Protein AF-A0AAR5QG10-F1 (afdb_monomer_lite)

Foldseek 3Di:
DDDDDDDDDDDDDDPPPPPPVVPPPVCPDDPVNVVVVVVVVVLVVCLVCLLVVLLVLLCVVCLLQFAPLSLVSLVVSLVLLLDLCSLVSSLVCLVVVLVSLVVLLVLLVVLQDPDDCVVPPCDDPNDGVSRNRSDRDPPCSVVVSVVSVVSSVSSVSSPVSSVVVVVVVVVVVVVVVVCVVVVVPDPDPPPDDDDDDDPPVVPVVVVVVVVVLVVCLQCLVVVLLVLLLCQLPDDDAQALLSLVSLVLSLCQVLLVLVDVVSNLVCVLVSLVVLSVSLSVVLSQLSVLQGPCVLVVCCPPVVQHSLNCVRNVRDHDDSVVSSVVNVSSVVSSVSSSCCNNRNSVVNSCVPDPVNVVVVVVVVVVPPPDDDDDDDDDDDDDDDDDDDDDDDDDDDDDPDPVVVVVVVVVVVVVVVVVVVVVVVVVCVVCVLVVLLVVLVVCCVVDPDPLCVVLVVLSVVDVVVDDVSSSVSSSVSSVSVSVVVSVVSVCSRVVPDCVVVDDDDDDPPPPPPPD

Organism: Dendroctonus ponderosae (NCBI:txid77166)

Sequence (512 aa):
MQDSTGSVTVDGEHPEEIPMDQMEQEYQPTLIENLVYFLENLLQIIIRVSYLGTNIIMMAWSITFISWLTFVLLIWANIIWLVPNQRKSMLRSSPFLVFYAWFLLISAYVYSMDLTESELPSVIRGINLAQIGFVKVTTLPCNLLLAKCLYTCMFWVTLRQYMQEKLLDRQSSALADMVAPLQLTVGAATTGTTAEPQKKETKVMEVVGNYLKRFLTKFWIWVVAITLFAVAITGQRMTGFRIVYMALFLIFILSFQLSFTIWRKMMFGFWLVIIIFSMLVLILTYTYQFDNFPDYWTDYLHVAKEQQLDIGLEQFETKQLFVRMVTPTFFVIITVVQLHYFHNDFMVLSDPKNTSIINEDEEDDEDLNESSMQGGAAVERSEKDPSSSGYRFEMSEFDNLTFKAVLEKWVTRLHRFLNLLYLFLEIHMARVVLFFAMLLCIYDKCAMYFILILLIPASFTLGRPMQIFTVYSSSILVSLFLLARMLYQIKYINPDVLNVNCTTVSSVRNFK

Radius of gyration: 36.96 Å; chains: 1; bounding box: 119×140×90 Å

Secondary structure (DSSP, 8-state):
-------------------GGGS-------HHHHHHHHHHHHHHHHHHHHHHHHHHHHHHHHHHS-SHHHHHHHHHHHHHHHSTTHHHHHHHHHHHHHHHHHHHHHHHHHHTS---TTTS-SEETTEEHHHHT-----S-HHHHHHHHHHHHHHHHHHHHHHHHHHHHHHHHHHHHHHHTTTTTT--SS--S-------TTHHHHHHHHHHHHHHHHHHHHHHHHHHHHHHHH-SSS--HHHHHHHHHHHHHHHHHHH-HHHHHHHHHHHHHHHHHHHHHHHHHHHHTTSTTHHHHHHHTT---HHHHHHHT-----HHHHHHHHHHHHHHHHHHHHIIIIIHHHHHHHT-HHHHHHHHHHHHTTT------------------------------TTTHHHHHHHHHHHHHHHHHHHHHHHHHHHHHHHHHHHHHHHHHHHHS--GGGHHHHHHHHHHHHS-HHHHHHHHHHHHHHHHHHHHHHHHHTSTTS-GGGS--------------

pLDDT: mean 75.84, std 20.05, range [24.61, 95.12]

InterPro domains:
  IPR027272 Piezo family [PTHR47049] (36-505)
  IPR056769 Piezo, TM1-24 [PF24871] (31-347)

Structure (mmCIF, N/CA/C/O backbone):
data_AF-A0AAR5QG10-F1
#
_entry.id   AF-A0AAR5QG10-F1
#
loop_
_atom_site.group_PDB
_atom_site.id
_atom_site.type_symbol
_atom_site.label_atom_id
_atom_site.label_alt_id
_atom_site.label_comp_id
_atom_site.label_asym_id
_atom_site.label_entity_id
_atom_site.label_seq_id
_atom_site.pdbx_PDB_ins_code
_atom_site.Cartn_x
_atom_site.Cartn_y
_atom_site.Cartn_z
_atom_site.occupancy
_atom_site.B_iso_or_equiv
_atom_site.auth_seq_id
_atom_site.auth_comp_id
_atom_site.auth_asym_id
_atom_site.auth_atom_id
_atom_site.pdbx_PDB_model_num
ATOM 1 N N . MET A 1 1 ? -66.221 83.539 8.222 1.00 36.03 1 MET A N 1
ATOM 2 C CA . MET A 1 1 ? -65.810 83.719 9.629 1.00 36.03 1 MET A CA 1
ATOM 3 C C . MET A 1 1 ? -64.449 83.032 9.754 1.00 36.03 1 MET A C 1
ATOM 5 O O . MET A 1 1 ? -64.434 81.835 9.981 1.00 36.03 1 MET A O 1
ATOM 9 N N . GLN A 1 2 ? -63.357 83.604 9.221 1.00 38.22 2 GLN A N 1
ATOM 10 C CA . GLN A 1 2 ? -62.659 84.845 9.636 1.00 38.22 2 GLN A CA 1
ATOM 11 C C . GLN A 1 2 ? -61.925 84.558 10.961 1.00 38.22 2 GLN A C 1
ATOM 13 O O . GLN A 1 2 ? -62.589 84.149 11.902 1.00 38.22 2 GLN A O 1
ATOM 18 N N . ASP A 1 3 ? -60.613 84.682 11.151 1.00 37.62 3 ASP A N 1
ATOM 19 C CA . ASP A 1 3 ? -59.469 85.237 10.407 1.00 37.62 3 ASP A CA 1
ATOM 20 C C . ASP A 1 3 ? -58.213 84.801 11.227 1.00 37.62 3 ASP A C 1
ATOM 22 O O . ASP A 1 3 ? -58.332 84.547 12.421 1.00 37.62 3 ASP A O 1
ATOM 26 N N . SER A 1 4 ? -57.044 84.517 10.644 1.00 44.75 4 SER A N 1
ATOM 27 C CA . SER A 1 4 ? -55.925 85.464 10.458 1.00 44.75 4 SER A CA 1
ATOM 28 C C . SER A 1 4 ? -54.709 85.207 11.373 1.00 44.75 4 SER A C 1
ATOM 30 O O . SER A 1 4 ? -54.780 85.267 12.595 1.00 44.75 4 SER A O 1
ATOM 32 N N . THR A 1 5 ? -53.575 85.034 10.683 1.00 40.06 5 THR A N 1
ATOM 33 C CA . THR A 1 5 ? -52.210 85.539 10.952 1.00 40.06 5 THR A CA 1
ATOM 34 C C . THR A 1 5 ? -51.384 85.060 12.146 1.00 40.06 5 THR A C 1
ATOM 36 O O . THR A 1 5 ? -51.597 85.453 13.287 1.00 40.06 5 THR A O 1
ATOM 39 N N . GLY A 1 6 ? -50.278 84.401 11.790 1.00 35.94 6 GLY A N 1
ATOM 40 C CA . GLY A 1 6 ? -49.043 84.298 12.565 1.00 35.94 6 GLY A CA 1
ATOM 41 C C . GLY A 1 6 ? -47.902 83.799 11.675 1.00 35.94 6 GLY A C 1
ATOM 42 O O . GLY A 1 6 ? -47.545 82.631 11.722 1.00 35.94 6 GLY A O 1
ATOM 43 N N . SER A 1 7 ? -47.395 84.674 10.806 1.00 33.41 7 SER A N 1
ATOM 44 C CA . SER A 1 7 ? -46.195 84.473 9.984 1.00 33.41 7 SER A CA 1
ATOM 45 C C . SER A 1 7 ? -44.942 84.594 10.851 1.00 33.41 7 SER A C 1
ATOM 47 O O . SER A 1 7 ? -44.763 85.645 11.461 1.00 33.41 7 SER A O 1
ATOM 49 N N . VAL A 1 8 ? -44.041 83.609 10.817 1.00 38.69 8 VAL A N 1
ATOM 50 C CA . VAL A 1 8 ? -42.600 83.840 11.019 1.00 38.69 8 VAL A CA 1
ATOM 51 C C . VAL A 1 8 ? -41.838 83.003 9.994 1.00 38.69 8 VAL A C 1
ATOM 53 O O . VAL A 1 8 ? -42.071 81.807 9.838 1.00 38.69 8 VAL A O 1
ATOM 56 N N . THR A 1 9 ? -41.010 83.709 9.239 1.00 34.09 9 THR A N 1
ATOM 57 C CA . THR A 1 9 ? -40.260 83.298 8.058 1.00 34.09 9 THR A CA 1
ATOM 58 C C . THR A 1 9 ? -39.080 82.387 8.373 1.00 34.09 9 THR A C 1
ATOM 60 O O . THR A 1 9 ? -38.471 82.464 9.436 1.00 34.09 9 THR A O 1
ATOM 63 N N . VAL A 1 10 ? -38.782 81.551 7.382 1.00 35.53 10 VAL A N 1
ATOM 64 C CA . VAL A 1 10 ? -37.609 80.691 7.239 1.00 35.53 10 VAL A CA 1
ATOM 65 C C . VAL A 1 10 ? -36.385 81.539 6.896 1.00 35.53 10 VAL A C 1
ATOM 67 O O . VAL A 1 10 ? -36.387 82.182 5.854 1.00 35.53 10 VAL A O 1
ATOM 70 N N . ASP A 1 11 ? -35.349 81.448 7.722 1.00 34.22 11 ASP A N 1
ATOM 71 C CA . ASP A 1 11 ? -33.932 81.545 7.351 1.00 34.22 11 ASP A CA 1
ATOM 72 C C . ASP A 1 11 ? -33.314 80.299 8.024 1.00 34.22 11 ASP A C 1
ATOM 74 O O . ASP A 1 11 ? -33.482 80.106 9.222 1.00 34.22 11 ASP A O 1
ATOM 78 N N . GLY A 1 12 ? -32.807 79.274 7.342 1.00 36.41 12 GLY A N 1
ATOM 79 C CA . GLY A 1 12 ? -31.766 79.334 6.333 1.00 36.41 12 GLY A CA 1
ATOM 80 C C . GLY A 1 12 ? -30.452 78.878 6.973 1.00 36.41 12 GLY A C 1
ATOM 81 O O . GLY A 1 12 ? -29.557 79.694 7.114 1.00 36.41 12 GLY A O 1
ATOM 82 N N . GLU A 1 13 ? -30.333 77.606 7.378 1.00 34.03 13 GLU A N 1
ATOM 83 C CA . GLU A 1 13 ? -29.034 77.024 7.742 1.00 34.03 13 GLU A CA 1
ATOM 84 C C . GLU A 1 13 ? -28.985 75.514 7.451 1.00 34.03 13 GLU A C 1
ATOM 86 O O . GLU A 1 13 ? -29.982 74.798 7.535 1.00 34.03 13 GLU A O 1
ATOM 91 N N . HIS A 1 14 ? -27.817 75.099 6.972 1.00 35.09 14 HIS A N 1
ATOM 92 C CA . HIS A 1 14 ? -27.496 73.873 6.250 1.00 35.09 14 HIS A CA 1
ATOM 93 C C . HIS A 1 14 ? -27.822 72.557 6.983 1.00 35.09 14 HIS A C 1
ATOM 95 O O . HIS A 1 14 ? -27.766 72.504 8.210 1.00 35.09 14 HIS A O 1
ATOM 101 N N . PRO A 1 15 ? -28.067 71.453 6.244 1.00 38.28 15 PRO A N 1
ATOM 102 C CA . PRO A 1 15 ? -28.030 70.121 6.829 1.00 38.28 15 PRO A CA 1
ATOM 103 C C . PRO A 1 15 ? -26.589 69.824 7.256 1.00 38.28 15 PRO A C 1
ATOM 105 O O . PRO A 1 15 ? -25.712 69.663 6.409 1.00 38.28 15 PRO A O 1
ATOM 108 N N . GLU A 1 16 ? -26.335 69.769 8.562 1.00 37.59 16 GLU A N 1
ATOM 109 C CA . GLU A 1 16 ? -25.131 69.122 9.073 1.00 37.59 16 GLU A CA 1
ATOM 110 C C . GLU A 1 16 ? -25.211 67.640 8.694 1.00 37.59 16 GLU A C 1
ATOM 112 O O . GLU A 1 16 ? -25.950 66.845 9.280 1.00 37.59 16 GLU A O 1
ATOM 117 N N . GLU A 1 17 ? -24.475 67.294 7.641 1.00 39.66 17 GLU A N 1
ATOM 118 C CA . GLU A 1 17 ? -24.015 65.945 7.363 1.00 39.66 17 GLU A CA 1
ATOM 119 C C . GLU A 1 17 ? -23.352 65.420 8.638 1.00 39.66 17 GLU A C 1
ATOM 121 O O . GLU A 1 17 ? -22.227 65.786 8.971 1.00 39.66 17 GLU A O 1
ATOM 126 N N . ILE A 1 18 ? -24.072 64.584 9.386 1.00 44.47 18 ILE A N 1
ATOM 127 C CA . ILE A 1 18 ? -23.475 63.772 10.442 1.00 44.47 18 ILE A CA 1
ATOM 128 C C . ILE A 1 18 ? -22.397 62.936 9.743 1.00 44.47 18 ILE A C 1
ATOM 130 O O . ILE A 1 18 ? -22.753 62.124 8.881 1.00 44.47 18 ILE A O 1
ATOM 134 N N . PRO A 1 19 ? -21.100 63.113 10.059 1.00 39.47 19 PRO A N 1
ATOM 135 C CA . PRO A 1 19 ? -20.056 62.356 9.400 1.00 39.47 19 PRO A CA 1
ATOM 136 C C . PRO A 1 19 ? -20.268 60.884 9.737 1.00 39.47 19 PRO A C 1
ATOM 138 O O . PRO A 1 19 ? -20.183 60.474 10.897 1.00 39.47 19 PRO A O 1
ATOM 141 N N . MET A 1 20 ? -20.521 60.078 8.710 1.00 38.59 20 MET A N 1
ATOM 142 C CA . MET A 1 20 ? -20.558 58.617 8.801 1.00 38.59 20 MET A CA 1
ATOM 143 C C . MET A 1 20 ? -19.159 58.021 9.075 1.00 38.59 20 MET A C 1
ATOM 145 O O . MET A 1 20 ? -19.000 56.810 9.052 1.00 38.59 20 MET A O 1
ATOM 149 N N . ASP A 1 21 ? -18.165 58.860 9.383 1.00 37.91 21 ASP A N 1
ATOM 150 C CA . ASP A 1 21 ? -16.767 58.503 9.647 1.00 37.91 21 ASP A CA 1
ATOM 151 C C . ASP A 1 21 ? -16.468 58.210 11.132 1.00 37.91 21 ASP A C 1
ATOM 153 O O . ASP A 1 21 ? -15.321 57.969 11.499 1.00 37.91 21 ASP A O 1
ATOM 157 N N . GLN A 1 22 ? -17.471 58.205 12.021 1.00 37.41 22 GLN A N 1
ATOM 158 C CA . GLN A 1 22 ? -17.288 57.813 13.434 1.00 37.41 22 GLN A CA 1
ATOM 159 C C . GLN A 1 22 ? -17.858 56.427 13.790 1.00 37.41 22 GLN A C 1
ATOM 161 O O . GLN A 1 22 ? -17.864 56.050 14.961 1.00 37.41 22 GLN A O 1
ATOM 166 N N . MET A 1 23 ? -18.288 55.637 12.798 1.00 37.88 23 MET A N 1
ATOM 167 C CA . MET A 1 23 ? -18.708 54.235 12.983 1.00 37.88 23 MET A CA 1
ATOM 168 C C . MET A 1 23 ? -17.863 53.212 12.209 1.00 37.88 23 MET A C 1
ATOM 170 O O . MET A 1 23 ? -18.237 52.047 12.137 1.00 37.88 23 MET A O 1
ATOM 174 N N . GLU A 1 24 ? -16.684 53.590 11.720 1.00 39.72 24 GLU A N 1
ATOM 175 C CA . GLU A 1 24 ? -15.627 52.629 11.386 1.00 39.72 24 GLU A CA 1
ATOM 176 C C . GLU A 1 24 ? -14.604 52.607 12.526 1.00 39.72 24 GLU A C 1
ATOM 178 O O . GLU A 1 24 ? -13.452 53.015 12.391 1.00 39.72 24 GLU A O 1
ATOM 183 N N . GLN A 1 25 ? -15.028 52.131 13.704 1.00 37.06 25 GLN A N 1
ATOM 184 C CA . GLN A 1 25 ? -14.048 51.547 14.613 1.00 37.06 25 GLN A CA 1
ATOM 185 C C . GLN A 1 25 ? -13.469 50.337 13.889 1.00 37.06 25 GLN A C 1
ATOM 187 O O . GLN A 1 25 ? -14.141 49.318 13.734 1.00 37.06 25 GLN A O 1
ATOM 192 N N . GLU A 1 26 ? -12.234 50.484 13.416 1.00 43.78 26 GLU A N 1
ATOM 193 C CA . GLU A 1 26 ? -11.389 49.400 12.941 1.00 43.78 26 GLU A CA 1
ATOM 194 C C . GLU A 1 26 ? -11.340 48.340 14.051 1.00 43.78 26 GLU A C 1
ATOM 196 O O . GLU A 1 26 ? -10.629 48.470 15.049 1.00 43.78 26 GLU A O 1
ATOM 201 N N . TYR A 1 27 ? -12.211 47.338 13.937 1.00 52.84 27 TYR A N 1
ATOM 202 C CA . TYR A 1 27 ? -12.321 46.242 14.882 1.00 52.84 27 TYR A CA 1
ATOM 203 C C . TYR A 1 27 ? -11.032 45.429 14.777 1.00 52.84 27 TYR A C 1
ATOM 205 O O . TYR A 1 27 ? -10.898 44.568 13.911 1.00 52.84 27 TYR A O 1
ATOM 213 N N . GLN A 1 28 ? -10.047 45.757 15.611 1.00 50.44 28 GLN A N 1
ATOM 214 C CA . GLN A 1 28 ? -8.818 44.988 15.746 1.00 50.44 28 GLN A CA 1
ATOM 215 C C . GLN A 1 28 ? -9.186 43.680 16.458 1.00 50.44 28 GLN A C 1
ATOM 217 O O . GLN A 1 28 ? -9.490 43.719 17.655 1.00 50.44 28 GLN A O 1
ATOM 222 N N . PRO A 1 29 ? -9.218 42.530 15.755 1.00 60.06 29 PRO A N 1
ATOM 223 C CA . PRO A 1 29 ? -9.661 41.284 16.357 1.00 60.06 29 PRO A CA 1
ATOM 224 C C . PRO A 1 29 ? -8.740 40.938 17.523 1.00 60.06 29 PRO A C 1
ATOM 226 O O . PRO A 1 29 ? -7.508 40.966 17.410 1.00 60.06 29 PRO A O 1
ATOM 229 N N . THR A 1 30 ? -9.334 40.612 18.668 1.00 77.88 30 THR A N 1
ATOM 230 C CA . THR A 1 30 ? -8.552 40.196 19.831 1.00 77.88 30 THR A CA 1
ATOM 231 C C . THR A 1 30 ? -7.781 38.913 19.492 1.00 77.88 30 THR A C 1
ATOM 233 O O . THR A 1 30 ? -8.229 38.093 18.690 1.00 77.88 30 THR A O 1
ATOM 236 N N . LEU A 1 31 ? -6.609 38.686 20.102 1.00 76.25 31 LEU A N 1
ATOM 237 C CA . LEU A 1 31 ? -5.839 37.444 19.892 1.00 76.25 31 LEU A CA 1
ATOM 238 C C . LEU A 1 31 ? -6.692 36.179 20.115 1.00 76.25 31 LEU A C 1
ATOM 240 O O . LEU A 1 31 ? -6.441 35.149 19.495 1.00 76.25 31 LEU A O 1
ATOM 244 N N . ILE A 1 32 ? -7.711 36.275 20.974 1.00 80.62 32 ILE A N 1
ATOM 245 C CA . ILE A 1 32 ? -8.676 35.211 21.251 1.00 80.62 32 ILE A CA 1
ATOM 246 C C . ILE A 1 32 ? -9.619 35.002 20.064 1.00 80.62 32 ILE A C 1
ATOM 248 O O . ILE A 1 32 ? -9.836 33.860 19.685 1.00 80.62 32 ILE A O 1
ATOM 252 N N . GLU A 1 33 ? -10.141 36.053 19.438 1.00 83.44 33 GLU A N 1
ATOM 253 C CA . GLU A 1 33 ? -10.999 35.930 18.250 1.00 83.44 33 GLU A CA 1
ATOM 254 C C . GLU A 1 33 ? -10.241 35.423 17.030 1.00 83.44 33 GLU A C 1
ATOM 256 O O . GLU A 1 33 ? -10.750 34.561 16.319 1.00 83.44 33 GLU A O 1
ATOM 261 N N . ASN A 1 34 ? -8.994 35.861 16.836 1.00 82.44 34 ASN A N 1
ATOM 262 C CA . ASN A 1 34 ? -8.120 35.286 15.813 1.00 82.44 34 ASN A CA 1
ATOM 263 C C . ASN A 1 34 ? -7.854 33.797 16.078 1.00 82.44 34 ASN A C 1
ATOM 265 O O . ASN A 1 34 ? -7.852 32.990 15.147 1.00 82.44 34 ASN A O 1
ATOM 269 N N . LEU A 1 35 ? -7.673 33.411 17.346 1.00 81.19 35 LEU A N 1
ATOM 270 C CA . LEU A 1 35 ? -7.512 32.012 17.734 1.00 81.19 35 LEU A CA 1
ATOM 271 C C . LEU A 1 35 ? -8.808 31.221 17.532 1.00 81.19 35 LEU A C 1
ATOM 273 O O . LEU A 1 35 ? -8.738 30.105 17.031 1.00 81.19 35 LEU A O 1
ATOM 277 N N . VAL A 1 36 ? -9.973 31.784 17.856 1.00 85.44 36 VAL A N 1
ATOM 278 C CA . VAL A 1 36 ? -11.289 31.162 17.637 1.00 85.44 36 VAL A CA 1
ATOM 279 C C . VAL A 1 36 ? -11.557 30.984 16.146 1.00 85.44 36 VAL A C 1
ATOM 281 O O . VAL A 1 36 ? -11.886 29.876 15.738 1.00 85.44 36 VAL A O 1
ATOM 284 N N . TYR A 1 37 ? -11.324 32.005 15.321 1.00 81.81 37 TYR A N 1
ATOM 285 C CA . TYR A 1 37 ? -11.459 31.922 13.865 1.00 81.81 37 TYR A CA 1
ATOM 286 C C . TYR A 1 37 ? -10.512 30.873 13.263 1.00 81.81 37 TYR A C 1
ATOM 288 O O . TYR A 1 37 ? -10.909 30.049 12.436 1.00 81.81 37 TYR A O 1
ATOM 296 N N . PHE A 1 38 ? -9.261 30.831 13.730 1.00 81.94 38 PHE A N 1
ATOM 297 C CA . PHE A 1 38 ? -8.316 29.785 13.350 1.00 81.94 38 PHE A CA 1
ATOM 298 C C . PHE A 1 38 ? -8.798 28.388 13.775 1.00 81.94 38 PHE A C 1
ATOM 300 O O . PHE A 1 38 ? -8.703 27.437 12.995 1.00 81.94 38 PHE A O 1
ATOM 307 N N . LEU A 1 39 ? -9.358 28.253 14.980 1.00 82.38 39 LEU A N 1
ATOM 308 C CA . LEU A 1 39 ? -9.878 26.991 15.506 1.00 82.38 39 LEU A CA 1
ATOM 309 C C . LEU A 1 39 ? -11.136 26.535 14.757 1.00 82.38 39 LEU A C 1
ATOM 311 O O . LEU A 1 39 ? -11.286 25.344 14.500 1.00 82.38 39 LEU A O 1
ATOM 315 N N . GLU A 1 40 ? -12.004 27.461 14.353 1.00 81.44 40 GLU A N 1
ATOM 316 C CA . GLU A 1 40 ? -13.165 27.195 13.502 1.00 81.44 40 GLU A CA 1
ATOM 317 C C . GLU A 1 40 ? -12.742 26.731 12.108 1.00 81.44 40 GLU A C 1
ATOM 319 O O . GLU A 1 40 ? -13.263 25.727 11.619 1.00 81.44 40 GLU A O 1
ATOM 324 N N . ASN A 1 41 ? -11.745 27.379 11.500 1.00 80.94 41 ASN A N 1
ATOM 325 C CA . ASN A 1 41 ? -11.185 26.954 10.217 1.00 80.94 41 ASN A CA 1
ATOM 326 C C . ASN A 1 41 ? -10.534 25.569 10.309 1.00 80.94 41 ASN A C 1
ATOM 328 O O . ASN A 1 41 ? -10.786 24.704 9.465 1.00 80.94 41 ASN A O 1
ATOM 332 N N . LEU A 1 42 ? -9.752 25.310 11.361 1.00 78.88 42 LEU A N 1
ATOM 333 C CA . LEU A 1 42 ? -9.205 23.981 11.628 1.00 78.88 42 LEU A CA 1
ATOM 334 C C . LEU A 1 42 ? -10.311 22.949 11.838 1.00 78.88 42 LEU A C 1
ATOM 336 O O . LEU A 1 42 ? -10.235 21.855 11.282 1.00 78.88 42 LEU A O 1
ATOM 340 N N . LEU A 1 43 ? -11.356 23.285 12.592 1.00 78.38 43 LEU A N 1
ATOM 341 C CA . LEU A 1 43 ? -12.478 22.389 12.834 1.00 78.38 43 LEU A CA 1
ATOM 342 C C . LEU A 1 43 ? -13.238 22.097 11.536 1.00 78.38 43 LEU A C 1
ATOM 344 O O . LEU A 1 43 ? -13.591 20.946 11.297 1.00 78.38 43 LEU A O 1
ATOM 348 N N . GLN A 1 44 ? -13.436 23.084 10.659 1.00 79.81 44 GLN A N 1
ATOM 349 C CA . GLN A 1 44 ? -14.028 22.873 9.336 1.00 79.81 44 GLN A CA 1
ATOM 350 C C . GLN A 1 44 ? -13.165 21.960 8.457 1.00 79.81 44 GLN A C 1
ATOM 352 O O . GLN A 1 44 ? -13.704 21.093 7.761 1.00 79.81 44 GLN A O 1
ATOM 357 N N . ILE A 1 45 ? -11.837 22.099 8.503 1.00 80.06 45 ILE A N 1
ATOM 358 C CA . ILE A 1 45 ? -10.913 21.197 7.800 1.00 80.06 45 ILE A CA 1
ATOM 359 C C . ILE A 1 45 ? -10.998 19.782 8.387 1.00 80.06 45 ILE A C 1
ATOM 361 O O . ILE A 1 45 ? -11.129 18.817 7.631 1.00 80.06 45 ILE A O 1
ATOM 365 N N . ILE A 1 46 ? -10.993 19.646 9.716 1.00 78.00 46 ILE A N 1
ATOM 366 C CA . ILE A 1 46 ? -11.139 18.360 10.414 1.00 78.00 46 ILE A CA 1
ATOM 367 C C . ILE A 1 46 ? -12.468 17.705 10.042 1.00 78.00 46 ILE A C 1
ATOM 369 O O . ILE A 1 46 ? -12.488 16.523 9.711 1.00 78.00 46 ILE A O 1
ATOM 373 N N . ILE A 1 47 ? -13.564 18.466 10.021 1.00 78.44 47 ILE A N 1
ATOM 374 C CA . ILE A 1 47 ? -14.876 17.993 9.576 1.00 78.44 47 ILE A CA 1
ATOM 375 C C . ILE A 1 47 ? -14.789 17.536 8.116 1.00 78.44 47 ILE A C 1
ATOM 377 O O . ILE A 1 47 ? -15.224 16.436 7.797 1.00 78.44 47 ILE A O 1
ATOM 381 N N . ARG A 1 48 ? -14.150 18.299 7.221 1.00 77.12 48 ARG A N 1
ATOM 382 C CA . ARG A 1 48 ? -14.013 17.929 5.800 1.00 77.12 48 ARG A CA 1
ATOM 383 C C . ARG A 1 48 ? -13.224 16.629 5.592 1.00 77.12 48 ARG A C 1
ATOM 385 O O . ARG A 1 48 ? -13.582 15.842 4.714 1.00 77.12 48 ARG A O 1
ATOM 392 N N . VAL A 1 49 ? -12.187 16.393 6.395 1.00 83.25 49 VAL A N 1
ATOM 393 C CA . VAL A 1 49 ? -11.323 15.196 6.343 1.00 83.25 49 VAL A CA 1
ATOM 394 C C . VAL A 1 49 ? -11.826 14.079 7.274 1.00 83.25 49 VAL A C 1
ATOM 396 O O . VAL A 1 49 ? -11.266 12.982 7.296 1.00 83.25 49 VAL A O 1
ATOM 399 N N . SER A 1 50 ? -12.927 14.292 8.003 1.00 87.19 50 SER A N 1
ATOM 400 C CA . SER A 1 50 ? -13.345 13.389 9.083 1.00 87.19 50 SER A CA 1
ATOM 401 C C . SER A 1 50 ? -13.625 11.965 8.606 1.00 87.19 50 SER A C 1
ATOM 403 O O . SER A 1 50 ? -13.317 11.016 9.319 1.00 87.19 50 SER A O 1
ATOM 405 N N . TYR A 1 51 ? -14.123 11.788 7.376 1.00 86.88 51 TYR A N 1
ATOM 406 C CA . TYR A 1 51 ? -14.388 10.462 6.811 1.00 86.88 51 TYR A CA 1
ATOM 407 C C . TYR A 1 51 ? -13.114 9.606 6.702 1.00 86.88 51 TYR A C 1
ATOM 409 O O . TYR A 1 51 ? -13.165 8.400 6.939 1.00 86.88 51 TYR A O 1
ATOM 417 N N . LEU A 1 52 ? -11.970 10.227 6.386 1.00 85.06 52 LEU A N 1
ATOM 418 C CA . LEU A 1 52 ? -10.671 9.560 6.331 1.00 85.06 52 LEU A CA 1
ATOM 419 C C . LEU A 1 52 ? -10.178 9.238 7.746 1.00 85.06 52 LEU A C 1
ATOM 421 O O . LEU A 1 52 ? -9.758 8.113 8.012 1.00 85.06 52 LEU A O 1
ATOM 425 N N . GLY A 1 53 ? -10.291 10.203 8.665 1.00 87.25 53 GLY A N 1
ATOM 426 C CA . GLY A 1 53 ? -9.924 10.027 10.072 1.00 87.25 53 GLY A CA 1
ATOM 427 C C . GLY A 1 53 ? -10.716 8.908 10.754 1.00 87.25 53 GLY A C 1
ATOM 428 O O . GLY A 1 53 ? -10.131 8.048 11.406 1.00 87.25 53 GLY A O 1
ATOM 429 N N . THR A 1 54 ? -12.028 8.853 10.530 1.00 90.44 54 THR A N 1
ATOM 430 C CA . THR A 1 54 ? -12.909 7.786 11.022 1.00 90.44 54 THR A CA 1
ATOM 431 C C . THR A 1 54 ? -12.532 6.430 10.441 1.00 90.44 54 THR A C 1
ATOM 433 O O . THR A 1 54 ? -12.521 5.448 11.179 1.00 90.44 54 THR A O 1
ATOM 436 N N . ASN A 1 55 ? -12.136 6.357 9.165 1.00 89.06 55 ASN A N 1
ATOM 437 C CA . ASN A 1 55 ? -11.673 5.098 8.576 1.00 89.06 55 ASN A CA 1
ATOM 438 C C . ASN A 1 55 ? -10.383 4.594 9.241 1.00 89.06 55 ASN A C 1
ATOM 440 O O . ASN A 1 55 ? -10.277 3.430 9.622 1.00 89.06 55 ASN A O 1
ATOM 444 N N . ILE A 1 56 ? -9.419 5.495 9.447 1.00 87.56 56 ILE A N 1
ATOM 445 C CA . ILE A 1 56 ? -8.155 5.188 10.132 1.00 87.56 56 ILE A CA 1
ATOM 446 C C . ILE A 1 56 ? -8.411 4.754 11.577 1.00 87.56 56 ILE A C 1
ATOM 448 O O . ILE A 1 56 ? -7.809 3.790 12.041 1.00 87.56 56 ILE A O 1
ATOM 452 N N . ILE A 1 57 ? -9.329 5.420 12.277 1.00 89.31 57 ILE A N 1
ATOM 453 C CA . ILE A 1 57 ? -9.670 5.097 13.665 1.00 89.31 57 ILE A CA 1
ATOM 454 C C . ILE A 1 57 ? -10.403 3.765 13.783 1.00 89.31 57 ILE A C 1
ATOM 456 O O . ILE A 1 57 ? -10.108 3.017 14.710 1.00 89.31 57 ILE A O 1
ATOM 460 N N . MET A 1 58 ? -11.289 3.418 12.844 1.00 89.62 58 MET A N 1
ATOM 461 C CA . MET A 1 58 ? -11.888 2.079 12.802 1.00 89.62 58 MET A CA 1
ATOM 462 C C . MET A 1 58 ? -10.812 0.993 12.693 1.00 89.62 58 MET A C 1
ATOM 464 O O . MET A 1 58 ? -10.825 0.037 13.472 1.00 89.62 58 MET A O 1
ATOM 468 N N . MET A 1 59 ? -9.842 1.170 11.788 1.00 87.38 59 MET A N 1
ATOM 469 C CA . MET A 1 59 ? -8.713 0.244 11.659 1.00 87.38 59 MET A CA 1
ATOM 470 C C . MET A 1 59 ? -7.861 0.222 12.938 1.00 87.38 59 MET A C 1
ATOM 472 O O . MET A 1 59 ? -7.597 -0.849 13.481 1.00 87.38 59 MET A O 1
ATOM 476 N N . ALA A 1 60 ? -7.493 1.384 13.484 1.00 86.50 60 ALA A N 1
ATOM 477 C CA . ALA A 1 60 ? -6.667 1.486 14.687 1.00 86.50 60 ALA A CA 1
ATOM 478 C C . ALA A 1 60 ? -7.334 0.864 15.924 1.00 86.50 60 ALA A C 1
ATOM 480 O O . ALA A 1 60 ? -6.674 0.143 16.672 1.00 86.50 60 ALA A O 1
ATOM 481 N N . TRP A 1 61 ? -8.640 1.072 16.121 1.00 89.31 61 TRP A N 1
ATOM 482 C CA . TRP A 1 61 ? -9.403 0.412 17.183 1.00 89.31 61 TRP A CA 1
ATOM 483 C C . TRP A 1 61 ? -9.306 -1.105 17.016 1.00 89.31 61 TRP A C 1
ATOM 485 O O . TRP A 1 61 ? -8.944 -1.811 17.956 1.00 89.31 61 TRP A O 1
ATOM 495 N N . SER A 1 62 ? -9.549 -1.619 15.810 1.00 87.94 62 SER A N 1
ATOM 496 C CA . SER A 1 62 ? -9.533 -3.065 15.592 1.00 87.94 62 SER A CA 1
ATOM 497 C C . SER A 1 62 ? -8.180 -3.736 15.817 1.00 87.94 62 SER A C 1
ATOM 499 O O . SER A 1 62 ? -8.153 -4.870 16.290 1.00 87.94 62 SER A O 1
ATOM 501 N N . ILE A 1 63 ? -7.079 -3.028 15.549 1.00 83.75 63 ILE A N 1
ATOM 502 C CA . ILE A 1 63 ? -5.712 -3.528 15.747 1.00 83.75 63 ILE A CA 1
ATOM 503 C C . ILE A 1 63 ? -5.280 -3.402 17.217 1.00 83.75 63 ILE A C 1
ATOM 505 O O . ILE A 1 63 ? -4.598 -4.282 17.733 1.00 83.75 63 ILE A O 1
ATOM 509 N N . THR A 1 64 ? -5.663 -2.324 17.908 1.00 83.69 64 THR A N 1
ATOM 510 C CA . THR A 1 64 ? -5.301 -2.114 19.326 1.00 83.69 64 THR A CA 1
ATOM 511 C C . THR A 1 64 ? -6.056 -3.045 20.267 1.00 83.69 64 THR A C 1
ATOM 513 O O . THR A 1 64 ? -5.489 -3.525 21.247 1.00 83.69 64 THR A O 1
ATOM 516 N N . PHE A 1 65 ? -7.319 -3.331 19.954 1.00 84.38 65 PHE A N 1
ATOM 517 C CA . PHE A 1 65 ? -8.178 -4.224 20.721 1.00 84.38 65 PHE A CA 1
ATOM 518 C C . PHE A 1 65 ? -8.618 -5.391 19.844 1.00 84.38 65 PHE A C 1
ATOM 520 O O . PHE A 1 65 ? -9.698 -5.350 19.256 1.00 84.38 65 PHE A O 1
ATOM 527 N N . ILE A 1 66 ? -7.780 -6.421 19.748 1.00 82.94 66 ILE A N 1
ATOM 528 C CA . ILE A 1 66 ? -8.058 -7.617 18.942 1.00 82.94 66 ILE A CA 1
ATOM 529 C C . ILE A 1 66 ? -9.270 -8.338 19.526 1.00 82.94 66 ILE A C 1
ATOM 531 O O . ILE A 1 66 ? -9.274 -8.713 20.698 1.00 82.94 66 ILE A O 1
ATOM 535 N N . SER A 1 67 ? -10.308 -8.517 18.716 1.00 88.06 67 SER A N 1
ATOM 536 C CA . SER A 1 67 ? -11.494 -9.275 19.090 1.00 88.06 67 SER A CA 1
ATOM 537 C C . SER A 1 67 ? -12.354 -9.579 17.872 1.00 88.06 67 SER A C 1
ATOM 539 O O . SER A 1 67 ? -12.298 -8.875 16.866 1.00 88.06 67 SER A O 1
ATOM 541 N N . TRP A 1 68 ? -13.225 -10.576 17.968 1.00 88.31 68 TRP A N 1
ATOM 542 C CA . TRP A 1 68 ? -14.192 -10.846 16.901 1.00 88.31 68 TRP A CA 1
ATOM 543 C C . TRP A 1 68 ? -15.145 -9.679 16.635 1.00 88.31 68 TRP A C 1
ATOM 545 O O . TRP A 1 68 ? -15.518 -9.428 15.491 1.00 88.31 68 TRP A O 1
ATOM 555 N N . LEU A 1 69 ? -15.515 -8.923 17.668 1.00 89.88 69 LEU A N 1
ATOM 556 C CA . LEU A 1 69 ? -16.366 -7.750 17.498 1.00 89.88 69 LEU A CA 1
ATOM 557 C C . LEU A 1 69 ? -15.637 -6.610 16.774 1.00 89.88 69 LEU A C 1
ATOM 559 O O . LEU A 1 69 ? -16.204 -5.941 15.908 1.00 89.88 69 LEU A O 1
ATOM 563 N N . THR A 1 70 ? -14.366 -6.381 17.078 1.00 90.25 70 THR A N 1
ATOM 564 C CA . THR A 1 70 ? -13.591 -5.346 16.390 1.00 90.25 70 THR A CA 1
ATOM 565 C C . THR A 1 70 ? -13.116 -5.787 15.002 1.00 90.25 70 THR A C 1
ATOM 567 O O . THR A 1 70 ? -12.915 -4.936 14.139 1.00 90.25 70 THR A O 1
ATOM 570 N N . PHE A 1 71 ? -13.056 -7.092 14.721 1.00 90.69 71 PHE A N 1
ATOM 571 C CA . PHE A 1 71 ? -12.850 -7.630 13.372 1.00 90.69 71 PHE A CA 1
ATOM 572 C C . PHE A 1 71 ? -13.913 -7.149 12.375 1.00 90.69 71 PHE A C 1
ATOM 574 O O . PHE A 1 71 ? -13.598 -6.836 11.227 1.00 90.69 71 PHE A O 1
ATOM 581 N N . VAL A 1 72 ? -15.169 -7.017 12.819 1.00 93.12 72 VAL A N 1
ATOM 582 C CA . VAL A 1 72 ? -16.253 -6.470 11.987 1.00 93.12 72 VAL A CA 1
ATOM 583 C C . VAL A 1 72 ? -15.945 -5.030 11.563 1.00 93.12 72 VAL A C 1
ATOM 585 O O . VAL A 1 72 ? -16.149 -4.688 10.399 1.00 93.12 72 VAL A O 1
ATOM 588 N N . LEU A 1 73 ? -15.387 -4.201 12.459 1.00 91.62 73 LEU A N 1
ATOM 589 C CA . LEU A 1 73 ? -14.954 -2.834 12.124 1.00 91.62 73 LEU A CA 1
ATOM 590 C C . LEU A 1 73 ? -13.820 -2.830 11.100 1.00 91.62 73 LEU A C 1
ATOM 592 O O . LEU A 1 73 ? -13.806 -1.978 10.216 1.00 91.62 73 LEU A O 1
ATOM 596 N N . LEU A 1 74 ? -12.896 -3.786 11.197 1.00 89.44 74 LEU A N 1
ATOM 597 C CA . LEU A 1 74 ? -11.779 -3.914 10.266 1.00 89.44 74 LEU A CA 1
ATOM 598 C C . LEU A 1 74 ? -12.252 -4.286 8.858 1.00 89.44 74 LEU A C 1
ATOM 600 O O . LEU A 1 74 ? -11.858 -3.644 7.885 1.00 89.44 74 LEU A O 1
ATOM 604 N N . ILE A 1 75 ? -13.137 -5.282 8.741 1.00 91.31 75 ILE A N 1
ATOM 605 C CA . ILE A 1 75 ? -13.760 -5.641 7.458 1.00 91.31 75 ILE A CA 1
ATOM 606 C C . ILE A 1 75 ? -14.535 -4.446 6.901 1.00 91.31 75 ILE A C 1
ATOM 608 O O . ILE A 1 75 ? -14.395 -4.125 5.722 1.00 91.31 75 ILE A O 1
ATOM 612 N N . TRP A 1 76 ? -15.317 -3.760 7.736 1.00 92.50 76 TRP A N 1
ATOM 613 C CA . TRP A 1 76 ? -16.099 -2.605 7.302 1.00 92.50 76 TRP A CA 1
ATOM 614 C C . TRP A 1 76 ? -15.212 -1.461 6.792 1.00 92.50 76 TRP A C 1
ATOM 616 O O . TRP A 1 76 ? -15.471 -0.908 5.723 1.00 92.50 76 TRP A O 1
ATOM 626 N N . ALA A 1 77 ? -14.126 -1.153 7.505 1.00 90.06 77 ALA A N 1
ATOM 627 C CA . ALA A 1 77 ? -13.130 -0.167 7.094 1.00 90.06 77 ALA A CA 1
ATOM 628 C C . ALA A 1 77 ? -12.472 -0.535 5.752 1.00 90.06 77 ALA A C 1
ATOM 630 O O . ALA A 1 77 ? -12.375 0.301 4.849 1.00 90.06 77 ALA A O 1
ATOM 631 N N . ASN A 1 78 ? -12.095 -1.806 5.579 1.00 87.50 78 ASN A N 1
ATOM 632 C CA . ASN A 1 78 ? -11.538 -2.316 4.325 1.00 87.50 78 ASN A CA 1
ATOM 633 C C . ASN A 1 78 ? -12.539 -2.204 3.161 1.00 87.50 78 ASN A C 1
ATOM 635 O O . ASN A 1 78 ? -12.174 -1.755 2.077 1.00 87.50 78 ASN A O 1
ATOM 639 N N . ILE A 1 79 ? -13.817 -2.530 3.380 1.00 89.06 79 ILE A N 1
ATOM 640 C CA . ILE A 1 79 ? -14.862 -2.378 2.355 1.00 89.06 79 ILE A CA 1
ATOM 641 C C . ILE A 1 79 ? -15.019 -0.908 1.953 1.00 89.06 79 ILE A C 1
ATOM 643 O O . ILE A 1 79 ? -15.132 -0.611 0.765 1.00 89.06 79 ILE A O 1
ATOM 647 N N . ILE A 1 80 ? -14.995 0.025 2.910 1.00 88.94 80 ILE A N 1
ATOM 648 C CA . ILE A 1 80 ? -15.111 1.458 2.604 1.00 88.94 80 ILE A CA 1
ATOM 649 C C . ILE A 1 80 ? -13.959 1.928 1.716 1.00 88.94 80 ILE A C 1
ATOM 651 O O . ILE A 1 80 ? -14.204 2.703 0.794 1.00 88.94 80 ILE A O 1
ATOM 655 N N . TRP A 1 81 ? -12.738 1.436 1.944 1.00 84.62 81 TRP A N 1
ATOM 656 C CA . TRP A 1 81 ? -11.586 1.761 1.102 1.00 84.62 81 TRP A CA 1
ATOM 657 C C . TRP A 1 81 ? -11.729 1.285 -0.349 1.00 84.62 81 TRP A C 1
ATOM 659 O O . TRP A 1 81 ? -11.209 1.940 -1.247 1.00 84.62 81 TRP A O 1
ATOM 669 N N . LEU A 1 82 ? -12.458 0.194 -0.598 1.00 84.19 82 LEU A N 1
ATOM 670 C CA . LEU A 1 82 ? -12.666 -0.344 -1.947 1.00 84.19 82 LEU A CA 1
ATOM 671 C C . LEU A 1 82 ? -13.701 0.453 -2.765 1.00 84.19 82 LEU A C 1
ATOM 673 O O . LEU A 1 82 ? -13.726 0.385 -3.994 1.00 84.19 82 LEU A O 1
ATOM 677 N N . VAL A 1 83 ? -14.587 1.199 -2.104 1.00 85.94 83 VAL A N 1
ATOM 678 C CA . VAL A 1 83 ? -15.710 1.872 -2.769 1.00 85.94 83 VAL A CA 1
ATOM 679 C C . VAL A 1 83 ? -15.250 3.176 -3.451 1.00 85.94 83 VAL A C 1
ATOM 681 O O . VAL A 1 83 ? -14.629 4.012 -2.800 1.00 85.94 83 VAL A O 1
ATOM 684 N N . PRO A 1 84 ? -15.625 3.445 -4.722 1.00 79.44 84 PRO A N 1
ATOM 685 C CA . PRO A 1 84 ? -15.243 4.660 -5.465 1.00 79.44 84 PRO A CA 1
ATOM 686 C C . PRO A 1 84 ? -15.639 5.981 -4.795 1.00 79.44 84 PRO A C 1
ATOM 688 O O . PRO A 1 84 ? -14.910 6.961 -4.897 1.00 79.44 84 PRO A O 1
ATOM 691 N N . ASN A 1 85 ? -16.751 6.003 -4.057 1.00 83.06 85 ASN A N 1
ATOM 692 C CA . ASN A 1 85 ? -17.253 7.181 -3.344 1.00 83.06 85 ASN A CA 1
ATOM 693 C C . ASN A 1 85 ? -17.115 7.027 -1.822 1.00 83.06 85 ASN A C 1
ATOM 695 O O . ASN A 1 85 ? -18.116 7.008 -1.096 1.00 83.06 85 ASN A O 1
ATOM 699 N N . GLN A 1 86 ? -15.872 6.930 -1.343 1.00 83.31 86 GLN A N 1
ATOM 700 C CA . GLN A 1 86 ? -15.540 6.657 0.063 1.00 83.31 86 GLN A CA 1
ATOM 701 C C . GLN A 1 86 ? -16.231 7.624 1.033 1.00 83.31 86 GLN A C 1
ATOM 703 O O . GLN A 1 86 ? -16.858 7.186 1.993 1.00 83.31 86 GLN A O 1
ATOM 708 N N . ARG A 1 87 ? -16.215 8.933 0.741 1.00 86.94 87 ARG A N 1
ATOM 709 C CA . ARG A 1 87 ? -16.865 9.969 1.565 1.00 86.94 87 ARG A CA 1
ATOM 710 C C . ARG A 1 87 ? -18.366 9.723 1.724 1.00 86.94 87 ARG A C 1
ATOM 712 O O . ARG A 1 87 ? -18.870 9.675 2.841 1.00 86.94 87 ARG A O 1
ATOM 719 N N . LYS A 1 88 ? -19.086 9.537 0.613 1.00 87.44 88 LYS A N 1
ATOM 720 C CA . LYS A 1 88 ? -20.543 9.316 0.633 1.00 87.44 88 LYS A CA 1
ATOM 721 C C . LYS A 1 88 ? -20.899 8.003 1.333 1.00 87.44 88 LYS A C 1
ATOM 723 O O . LYS A 1 88 ? -21.857 7.966 2.102 1.00 87.44 88 LYS A O 1
ATOM 728 N N . SER A 1 89 ? -20.127 6.944 1.081 1.00 88.88 89 SER A N 1
ATOM 729 C CA . SER A 1 89 ? -20.315 5.639 1.723 1.00 88.88 89 SER A CA 1
ATOM 730 C C . SER A 1 89 ? -20.086 5.718 3.235 1.00 88.88 89 SER A C 1
ATOM 732 O O . SER A 1 89 ? -20.951 5.316 4.013 1.00 88.88 89 SER A O 1
ATOM 734 N N . MET A 1 90 ? -18.980 6.344 3.653 1.00 90.00 90 MET A N 1
ATOM 735 C CA . MET A 1 90 ? -18.636 6.546 5.059 1.00 90.00 90 MET A CA 1
ATOM 736 C C . MET A 1 90 ? -19.724 7.332 5.792 1.00 90.00 90 MET A C 1
ATOM 738 O O . MET A 1 90 ? -20.238 6.868 6.810 1.00 90.00 90 MET A O 1
ATOM 742 N N . LEU A 1 91 ? -20.139 8.478 5.242 1.00 89.62 91 LEU A N 1
ATOM 743 C CA . LEU A 1 91 ? -21.182 9.312 5.840 1.00 89.62 91 LEU A CA 1
ATOM 744 C C . LEU A 1 91 ? -22.516 8.561 5.951 1.00 89.62 91 LEU A C 1
ATOM 746 O O . LEU A 1 91 ? -23.170 8.636 6.989 1.00 89.62 91 LEU A O 1
ATOM 750 N N . ARG A 1 92 ? -22.883 7.752 4.948 1.00 90.44 92 ARG A N 1
ATOM 751 C CA . ARG A 1 92 ? -24.082 6.899 5.008 1.00 90.44 92 ARG A CA 1
ATOM 752 C C . ARG A 1 92 ? -23.980 5.804 6.077 1.00 90.44 92 ARG A C 1
ATOM 754 O O . ARG A 1 92 ? -24.994 5.474 6.686 1.00 90.44 92 ARG A O 1
ATOM 761 N N . SER A 1 93 ? -22.790 5.245 6.302 1.00 91.00 93 SER A N 1
ATOM 762 C CA . SER A 1 93 ? -22.558 4.231 7.341 1.00 91.00 93 SER A CA 1
ATOM 763 C C . SER A 1 93 ? -22.412 4.803 8.756 1.00 91.00 93 SER A C 1
ATOM 765 O O . SER A 1 93 ? -22.582 4.064 9.723 1.00 91.00 93 SER A O 1
ATOM 767 N N . SER A 1 94 ? -22.159 6.111 8.892 1.00 92.06 94 SER A N 1
ATOM 768 C CA . SER A 1 94 ? -21.900 6.774 10.177 1.00 92.06 94 SER A CA 1
ATOM 769 C C . SER A 1 94 ? -22.921 6.494 11.296 1.00 92.06 94 SER A C 1
ATOM 771 O O . SER A 1 94 ? -22.466 6.185 12.398 1.00 92.06 94 SER A O 1
ATOM 773 N N . PRO A 1 95 ? -24.260 6.500 11.088 1.00 92.06 95 PRO A N 1
ATOM 774 C CA . PRO A 1 95 ? -25.189 6.182 12.173 1.00 92.06 95 PRO A CA 1
ATOM 775 C C . PRO A 1 95 ? -25.021 4.743 12.674 1.00 92.06 95 PRO A C 1
ATOM 777 O O . PRO A 1 95 ? -24.999 4.515 13.879 1.00 92.06 95 PRO A O 1
ATOM 780 N N . PHE A 1 96 ? -24.839 3.776 11.769 1.00 93.44 96 PHE A N 1
ATOM 781 C CA . PHE A 1 96 ? -24.635 2.373 12.137 1.00 93.44 96 PHE A CA 1
ATOM 782 C C . PHE A 1 96 ? -23.330 2.175 12.910 1.00 93.44 96 PHE A C 1
ATOM 784 O O . PHE A 1 96 ? -23.310 1.442 13.896 1.00 93.44 96 PHE A O 1
ATOM 791 N N . LEU A 1 97 ? -22.264 2.871 12.504 1.00 92.06 97 LEU A N 1
ATOM 792 C CA . LEU A 1 97 ? -20.976 2.836 13.194 1.00 92.06 97 LEU A CA 1
ATOM 793 C C . LEU A 1 97 ? -21.068 3.391 14.617 1.00 92.06 97 LEU A C 1
ATOM 795 O O . LEU A 1 97 ? -20.514 2.788 15.532 1.00 92.06 97 LEU A O 1
ATOM 799 N N . VAL A 1 98 ? -21.796 4.493 14.828 1.00 93.56 98 VAL A N 1
ATOM 800 C CA . VAL A 1 98 ? -21.997 5.061 16.172 1.00 93.56 98 VAL A CA 1
ATOM 801 C C . VAL A 1 98 ? -22.818 4.118 17.053 1.00 93.56 98 VAL A C 1
ATOM 803 O O . VAL A 1 98 ? -22.426 3.874 18.193 1.00 93.56 98 VAL A O 1
ATOM 806 N N . PHE A 1 99 ? -23.899 3.525 16.533 1.00 94.00 99 PHE A N 1
ATOM 807 C CA . PHE A 1 99 ? -24.669 2.521 17.280 1.00 94.00 99 PHE A CA 1
ATOM 808 C C . PHE A 1 99 ? -23.819 1.303 17.653 1.00 94.00 99 PHE A C 1
ATOM 810 O O . PHE A 1 99 ? -23.866 0.841 18.793 1.00 94.00 99 PHE A O 1
ATOM 817 N N . TYR A 1 100 ? -23.003 0.813 16.718 1.00 94.00 100 TYR A N 1
ATOM 818 C CA . TYR A 1 100 ? -22.103 -0.305 16.974 1.00 94.00 100 TYR A CA 1
ATOM 819 C C . TYR A 1 100 ? -21.033 0.049 18.013 1.00 94.00 100 TYR A C 1
ATOM 821 O O . TYR A 1 100 ? -20.806 -0.705 18.954 1.00 94.00 100 TYR A O 1
ATOM 829 N N . ALA A 1 101 ? -20.418 1.228 17.906 1.00 92.12 101 ALA A N 1
ATOM 830 C CA . ALA A 1 101 ? -19.437 1.702 18.875 1.00 92.12 101 ALA A CA 1
ATOM 831 C C . ALA A 1 101 ? -20.037 1.869 20.276 1.00 92.12 101 ALA A C 1
ATOM 833 O O . ALA A 1 101 ? -19.381 1.537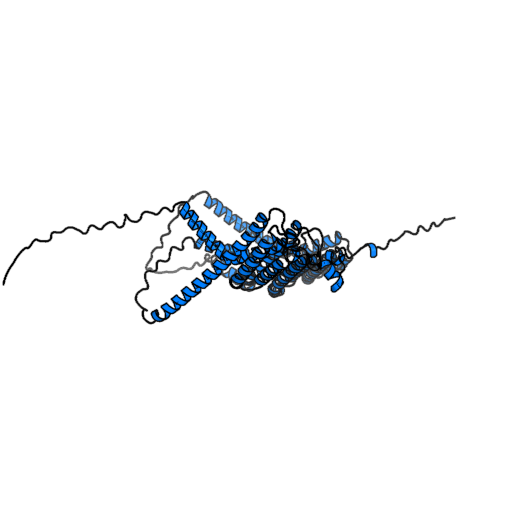 21.260 1.00 92.12 101 ALA A O 1
ATOM 834 N N . TRP A 1 102 ? -21.287 2.326 20.374 1.00 92.38 102 TRP A N 1
ATOM 835 C CA . TRP A 1 102 ? -21.999 2.410 21.647 1.00 92.38 102 TRP A CA 1
ATOM 836 C C . TRP A 1 102 ? -22.216 1.026 22.263 1.00 92.38 102 TRP A C 1
ATOM 838 O O . TRP A 1 102 ? -21.923 0.831 23.441 1.00 92.38 102 TRP A O 1
ATOM 848 N N . PHE A 1 103 ? -22.617 0.040 21.455 1.00 92.06 103 PHE A N 1
ATOM 849 C CA . PHE A 1 103 ? -22.704 -1.356 21.886 1.00 92.06 103 PHE A CA 1
ATOM 850 C C . PHE A 1 103 ? -21.354 -1.896 22.392 1.00 92.06 103 PHE A C 1
ATOM 852 O O . PHE A 1 103 ? -21.302 -2.516 23.457 1.00 92.06 103 PHE A O 1
ATOM 859 N N . LEU A 1 104 ? -20.250 -1.618 21.686 1.00 90.06 104 LEU A N 1
ATOM 860 C CA . LEU A 1 104 ? -18.905 -2.013 22.123 1.00 90.06 104 LEU A CA 1
ATOM 861 C C . LEU A 1 104 ? -18.478 -1.319 23.421 1.00 90.06 104 LEU A C 1
ATOM 863 O O . LEU A 1 104 ? -17.799 -1.931 24.244 1.00 90.06 104 LEU A O 1
ATOM 867 N N . LEU A 1 105 ? -18.852 -0.053 23.608 1.00 89.50 105 LEU A N 1
ATOM 868 C CA . LEU A 1 105 ? -18.505 0.730 24.792 1.00 89.50 105 LEU A CA 1
ATOM 869 C C . LEU A 1 105 ? -19.292 0.250 26.014 1.00 89.50 105 LEU A C 1
ATOM 871 O O . LEU A 1 105 ? -18.685 0.016 27.052 1.00 89.50 105 LEU A O 1
ATOM 875 N N . ILE A 1 106 ? -20.601 0.010 25.878 1.00 89.56 106 ILE A N 1
ATOM 876 C CA . ILE A 1 106 ? -21.425 -0.593 26.940 1.00 89.56 106 ILE A CA 1
ATOM 877 C C . ILE A 1 106 ? -20.870 -1.964 27.315 1.00 89.56 106 ILE A C 1
ATOM 879 O O . ILE A 1 106 ? -20.651 -2.242 28.490 1.00 89.56 106 ILE A O 1
ATOM 883 N N . SER A 1 107 ? -20.584 -2.796 26.313 1.00 85.19 107 SER A N 1
ATOM 884 C CA . SER A 1 107 ? -19.967 -4.106 26.511 1.00 85.19 107 SER A CA 1
ATOM 885 C C . SER A 1 107 ? -18.644 -3.995 27.270 1.00 85.19 107 SER A C 1
ATOM 887 O O . SER A 1 107 ? -18.434 -4.683 28.264 1.00 85.19 107 SER A O 1
ATOM 889 N N . ALA A 1 108 ? -17.762 -3.081 26.858 1.00 83.94 108 ALA A N 1
ATOM 890 C CA . ALA A 1 108 ? -16.501 -2.838 27.549 1.00 83.94 108 ALA A CA 1
ATOM 891 C C . ALA A 1 108 ? -16.703 -2.316 28.979 1.00 83.94 108 ALA A C 1
ATOM 893 O O . ALA A 1 108 ? -15.942 -2.695 29.863 1.00 83.94 108 ALA A O 1
ATOM 894 N N . TYR A 1 109 ? -17.707 -1.471 29.211 1.00 85.94 109 TYR A N 1
ATOM 895 C CA . TYR A 1 109 ? -18.028 -0.922 30.525 1.00 85.94 109 TYR A CA 1
ATOM 896 C C . TYR A 1 109 ? -18.498 -2.010 31.494 1.00 85.94 109 TYR A C 1
ATOM 898 O O . TYR A 1 109 ? -17.953 -2.114 32.589 1.00 85.94 109 TYR A O 1
ATOM 906 N N . VAL A 1 110 ? -19.425 -2.873 31.064 1.00 84.44 110 VAL A N 1
ATOM 907 C CA . VAL A 1 110 ? -19.926 -3.998 31.872 1.00 84.44 110 VAL A CA 1
ATOM 908 C C . VAL A 1 110 ? -18.792 -4.954 32.247 1.00 84.44 110 VAL A C 1
ATOM 910 O O . VAL A 1 110 ? -18.647 -5.302 33.413 1.00 84.44 110 VAL A O 1
ATOM 913 N N . TYR A 1 111 ? -17.925 -5.315 31.295 1.00 78.38 111 TYR A N 1
ATOM 914 C CA . TYR A 1 111 ? -16.776 -6.197 31.556 1.00 78.38 111 TYR A CA 1
ATOM 915 C C . TYR A 1 111 ? -15.614 -5.524 32.309 1.00 78.38 111 TYR A C 1
ATOM 917 O O . TYR A 1 111 ? -14.678 -6.208 32.723 1.00 78.38 111 TYR A O 1
ATOM 925 N N . SER A 1 112 ? -15.667 -4.202 32.501 1.00 77.56 112 SER A N 1
ATOM 926 C CA . SER A 1 112 ? -14.719 -3.463 33.346 1.00 77.56 112 SER A CA 1
ATOM 927 C C . SER A 1 112 ? -15.198 -3.319 34.794 1.00 77.56 112 SER A C 1
ATOM 929 O O . SER A 1 112 ? -14.452 -2.795 35.618 1.00 77.56 112 SER A O 1
ATOM 931 N N . MET A 1 113 ? -16.428 -3.740 35.114 1.00 77.44 113 MET A N 1
ATOM 932 C CA . MET A 1 113 ? -16.907 -3.783 36.495 1.00 77.44 113 MET A CA 1
ATOM 933 C C . MET A 1 113 ? -16.236 -4.923 37.264 1.00 77.44 113 MET A C 1
ATOM 935 O O . MET A 1 113 ? -15.946 -5.984 36.706 1.00 77.44 113 MET A O 1
ATOM 939 N N . ASP A 1 114 ? -16.024 -4.714 38.563 1.00 71.25 114 ASP A N 1
ATOM 940 C CA . ASP A 1 114 ? -15.425 -5.702 39.465 1.00 71.25 114 ASP A CA 1
ATOM 941 C C . ASP A 1 114 ? -16.449 -6.777 39.879 1.00 71.25 114 ASP A C 1
ATOM 943 O O . ASP A 1 114 ? -16.861 -6.883 41.031 1.00 71.25 114 ASP A O 1
ATOM 947 N N . LEU A 1 115 ? -16.939 -7.529 38.892 1.00 71.75 115 LEU A N 1
ATOM 948 C CA . LEU A 1 115 ? -17.875 -8.640 39.074 1.00 71.75 115 LEU A CA 1
ATOM 949 C C . LEU A 1 115 ? -17.100 -9.944 39.298 1.00 71.75 115 LEU A C 1
ATOM 951 O O . LEU A 1 115 ? -16.024 -10.155 38.731 1.00 71.75 115 LEU A O 1
ATOM 955 N N . THR A 1 116 ? -17.635 -10.851 40.111 1.00 68.25 116 THR A N 1
ATOM 956 C CA . THR A 1 116 ? -17.000 -12.150 40.401 1.00 68.25 116 THR A CA 1
ATOM 957 C C . THR A 1 116 ? -17.138 -13.130 39.225 1.00 68.25 116 THR A C 1
ATOM 959 O O . THR A 1 116 ? -18.026 -12.992 38.384 1.00 68.25 116 THR A O 1
ATOM 962 N N . GLU A 1 117 ? -16.259 -14.139 39.127 1.00 65.06 117 GLU A N 1
ATOM 963 C CA . GLU A 1 117 ? -16.295 -15.125 38.021 1.00 65.06 117 GLU A CA 1
ATOM 964 C C . GLU A 1 117 ? -17.587 -15.963 37.975 1.00 65.06 117 GLU A C 1
ATOM 966 O O . GLU A 1 117 ? -17.917 -16.525 36.933 1.00 65.06 117 GLU A O 1
ATOM 971 N N . SER A 1 118 ? -18.341 -16.013 39.077 1.00 61.59 118 SER A N 1
ATOM 972 C CA . SER A 1 118 ? -19.656 -16.658 39.161 1.00 61.59 118 SER A CA 1
ATOM 973 C C . SER A 1 118 ? -20.779 -15.873 38.481 1.00 61.59 118 SER A C 1
ATOM 975 O O . SER A 1 118 ? -21.762 -16.474 38.059 1.00 61.59 118 SER A O 1
ATOM 977 N N . GLU A 1 119 ? -20.654 -14.549 38.374 1.00 66.56 119 GLU A N 1
ATOM 978 C CA . GLU A 1 119 ? -21.665 -13.681 37.752 1.00 66.56 119 GLU A CA 1
ATOM 979 C C . GLU A 1 119 ? -21.343 -13.400 36.280 1.00 66.56 119 GLU A C 1
ATOM 981 O O . GLU A 1 119 ? -22.252 -13.247 35.463 1.00 66.56 119 GLU A O 1
ATOM 986 N N . LEU A 1 120 ? -20.050 -13.379 35.926 1.00 69.12 120 LEU A N 1
ATOM 987 C CA . LEU A 1 120 ? -19.579 -13.146 34.563 1.00 69.12 120 LEU A CA 1
ATOM 988 C C . LEU A 1 120 ? -18.419 -14.102 34.214 1.00 69.12 120 LEU A C 1
ATOM 990 O O . LEU A 1 120 ? -17.248 -13.745 34.381 1.00 69.12 120 LEU A O 1
ATOM 994 N N . PRO A 1 121 ? -18.719 -15.327 33.745 1.00 70.00 121 PRO A N 1
ATOM 995 C CA . PRO A 1 121 ? -17.695 -16.319 33.444 1.00 70.00 121 PRO A CA 1
ATOM 996 C C . PRO A 1 121 ? -16.808 -15.875 32.274 1.00 70.00 121 PRO A C 1
ATOM 998 O O . PRO A 1 121 ? -17.287 -15.441 31.226 1.00 70.00 121 PRO A O 1
ATOM 1001 N N . SER A 1 122 ? -15.495 -16.021 32.448 1.00 65.94 122 SER A N 1
ATOM 1002 C CA . SER A 1 122 ? -14.465 -15.724 31.441 1.00 65.94 122 SER A CA 1
ATOM 1003 C C . SER A 1 122 ? -14.381 -16.786 30.334 1.00 65.94 122 SER A C 1
ATOM 1005 O O . SER A 1 122 ? -13.905 -16.504 29.231 1.00 65.94 122 SER A O 1
ATOM 1007 N N . VAL A 1 123 ? -14.904 -17.986 30.604 1.00 65.88 123 VAL A N 1
ATOM 1008 C CA . VAL A 1 123 ? -14.947 -19.124 29.682 1.00 65.88 123 VAL A CA 1
ATOM 1009 C C . VAL A 1 123 ? -16.359 -19.705 29.678 1.00 65.88 123 VAL A C 1
ATOM 1011 O O . VAL A 1 123 ? -16.843 -20.191 30.697 1.00 65.88 123 VAL A O 1
ATOM 1014 N N . ILE A 1 124 ? -17.024 -19.694 28.522 1.00 66.50 124 ILE A N 1
ATOM 1015 C CA . ILE A 1 124 ? -18.314 -20.371 28.330 1.00 66.50 124 ILE A CA 1
ATOM 1016 C C . ILE A 1 124 ? -18.106 -21.444 27.262 1.00 66.50 124 ILE A C 1
ATOM 1018 O O . ILE A 1 124 ? -17.720 -21.139 26.137 1.00 66.50 124 ILE A O 1
ATOM 1022 N N . ARG A 1 125 ? -18.361 -22.713 27.613 1.00 58.50 125 ARG A N 1
ATOM 1023 C CA . ARG A 1 125 ? -18.283 -23.871 26.694 1.00 58.50 125 ARG A CA 1
ATOM 1024 C C . ARG A 1 125 ? -16.946 -23.989 25.930 1.00 58.50 125 ARG A C 1
ATOM 1026 O O . ARG A 1 125 ? -16.943 -24.308 24.747 1.00 58.50 125 ARG A O 1
ATOM 1033 N N . GLY A 1 126 ? -15.820 -23.724 26.597 1.00 63.16 126 GLY A N 1
ATOM 1034 C CA . GLY A 1 126 ? -14.477 -23.849 26.007 1.00 63.16 126 GLY A CA 1
ATOM 1035 C C . GLY A 1 126 ? -14.056 -22.700 25.081 1.00 63.16 126 GLY A C 1
ATOM 1036 O O . GLY A 1 126 ? -12.973 -22.759 24.511 1.00 63.16 126 GLY A O 1
ATOM 1037 N N . ILE A 1 127 ? -14.873 -21.648 24.941 1.00 65.44 127 ILE A N 1
ATOM 1038 C CA . ILE A 1 127 ? -14.526 -20.436 24.190 1.00 65.44 127 ILE A CA 1
ATOM 1039 C C . ILE A 1 127 ? -14.166 -19.332 25.187 1.00 65.44 127 ILE A C 1
ATOM 1041 O O . ILE A 1 127 ? -14.965 -18.984 26.060 1.00 65.44 127 ILE A O 1
ATOM 1045 N N . ASN A 1 128 ? -12.965 -18.771 25.042 1.00 70.56 128 ASN A N 1
ATOM 1046 C CA . ASN A 1 128 ? -12.502 -17.632 25.830 1.00 70.56 128 ASN A CA 1
ATOM 1047 C C . ASN A 1 128 ? -13.293 -16.374 25.433 1.00 70.56 128 ASN A C 1
ATOM 1049 O O . ASN A 1 128 ? -13.151 -15.875 24.315 1.00 70.56 128 ASN A O 1
ATOM 1053 N N . LEU A 1 129 ? -14.093 -15.811 26.347 1.00 71.62 129 LEU A N 1
ATOM 1054 C CA . LEU A 1 129 ? -14.885 -14.597 26.077 1.00 71.62 129 LEU A CA 1
ATOM 1055 C C . LEU A 1 129 ? -14.000 -13.378 25.783 1.00 71.62 129 LEU A C 1
ATOM 1057 O O . LEU A 1 129 ? -14.401 -12.478 25.039 1.00 71.62 129 LEU A O 1
ATOM 1061 N N . ALA A 1 130 ? -12.762 -13.408 26.275 1.00 67.00 130 ALA A N 1
ATOM 1062 C CA . ALA A 1 130 ? -11.720 -12.453 25.933 1.00 67.00 130 ALA A CA 1
ATOM 1063 C C . ALA A 1 130 ? -11.531 -12.308 24.409 1.00 67.00 130 ALA A C 1
ATOM 1065 O O . ALA A 1 130 ? -11.400 -11.189 23.920 1.00 67.00 130 ALA A O 1
ATOM 1066 N N . GLN A 1 131 ? -11.610 -13.405 23.644 1.00 69.88 131 GLN A N 1
ATOM 1067 C CA . GLN A 1 131 ? -11.452 -13.391 22.182 1.00 69.88 131 GLN A CA 1
ATOM 1068 C C . GLN A 1 131 ? -12.652 -12.781 21.453 1.00 69.88 131 GLN A C 1
ATOM 1070 O O . GLN A 1 131 ? -12.509 -12.175 20.391 1.00 69.88 131 GLN A O 1
ATOM 1075 N N . ILE A 1 132 ? -13.853 -12.925 22.014 1.00 74.25 132 ILE A N 1
ATOM 1076 C CA . ILE A 1 132 ? -15.062 -12.317 21.446 1.00 74.25 132 ILE A CA 1
ATOM 1077 C C . ILE A 1 132 ? -14.983 -10.785 21.577 1.00 74.25 132 ILE A C 1
ATOM 1079 O O . ILE A 1 132 ? -15.500 -10.066 20.725 1.00 74.25 132 ILE A O 1
ATOM 1083 N N . GLY A 1 133 ? -14.240 -10.285 22.571 1.00 67.06 133 GLY A N 1
ATOM 1084 C CA . GLY A 1 133 ? -14.036 -8.857 22.854 1.00 67.06 133 GLY A CA 1
ATOM 1085 C C . GLY A 1 133 ? -14.394 -8.462 24.281 1.00 67.06 133 GLY A C 1
ATOM 1086 O O . GLY A 1 133 ? -14.332 -7.285 24.643 1.00 67.06 133 GLY A O 1
ATOM 1087 N N . PHE A 1 134 ? -14.740 -9.451 25.099 1.00 70.12 134 PHE A N 1
ATOM 1088 C CA . PHE A 1 134 ? -15.159 -9.296 26.476 1.00 70.12 134 PHE A CA 1
ATOM 1089 C C . PHE A 1 134 ? -14.005 -9.644 27.420 1.00 70.12 134 PHE A C 1
ATOM 1091 O O . PHE A 1 134 ? -13.975 -10.689 28.068 1.00 70.12 134 PHE A O 1
ATOM 1098 N N . VAL A 1 135 ? -12.994 -8.775 27.436 1.00 66.56 135 VAL A N 1
ATOM 1099 C CA . VAL A 1 135 ? -11.813 -8.929 28.292 1.00 66.56 135 VAL A CA 1
ATOM 1100 C C . VAL A 1 135 ? -12.102 -8.316 29.657 1.00 66.56 135 VAL A C 1
ATOM 1102 O O . VAL A 1 135 ? -12.403 -7.126 29.744 1.00 66.56 135 VAL A O 1
ATOM 1105 N N . LYS A 1 136 ? -11.965 -9.114 30.719 1.00 63.53 136 LYS A N 1
ATOM 1106 C CA . LYS A 1 136 ? -12.005 -8.624 32.099 1.00 63.53 136 LYS A CA 1
ATOM 1107 C C . LYS A 1 136 ? -10.676 -7.945 32.422 1.00 63.53 136 LYS A C 1
ATOM 1109 O O . LYS A 1 136 ? -9.629 -8.589 32.398 1.00 63.53 136 LYS A O 1
ATOM 1114 N N . VAL A 1 137 ? -10.706 -6.644 32.692 1.00 63.84 137 VAL A N 1
ATOM 1115 C CA . VAL A 1 137 ? -9.498 -5.844 32.941 1.00 63.84 137 VAL A CA 1
ATOM 1116 C C . VAL A 1 137 ? -9.427 -5.514 34.423 1.00 63.84 137 VAL A C 1
ATOM 1118 O O . VAL A 1 137 ? -10.174 -4.677 34.915 1.00 63.84 137 VAL A O 1
ATOM 1121 N N . THR A 1 138 ? -8.524 -6.184 35.134 1.00 59.22 138 THR A N 1
ATOM 1122 C CA . THR A 1 138 ? -8.369 -6.056 36.592 1.00 59.22 138 THR A CA 1
ATOM 1123 C C . THR A 1 138 ? -7.422 -4.929 37.008 1.00 59.22 138 THR A C 1
ATOM 1125 O O . THR A 1 138 ? -7.446 -4.504 38.159 1.00 59.22 138 THR A O 1
ATOM 1128 N N . THR A 1 139 ? -6.608 -4.394 36.091 1.00 53.97 139 THR A N 1
ATOM 1129 C CA . THR A 1 139 ? -5.656 -3.310 36.371 1.00 53.97 139 THR A CA 1
ATOM 1130 C C . THR A 1 139 ? -5.950 -2.080 35.504 1.00 53.97 139 THR A C 1
ATOM 1132 O O . THR A 1 139 ? -5.958 -2.146 34.279 1.00 53.97 139 THR A O 1
ATOM 1135 N N . LEU A 1 140 ? -6.204 -0.932 36.149 1.00 68.06 140 LEU A N 1
ATOM 1136 C CA . LEU A 1 140 ? -6.451 0.379 35.512 1.00 68.06 140 LEU A CA 1
ATOM 1137 C C . LEU A 1 140 ? -7.559 0.385 34.423 1.00 68.06 140 LEU A C 1
ATOM 1139 O O . LEU A 1 140 ? -7.324 0.873 33.311 1.00 68.06 140 LEU A O 1
ATOM 1143 N N . PRO A 1 141 ? -8.795 -0.067 34.727 1.00 74.12 141 PRO A N 1
ATOM 1144 C CA . PRO A 1 141 ? -9.890 -0.137 33.748 1.00 74.12 141 PRO A CA 1
ATOM 1145 C C . PRO A 1 141 ? -10.246 1.230 33.137 1.00 74.12 141 PRO A C 1
ATOM 1147 O O . PRO A 1 141 ? -10.620 1.317 31.967 1.00 74.12 141 PRO A O 1
ATOM 1150 N N . CYS A 1 142 ? -10.058 2.316 33.895 1.00 77.88 142 CYS A N 1
ATOM 1151 C CA . CYS A 1 142 ? -10.349 3.679 33.447 1.00 77.88 142 CYS A CA 1
ATOM 1152 C C . CYS A 1 142 ? -9.499 4.102 32.235 1.00 77.88 142 CYS A C 1
ATOM 1154 O O . CYS A 1 142 ? -10.030 4.683 31.293 1.00 77.88 142 CYS A O 1
ATOM 1156 N N . ASN A 1 143 ? -8.207 3.750 32.199 1.00 81.81 143 ASN A N 1
ATOM 1157 C CA . ASN A 1 143 ? -7.315 4.144 31.100 1.00 81.81 143 ASN A CA 1
ATOM 1158 C C . ASN A 1 143 ? -7.721 3.479 29.778 1.00 81.81 143 ASN A C 1
ATOM 1160 O O . ASN A 1 143 ? -7.708 4.113 28.722 1.00 81.81 143 ASN A O 1
ATOM 1164 N N . LEU A 1 144 ? -8.121 2.206 29.838 1.00 79.56 144 LEU A N 1
ATOM 1165 C CA . LEU A 1 144 ? -8.565 1.458 28.666 1.00 79.56 144 LEU A CA 1
ATOM 1166 C C . LEU A 1 144 ? -9.908 1.970 28.140 1.00 79.56 144 LEU A C 1
ATOM 1168 O O . LEU A 1 144 ? -10.110 2.086 26.930 1.00 79.56 144 LEU A O 1
ATOM 1172 N N . LEU A 1 145 ? -10.825 2.282 29.057 1.00 83.62 145 LEU A N 1
ATOM 1173 C CA . LEU A 1 145 ? -12.146 2.790 28.718 1.00 83.62 145 LEU A CA 1
ATOM 1174 C C . LEU A 1 145 ? -12.061 4.215 28.159 1.00 83.62 145 LEU A C 1
ATOM 1176 O O . LEU A 1 145 ? -12.701 4.506 27.153 1.00 83.62 145 LEU A O 1
ATOM 1180 N N . LEU A 1 146 ? -11.187 5.057 28.722 1.00 87.56 146 LEU A N 1
ATOM 1181 C CA . LEU A 1 146 ? -10.867 6.379 28.185 1.00 87.56 146 LEU A CA 1
ATOM 1182 C C . LEU A 1 146 ? -10.333 6.281 26.751 1.00 87.56 146 LEU A C 1
ATOM 1184 O O . LEU A 1 146 ? -10.803 7.010 25.880 1.00 87.56 146 LEU A O 1
ATOM 1188 N N . ALA A 1 147 ? -9.412 5.351 26.476 1.00 86.81 147 ALA A N 1
ATOM 1189 C CA . ALA A 1 147 ? -8.902 5.129 25.123 1.00 86.81 147 ALA A CA 1
ATOM 1190 C C . ALA A 1 147 ? -10.019 4.730 24.137 1.00 86.81 147 ALA A C 1
ATOM 1192 O O . ALA A 1 147 ? -10.095 5.278 23.036 1.00 86.81 147 ALA A O 1
ATOM 1193 N N . LYS A 1 148 ? -10.939 3.840 24.540 1.00 88.50 148 LYS A N 1
ATOM 1194 C CA . LYS A 1 148 ? -12.114 3.474 23.725 1.00 88.50 148 LYS A CA 1
ATOM 1195 C C . LYS A 1 148 ? -13.051 4.668 23.500 1.00 88.50 148 LYS A C 1
ATOM 1197 O O . LYS A 1 148 ? -13.485 4.889 22.372 1.00 88.50 148 LYS A O 1
ATOM 1202 N N . CYS A 1 149 ? -13.307 5.481 24.527 1.00 90.19 149 CYS A N 1
ATOM 1203 C CA . CYS A 1 149 ? -14.087 6.716 24.403 1.00 90.19 149 CYS A CA 1
ATOM 1204 C C . CYS A 1 149 ? -13.446 7.700 23.410 1.00 90.19 149 CYS A C 1
ATOM 1206 O O . CYS A 1 149 ? -14.149 8.251 22.562 1.00 90.19 149 CYS A O 1
ATOM 1208 N N . LEU A 1 150 ? -12.120 7.875 23.451 1.00 90.50 150 LEU A N 1
ATOM 1209 C CA . LEU A 1 150 ? -11.398 8.738 22.511 1.00 90.50 150 LEU A CA 1
ATOM 1210 C C . LEU A 1 150 ? -11.578 8.282 21.056 1.00 90.50 150 LEU A C 1
ATOM 1212 O O . LEU A 1 150 ? -11.820 9.124 20.191 1.00 90.50 150 LEU A O 1
ATOM 1216 N N . TYR A 1 151 ? -11.557 6.973 20.779 1.00 90.00 151 TYR A N 1
ATOM 1217 C CA . TYR A 1 151 ? -11.857 6.464 19.435 1.00 90.00 151 TYR A CA 1
ATOM 1218 C C . TYR A 1 151 ? -13.289 6.785 18.985 1.00 90.00 151 TYR A C 1
ATOM 1220 O O . TYR A 1 151 ? -13.497 7.156 17.829 1.00 90.00 151 TYR A O 1
ATOM 1228 N N . THR A 1 152 ? -14.277 6.730 19.887 1.00 90.69 152 THR A N 1
ATOM 1229 C CA . THR A 1 152 ? -15.667 7.076 19.532 1.00 90.69 152 THR A CA 1
ATOM 1230 C C . THR A 1 152 ? -15.867 8.550 19.177 1.00 90.69 152 THR A C 1
ATOM 1232 O O . THR A 1 152 ? -16.776 8.860 18.409 1.00 90.69 152 THR A O 1
ATOM 1235 N N . CYS A 1 153 ? -15.019 9.459 19.675 1.00 90.06 153 CYS A N 1
ATOM 1236 C CA . CYS A 1 153 ? -15.135 10.898 19.414 1.00 90.06 153 CYS A CA 1
ATOM 1237 C C . CYS A 1 153 ? -15.179 11.203 17.908 1.00 90.06 153 CYS A C 1
ATOM 1239 O O . CYS A 1 153 ? -16.021 11.968 17.442 1.00 90.06 153 CYS A O 1
ATOM 1241 N N . MET A 1 154 ? -14.348 10.528 17.113 1.00 89.81 154 MET A N 1
ATOM 1242 C CA . MET A 1 154 ? -14.311 10.757 15.666 1.00 89.81 154 MET A CA 1
ATOM 1243 C C . MET A 1 154 ? -15.536 10.195 14.943 1.00 89.81 154 MET A C 1
ATOM 1245 O O . MET A 1 154 ? -16.015 10.813 13.994 1.00 89.81 154 MET A O 1
ATOM 1249 N N . PHE A 1 155 ? -16.139 9.116 15.449 1.00 91.81 155 PHE A N 1
ATOM 1250 C CA . PHE A 1 155 ? -17.422 8.636 14.926 1.00 91.81 155 PHE A CA 1
ATOM 1251 C C . PHE A 1 155 ? -18.537 9.658 15.161 1.00 91.81 155 PHE A C 1
ATOM 1253 O O . PHE A 1 155 ? -19.353 9.889 14.268 1.00 91.81 155 PHE A O 1
ATOM 1260 N N . TRP A 1 156 ? -18.531 10.331 16.316 1.00 90.94 156 TRP A N 1
ATOM 1261 C CA . TRP A 1 156 ? -19.448 11.436 16.597 1.00 90.94 156 TRP A CA 1
ATOM 1262 C C . TRP A 1 156 ? -19.211 12.642 15.689 1.00 90.94 156 TRP A C 1
ATOM 1264 O O . TRP A 1 156 ? -20.176 13.209 15.176 1.00 90.94 156 TRP A O 1
ATOM 1274 N N . VAL A 1 157 ? -17.952 13.010 15.431 1.00 90.06 157 VAL A N 1
ATOM 1275 C CA . VAL A 1 157 ? -17.613 14.087 14.483 1.00 90.06 157 VAL A CA 1
ATOM 1276 C C . VAL A 1 157 ? -18.134 13.760 13.082 1.00 90.06 157 VAL A C 1
ATOM 1278 O O . VAL A 1 157 ? -18.790 14.597 12.462 1.00 90.06 157 VAL A O 1
ATOM 1281 N N . THR A 1 158 ? -17.923 12.535 12.595 1.00 90.25 158 THR A N 1
ATOM 1282 C CA . THR A 1 158 ? -18.413 12.114 11.273 1.00 90.25 158 THR A CA 1
ATOM 1283 C C . THR A 1 158 ? -19.939 12.014 11.217 1.00 90.25 158 THR A C 1
ATOM 1285 O O . THR A 1 158 ? -20.534 12.378 10.203 1.00 90.25 158 THR A O 1
ATOM 1288 N N . LEU A 1 159 ? -20.603 11.593 12.298 1.00 90.44 159 LEU A N 1
ATOM 1289 C CA . LEU A 1 159 ? -22.066 11.614 12.372 1.00 90.44 159 LEU A CA 1
ATOM 1290 C C . LEU A 1 159 ? -22.606 13.049 12.343 1.00 90.44 159 LEU A C 1
ATOM 1292 O O . LEU A 1 159 ? -23.556 13.331 11.612 1.00 90.44 159 LEU A O 1
ATOM 1296 N N . ARG A 1 160 ? -21.981 13.971 13.087 1.00 88.94 160 ARG A N 1
ATOM 1297 C CA . ARG A 1 160 ? -22.333 15.397 13.054 1.00 88.94 160 ARG A CA 1
ATOM 1298 C C . ARG A 1 160 ? -22.164 15.961 11.647 1.00 88.94 160 ARG A C 1
ATOM 1300 O O . ARG A 1 160 ? -23.068 16.643 11.174 1.00 88.94 160 ARG A O 1
ATOM 1307 N N . GLN A 1 161 ? -21.068 15.625 10.963 1.00 89.12 161 GLN A N 1
ATOM 1308 C CA . GLN A 1 161 ? -20.860 16.001 9.565 1.00 89.12 161 GLN A CA 1
ATOM 1309 C C . GLN A 1 161 ? -21.996 15.484 8.672 1.00 89.12 161 GLN A C 1
ATOM 1311 O O . GLN A 1 161 ? -22.566 16.250 7.898 1.00 89.12 161 GLN A O 1
ATOM 1316 N N . TYR A 1 162 ? -22.363 14.207 8.797 1.00 89.00 162 TYR A N 1
ATOM 1317 C CA . TYR A 1 162 ? -23.455 13.621 8.018 1.00 89.00 162 TYR A CA 1
ATOM 1318 C C . TYR A 1 162 ? -24.798 14.318 8.281 1.00 89.00 162 TYR A C 1
ATOM 1320 O O . TYR A 1 162 ? -25.538 14.612 7.342 1.00 89.00 162 TYR A O 1
ATOM 1328 N N . MET A 1 163 ? -25.112 14.617 9.545 1.00 88.38 163 MET A N 1
ATOM 1329 C CA . MET A 1 163 ? -26.330 15.346 9.906 1.00 88.38 163 MET A CA 1
ATOM 1330 C C . MET A 1 163 ? -26.332 16.775 9.359 1.00 88.38 163 MET A C 1
ATOM 1332 O O . MET A 1 163 ? -27.363 17.222 8.862 1.00 88.38 163 MET A O 1
ATOM 1336 N N . GLN A 1 164 ? -25.194 17.469 9.424 1.00 86.12 164 GLN A N 1
ATOM 1337 C CA . GLN A 1 164 ? -25.044 18.829 8.913 1.00 86.12 164 GLN A CA 1
ATOM 1338 C C . GLN A 1 164 ? -25.214 18.877 7.391 1.00 86.12 164 GLN A C 1
ATOM 1340 O O . GLN A 1 164 ? -25.981 19.699 6.901 1.00 86.12 164 GLN A O 1
ATOM 1345 N N . GLU A 1 165 ? -24.587 17.963 6.646 1.00 85.81 165 GLU A N 1
ATOM 1346 C CA . GLU A 1 165 ? -24.756 17.873 5.188 1.00 85.81 165 GLU A CA 1
ATOM 1347 C C . GLU A 1 165 ? -26.205 17.568 4.807 1.00 85.81 165 GLU A C 1
ATOM 1349 O O . GLU A 1 165 ? -26.786 18.254 3.974 1.00 85.81 165 GLU A O 1
ATOM 1354 N N . LYS A 1 166 ? -26.843 16.621 5.499 1.00 86.94 166 LYS A N 1
ATOM 1355 C CA . LYS A 1 166 ? -28.251 16.288 5.256 1.00 86.94 166 LYS A CA 1
ATOM 1356 C C . LYS A 1 166 ? -29.201 17.448 5.567 1.00 86.94 166 LYS A C 1
ATOM 1358 O O . LYS A 1 166 ? -30.262 17.554 4.952 1.00 86.94 166 LYS A O 1
ATOM 1363 N N . LEU A 1 167 ? -28.868 18.277 6.554 1.00 86.69 167 LEU A N 1
ATOM 1364 C CA . LEU A 1 167 ? -29.648 19.462 6.899 1.00 86.69 167 LEU A CA 1
ATOM 1365 C C . LEU A 1 167 ? -29.466 20.566 5.853 1.00 86.69 167 LEU A C 1
ATOM 1367 O O . LEU A 1 167 ? -30.464 21.130 5.412 1.00 86.69 167 LEU A O 1
ATOM 1371 N N . LEU A 1 168 ? -28.230 20.809 5.408 1.00 85.44 168 LEU A N 1
ATOM 1372 C CA . LEU A 1 168 ? -27.929 21.755 4.332 1.00 85.44 168 LEU A CA 1
ATOM 1373 C C . LEU A 1 168 ? -28.609 21.352 3.017 1.00 85.44 168 LEU A C 1
ATOM 1375 O O . LEU A 1 168 ? -29.224 22.201 2.379 1.00 85.44 168 LEU A O 1
ATOM 1379 N N . ASP A 1 169 ? -28.599 20.064 2.663 1.00 84.44 169 ASP A N 1
ATOM 1380 C CA . ASP A 1 169 ? -29.289 19.540 1.474 1.00 84.44 169 ASP A CA 1
ATOM 1381 C C . ASP A 1 169 ? -30.811 19.756 1.540 1.00 84.44 169 ASP A C 1
ATOM 1383 O O . ASP A 1 169 ? -31.465 20.034 0.534 1.00 84.44 169 ASP A O 1
ATOM 1387 N N . ARG A 1 170 ? -31.405 19.642 2.736 1.00 85.81 170 ARG A N 1
ATOM 1388 C CA . ARG A 1 170 ? -32.836 19.916 2.946 1.00 85.81 170 ARG A CA 1
ATOM 1389 C C . ARG A 1 170 ? -33.151 21.403 2.840 1.00 85.81 170 ARG A C 1
ATOM 1391 O O . ARG A 1 170 ? -34.167 21.752 2.250 1.00 85.81 170 ARG A O 1
ATOM 1398 N N . GLN A 1 171 ? -32.300 22.260 3.401 1.00 86.12 171 GLN A N 1
ATOM 1399 C CA . GLN A 1 171 ? -32.465 23.712 3.331 1.00 86.12 171 GLN A CA 1
ATOM 1400 C C . GLN A 1 171 ? -32.294 24.234 1.903 1.00 86.12 171 GLN A C 1
ATOM 1402 O O . GLN A 1 171 ? -33.099 25.049 1.467 1.00 86.12 171 GLN A O 1
ATOM 1407 N N . SER A 1 172 ? -31.306 23.738 1.156 1.00 82.12 172 SER A N 1
ATOM 1408 C CA . SER A 1 172 ? -31.094 24.120 -0.243 1.00 82.12 172 SER A CA 1
ATOM 1409 C C . SER A 1 172 ? -32.226 23.637 -1.147 1.00 82.12 172 SER A C 1
ATOM 1411 O O . SER A 1 172 ? -32.672 24.395 -2.002 1.00 82.12 172 SER A O 1
ATOM 1413 N N . SER A 1 173 ? -32.750 22.427 -0.920 1.00 82.25 173 SER A N 1
ATOM 1414 C CA . SER A 1 173 ? -33.918 21.916 -1.650 1.00 82.25 173 SER A CA 1
ATOM 1415 C C . SER A 1 173 ? -35.183 22.719 -1.334 1.00 82.25 173 SER A C 1
ATOM 1417 O O . SER A 1 173 ? -35.926 23.059 -2.246 1.00 82.25 173 SER A O 1
ATOM 1419 N N . ALA A 1 174 ? -35.405 23.076 -0.064 1.00 82.25 174 ALA A N 1
ATOM 1420 C CA . ALA A 1 174 ? -36.520 23.938 0.333 1.00 82.25 174 ALA A CA 1
ATOM 1421 C C . ALA A 1 174 ? -36.389 25.353 -0.255 1.00 82.25 174 ALA A C 1
ATOM 1423 O O . ALA A 1 174 ? -37.374 25.918 -0.718 1.00 82.25 174 ALA A O 1
ATOM 1424 N N . LEU A 1 175 ? -35.176 25.912 -0.293 1.00 79.44 175 LEU A N 1
ATOM 1425 C CA . LEU A 1 175 ? -34.913 27.208 -0.917 1.00 79.44 175 LEU A CA 1
ATOM 1426 C C . LEU A 1 175 ? -35.105 27.150 -2.440 1.00 79.44 175 LEU A C 1
ATOM 1428 O O . LEU A 1 175 ? -35.698 28.059 -3.008 1.00 79.44 175 LEU A O 1
ATOM 1432 N N . ALA A 1 176 ? -34.668 26.076 -3.102 1.00 74.12 176 ALA A N 1
ATOM 1433 C CA . ALA A 1 176 ? -34.908 25.868 -4.529 1.00 74.12 176 ALA A CA 1
ATOM 1434 C C . ALA A 1 176 ? -36.412 25.777 -4.850 1.00 74.12 176 ALA A C 1
ATOM 1436 O O . ALA A 1 176 ? -36.858 26.359 -5.836 1.00 74.12 176 ALA A O 1
ATOM 1437 N N . ASP A 1 177 ? -37.197 25.125 -3.990 1.00 74.44 177 ASP A N 1
ATOM 1438 C CA . ASP A 1 177 ? -38.656 25.015 -4.125 1.00 74.44 177 ASP A CA 1
ATOM 1439 C C . ASP A 1 177 ? -39.373 26.354 -3.841 1.00 74.44 177 ASP A C 1
ATOM 1441 O O . ASP A 1 177 ? -40.332 26.711 -4.521 1.00 74.44 177 ASP A O 1
ATOM 1445 N N . MET A 1 178 ? -38.855 27.171 -2.912 1.00 68.81 178 MET A N 1
ATOM 1446 C CA . MET A 1 178 ? -39.340 28.542 -2.676 1.00 68.81 178 MET A CA 1
ATOM 1447 C C . MET A 1 178 ? -38.971 29.523 -3.802 1.00 68.81 178 MET A C 1
ATOM 1449 O O . MET A 1 178 ? -39.696 30.492 -4.028 1.00 68.81 178 MET A O 1
ATOM 1453 N N . VAL A 1 179 ? -37.864 29.296 -4.518 1.00 61.19 179 VAL A N 1
ATOM 1454 C CA . VAL A 1 179 ? -37.395 30.155 -5.624 1.00 61.19 179 VAL A CA 1
ATOM 1455 C C . VAL A 1 179 ? -37.995 29.742 -6.978 1.00 61.19 179 VAL A C 1
ATOM 1457 O O . VAL A 1 179 ? -38.118 30.585 -7.870 1.00 61.19 179 VAL A O 1
ATOM 1460 N N . ALA A 1 180 ? -38.461 28.498 -7.125 1.00 56.78 180 ALA A N 1
ATOM 1461 C CA . ALA A 1 180 ? -39.163 28.010 -8.314 1.00 56.78 180 ALA A CA 1
ATOM 1462 C C . ALA A 1 180 ? -40.386 28.866 -8.741 1.00 56.78 180 ALA A C 1
ATOM 1464 O O . ALA A 1 180 ? -40.520 29.126 -9.938 1.00 56.78 180 ALA A O 1
ATOM 1465 N N . PRO A 1 181 ? -41.244 29.391 -7.837 1.00 51.75 181 PRO A N 1
ATOM 1466 C CA . PRO A 1 181 ? -42.317 30.315 -8.222 1.00 51.75 181 PRO A CA 1
ATOM 1467 C C . PRO A 1 181 ? -41.860 31.775 -8.434 1.00 51.75 181 PRO A C 1
ATOM 1469 O O . PRO A 1 181 ? -42.594 32.560 -9.035 1.00 51.75 181 PRO A O 1
ATOM 1472 N N . LEU A 1 182 ? -40.664 32.167 -7.976 1.00 50.72 182 LEU A N 1
ATOM 1473 C CA . LEU A 1 182 ? -40.143 33.543 -8.086 1.00 50.72 182 LEU A CA 1
ATOM 1474 C C . LEU A 1 182 ? -39.372 33.802 -9.392 1.00 50.72 182 LEU A C 1
ATOM 1476 O O . LEU A 1 182 ? -39.309 34.946 -9.844 1.00 50.72 182 LEU A O 1
ATOM 1480 N N . GLN A 1 183 ? -38.854 32.762 -10.054 1.00 48.28 183 GLN A N 1
ATOM 1481 C CA . GLN A 1 183 ? -38.172 32.913 -11.348 1.00 48.28 183 GLN A CA 1
ATOM 1482 C C . GLN A 1 183 ? -39.113 33.181 -12.538 1.00 48.28 183 GLN A C 1
ATOM 1484 O O . GLN A 1 183 ? -38.637 33.602 -13.588 1.00 48.28 183 GLN A O 1
ATOM 1489 N N . LEU A 1 184 ? -40.434 33.022 -12.381 1.00 45.91 184 LEU A N 1
ATOM 1490 C CA . LEU A 1 184 ? -41.420 33.392 -13.410 1.00 45.91 184 LEU A CA 1
ATOM 1491 C C . LEU A 1 184 ? -41.967 34.826 -13.276 1.00 45.91 184 LEU A C 1
ATOM 1493 O O . LEU A 1 184 ? -42.640 35.289 -14.193 1.00 45.91 184 LEU A O 1
ATOM 1497 N N . THR A 1 185 ? -41.657 35.552 -12.192 1.00 48.19 185 THR A N 1
ATOM 1498 C CA . THR A 1 185 ? -42.307 36.853 -11.906 1.00 48.19 185 THR A CA 1
ATOM 1499 C C . THR A 1 185 ? -41.334 38.002 -11.600 1.00 48.19 185 THR A C 1
ATOM 1501 O O . THR A 1 185 ? -41.766 39.148 -11.527 1.00 48.19 185 THR A O 1
ATOM 1504 N N . VAL A 1 186 ? -40.022 37.763 -11.459 1.00 45.44 186 VAL A N 1
ATOM 1505 C CA . VAL A 1 186 ? -39.061 38.832 -11.091 1.00 45.44 186 VAL A CA 1
ATOM 1506 C C . VAL A 1 186 ? -37.792 38.835 -11.950 1.00 45.44 186 VAL A C 1
ATOM 1508 O O . VAL A 1 186 ? -36.680 39.027 -11.469 1.00 45.44 186 VAL A O 1
ATOM 1511 N N . GLY A 1 187 ? -37.939 38.642 -13.259 1.00 41.75 187 GLY A N 1
ATOM 1512 C CA . GLY A 1 187 ? -36.868 38.928 -14.213 1.00 41.75 187 GLY A CA 1
ATOM 1513 C C . GLY A 1 187 ? -36.855 40.406 -14.600 1.00 41.75 187 GLY A C 1
ATOM 1514 O O . GLY A 1 187 ? -37.348 40.711 -15.675 1.00 41.75 187 GLY A O 1
ATOM 1515 N N . ALA A 1 188 ? -36.347 41.316 -13.751 1.00 45.78 188 ALA A N 1
ATOM 1516 C CA . ALA A 1 188 ? -35.934 42.660 -14.213 1.00 45.78 188 ALA A CA 1
ATOM 1517 C C . ALA A 1 188 ? -35.168 43.565 -13.221 1.00 45.78 188 ALA A C 1
ATOM 1519 O O . ALA A 1 188 ? -34.521 44.487 -13.702 1.00 45.78 188 ALA A O 1
ATOM 1520 N N . ALA A 1 189 ? -35.228 43.404 -11.889 1.00 41.19 189 ALA A N 1
ATOM 1521 C CA . ALA A 1 189 ? -34.929 44.564 -11.017 1.00 41.19 189 ALA A CA 1
ATOM 1522 C C . ALA A 1 189 ? -33.992 44.370 -9.807 1.00 41.19 189 ALA A C 1
ATOM 1524 O O . ALA A 1 189 ? -33.934 45.263 -8.968 1.00 41.19 189 ALA A O 1
ATOM 1525 N N . THR A 1 190 ? -33.235 43.273 -9.677 1.00 40.62 190 THR A N 1
ATOM 1526 C CA . THR A 1 190 ? -32.320 43.105 -8.517 1.00 40.62 190 THR A CA 1
ATOM 1527 C C . THR A 1 190 ? -30.918 42.587 -8.855 1.00 40.62 190 THR A C 1
ATOM 1529 O O . THR A 1 190 ? -30.186 42.140 -7.973 1.00 40.62 190 THR A O 1
ATOM 1532 N N . THR A 1 191 ? -30.481 42.680 -10.113 1.00 38.94 191 THR A N 1
ATOM 1533 C CA . THR A 1 191 ? -29.078 42.429 -10.483 1.00 38.94 191 THR A CA 1
ATOM 1534 C C . THR A 1 191 ? -28.211 43.631 -10.117 1.00 38.94 191 THR A C 1
ATOM 1536 O O . THR A 1 191 ? -27.904 44.469 -10.961 1.00 38.94 191 THR A O 1
ATOM 1539 N N . GLY A 1 192 ? -27.828 43.739 -8.850 1.00 38.59 192 GLY A N 1
ATOM 1540 C CA . GLY A 1 192 ? -26.867 44.754 -8.433 1.00 38.59 192 GLY A CA 1
ATOM 1541 C C . GLY A 1 192 ? -26.929 45.041 -6.950 1.00 38.59 192 GLY A C 1
ATOM 1542 O O . GLY A 1 192 ? -27.391 46.110 -6.585 1.00 38.59 192 GLY A O 1
ATOM 1543 N N . THR A 1 193 ? -26.530 44.074 -6.117 1.00 35.47 193 THR A N 1
ATOM 1544 C CA . THR A 1 193 ? -25.974 44.238 -4.750 1.00 35.47 193 THR A CA 1
ATOM 1545 C C . THR A 1 193 ? -26.039 42.907 -3.994 1.00 35.47 193 THR A C 1
ATOM 1547 O O . THR A 1 193 ? -26.731 42.743 -2.998 1.00 35.47 193 THR A O 1
ATOM 1550 N N . THR A 1 194 ? -25.270 41.922 -4.446 1.00 32.38 194 THR A N 1
ATOM 1551 C CA . THR A 1 194 ? -24.766 40.884 -3.538 1.00 32.38 194 THR A CA 1
ATOM 1552 C C . THR A 1 194 ? -23.264 41.049 -3.501 1.00 32.38 194 THR A C 1
ATOM 1554 O O . THR A 1 194 ? -22.563 40.651 -4.427 1.00 32.38 194 THR A O 1
ATOM 1557 N N . ALA A 1 195 ? -22.807 41.732 -2.453 1.00 34.12 195 ALA A N 1
ATOM 1558 C CA . ALA A 1 195 ? -21.411 41.825 -2.083 1.00 34.12 195 ALA A CA 1
ATOM 1559 C C . ALA A 1 195 ? -20.844 40.404 -1.941 1.00 34.12 195 ALA A C 1
ATOM 1561 O O . ALA A 1 195 ? -21.229 39.659 -1.040 1.00 34.12 195 ALA A O 1
ATOM 1562 N N . GLU A 1 196 ? -19.957 40.016 -2.856 1.00 29.62 196 GLU A N 1
ATOM 1563 C CA . GLU A 1 196 ? -19.095 38.858 -2.658 1.00 29.62 196 GLU A CA 1
ATOM 1564 C C . GLU A 1 196 ? -18.131 39.173 -1.503 1.00 29.62 196 GLU A C 1
ATOM 1566 O O . GLU A 1 196 ? -17.393 40.163 -1.581 1.00 29.62 196 GLU A O 1
ATOM 1571 N N . PRO A 1 197 ? -18.089 38.365 -0.431 1.00 36.78 197 PRO A N 1
ATOM 1572 C CA . PRO A 1 197 ? -17.047 38.505 0.570 1.00 36.78 197 PRO A CA 1
ATOM 1573 C C . PRO A 1 197 ? -15.688 38.200 -0.075 1.00 36.78 197 PRO A C 1
ATOM 1575 O O . PRO A 1 197 ? -15.512 37.233 -0.820 1.00 36.78 197 PRO A O 1
ATOM 1578 N N . GLN A 1 198 ? -14.734 39.088 0.194 1.00 32.69 198 GLN A N 1
ATOM 1579 C CA . GLN A 1 198 ? -13.413 39.168 -0.416 1.00 32.69 198 GLN A CA 1
ATOM 1580 C C . GLN A 1 198 ? -12.670 37.820 -0.462 1.00 32.69 198 GLN A C 1
ATOM 1582 O O . GLN A 1 198 ? -12.212 37.284 0.542 1.00 32.69 198 GLN A O 1
ATOM 1587 N N . LYS A 1 199 ? -12.455 37.315 -1.681 1.00 42.03 199 LYS A N 1
ATOM 1588 C CA . LYS A 1 199 ? -11.743 36.067 -2.004 1.00 42.03 199 LYS A CA 1
ATOM 1589 C C . LYS A 1 199 ? -10.225 36.262 -2.200 1.00 42.03 199 LYS A C 1
ATOM 1591 O O . LYS A 1 199 ? -9.624 35.594 -3.041 1.00 42.03 199 LYS A O 1
ATOM 1596 N N . LYS A 1 200 ? -9.570 37.194 -1.496 1.00 43.28 200 LYS A N 1
ATOM 1597 C CA . LYS A 1 200 ? -8.150 37.526 -1.770 1.00 43.28 200 LYS A CA 1
ATOM 1598 C C . LYS A 1 200 ? -7.130 36.523 -1.195 1.00 43.28 200 LYS A C 1
ATOM 1600 O O . LYS A 1 200 ? -6.113 36.307 -1.844 1.00 43.28 200 LYS A O 1
ATOM 1605 N N . GLU A 1 201 ? -7.427 35.805 -0.108 1.00 47.91 201 GLU A N 1
ATOM 1606 C CA . GLU A 1 201 ? -6.534 34.749 0.435 1.00 47.91 201 GLU A CA 1
ATOM 1607 C C . GLU A 1 201 ? -6.554 33.418 -0.350 1.00 47.91 201 GLU A C 1
ATOM 1609 O O . GLU A 1 201 ? -5.746 32.525 -0.103 1.00 47.91 201 GLU A O 1
ATOM 1614 N N . THR A 1 202 ? -7.431 33.266 -1.347 1.00 58.28 202 THR A N 1
ATOM 1615 C CA . THR A 1 202 ? -7.620 31.977 -2.043 1.00 58.28 202 THR A CA 1
ATOM 1616 C C . THR A 1 202 ? -6.721 31.765 -3.263 1.00 58.28 202 THR A C 1
ATOM 1618 O O . THR A 1 202 ? -6.413 30.620 -3.584 1.00 58.28 202 THR A O 1
ATOM 1621 N N . LYS A 1 203 ? -6.227 32.830 -3.914 1.00 68.25 203 LYS A N 1
ATOM 1622 C CA . LYS A 1 203 ? -5.489 32.699 -5.187 1.00 68.25 203 LYS A CA 1
ATOM 1623 C C . LYS A 1 203 ? -4.107 32.061 -5.029 1.00 68.25 203 LYS A C 1
ATOM 1625 O O . LYS A 1 203 ? -3.733 31.223 -5.840 1.00 68.25 203 LYS A O 1
ATOM 1630 N N . VAL A 1 204 ? -3.358 32.405 -3.977 1.00 73.75 204 VAL A N 1
ATOM 1631 C CA . VAL A 1 204 ? -2.028 31.808 -3.735 1.00 73.75 204 VAL A CA 1
ATOM 1632 C C . VAL A 1 204 ? -2.162 30.337 -3.331 1.00 73.75 204 VAL A C 1
ATOM 1634 O O . VAL A 1 204 ? -1.444 29.493 -3.859 1.00 73.75 204 VAL A O 1
ATOM 1637 N N . MET A 1 205 ? -3.126 30.006 -2.464 1.00 74.62 205 MET A N 1
ATOM 1638 C CA . MET A 1 205 ? -3.421 28.619 -2.080 1.00 74.62 205 MET A CA 1
ATOM 1639 C C . MET A 1 205 ? -3.895 27.779 -3.275 1.00 74.62 205 MET A C 1
ATOM 1641 O O . MET A 1 205 ? -3.544 26.608 -3.378 1.00 74.62 205 MET A O 1
ATOM 1645 N N . GLU A 1 206 ? -4.656 28.364 -4.201 1.00 79.94 206 GLU A N 1
ATOM 1646 C CA . GLU A 1 206 ? -5.107 27.684 -5.417 1.00 79.94 206 GLU A CA 1
ATOM 1647 C C . GLU A 1 206 ? -3.953 27.426 -6.397 1.00 79.94 206 GLU A C 1
ATOM 1649 O O . GLU A 1 206 ? -3.820 26.314 -6.911 1.00 79.94 206 GLU A O 1
ATOM 1654 N N . VAL A 1 207 ? -3.059 28.401 -6.596 1.00 81.62 207 VAL A N 1
ATOM 1655 C CA . VAL A 1 207 ? -1.861 28.235 -7.437 1.00 81.62 207 VAL A CA 1
ATOM 1656 C C . VAL A 1 207 ? -0.913 27.189 -6.843 1.00 81.62 207 VAL A C 1
ATOM 1658 O O . VAL A 1 207 ? -0.506 26.257 -7.540 1.00 81.62 207 VAL A O 1
ATOM 1661 N N . VAL A 1 208 ? -0.609 27.286 -5.544 1.00 84.38 208 VAL A N 1
ATOM 1662 C CA . VAL A 1 208 ? 0.234 26.308 -4.835 1.00 84.38 208 VAL A CA 1
ATOM 1663 C C . VAL A 1 208 ? -0.428 24.930 -4.821 1.00 84.38 208 VAL A C 1
ATOM 1665 O O . VAL A 1 208 ? 0.243 23.926 -5.053 1.00 84.38 208 VAL A O 1
ATOM 1668 N N . GLY A 1 209 ? -1.745 24.865 -4.612 1.00 83.75 209 GLY A N 1
ATOM 1669 C CA . GLY A 1 209 ? -2.520 23.627 -4.630 1.00 83.75 209 GLY A CA 1
ATOM 1670 C C . GLY A 1 209 ? -2.492 22.938 -5.993 1.00 83.75 209 GLY A C 1
ATOM 1671 O O . GLY A 1 209 ? -2.269 21.729 -6.062 1.00 83.75 209 GLY A O 1
ATOM 1672 N N . ASN A 1 210 ? -2.628 23.695 -7.083 1.00 84.06 210 ASN A N 1
ATOM 1673 C CA . ASN A 1 210 ? -2.528 23.164 -8.442 1.00 84.06 210 ASN A CA 1
ATOM 1674 C C . ASN A 1 210 ? -1.109 22.687 -8.772 1.00 84.06 210 ASN A C 1
ATOM 1676 O O . ASN A 1 210 ? -0.948 21.608 -9.351 1.00 84.06 210 ASN A O 1
ATOM 1680 N N . TYR A 1 211 ? -0.081 23.434 -8.360 1.00 84.25 211 TYR A N 1
ATOM 1681 C CA . TYR A 1 211 ? 1.309 23.012 -8.528 1.00 84.25 211 TYR A CA 1
ATOM 1682 C C . TYR A 1 211 ? 1.602 21.723 -7.747 1.00 84.25 211 TYR A C 1
ATOM 1684 O O . TYR A 1 211 ? 2.120 20.756 -8.311 1.00 84.25 211 TYR A O 1
ATOM 1692 N N . LEU A 1 212 ? 1.190 21.661 -6.476 1.00 85.25 212 LEU A N 1
ATOM 1693 C CA . LEU A 1 212 ? 1.350 20.480 -5.630 1.00 85.25 212 LEU A CA 1
ATOM 1694 C C . LEU A 1 212 ? 0.582 19.281 -6.193 1.00 85.25 212 LEU A C 1
ATOM 1696 O O . LEU A 1 212 ? 1.120 18.176 -6.221 1.00 85.25 212 LEU A O 1
ATOM 1700 N N . LYS A 1 213 ? -0.640 19.484 -6.699 1.00 84.62 213 LYS A N 1
ATOM 1701 C CA . LYS A 1 213 ? -1.428 18.425 -7.340 1.00 84.62 213 LYS A CA 1
ATOM 1702 C C . LYS A 1 213 ? -0.707 17.863 -8.567 1.00 84.62 213 LYS A C 1
ATOM 1704 O O . LYS A 1 213 ? -0.591 16.642 -8.684 1.00 84.62 213 LYS A O 1
ATOM 1709 N N . ARG A 1 214 ? -0.186 18.720 -9.455 1.00 85.38 214 ARG A N 1
ATOM 1710 C CA . ARG A 1 214 ? 0.591 18.289 -10.634 1.00 85.38 214 ARG A CA 1
ATOM 1711 C C . ARG A 1 214 ? 1.867 17.549 -10.226 1.00 85.38 214 ARG A C 1
ATOM 1713 O O . ARG A 1 214 ? 2.150 16.479 -10.764 1.00 85.38 214 ARG A O 1
ATOM 1720 N N . PHE A 1 215 ? 2.597 18.074 -9.242 1.00 87.38 215 PHE A N 1
ATOM 1721 C CA . PHE A 1 215 ? 3.810 17.450 -8.716 1.00 87.38 215 PHE A CA 1
ATOM 1722 C C . PHE A 1 215 ? 3.531 16.064 -8.117 1.00 87.38 215 PHE A C 1
ATOM 1724 O O . PHE A 1 215 ? 4.163 15.082 -8.508 1.00 87.38 215 PHE A O 1
ATOM 1731 N N . LEU A 1 216 ? 2.544 15.956 -7.222 1.00 87.31 216 LEU A N 1
ATOM 1732 C CA . LEU A 1 216 ? 2.154 14.686 -6.611 1.00 87.31 216 LEU A CA 1
ATOM 1733 C C . LEU A 1 216 ? 1.696 13.689 -7.674 1.00 87.31 216 LEU A C 1
ATOM 1735 O O . LEU A 1 216 ? 2.188 12.569 -7.685 1.00 87.31 216 LEU A O 1
ATOM 1739 N N . THR A 1 217 ? 0.863 14.102 -8.630 1.00 88.38 217 THR A N 1
ATOM 1740 C CA . THR A 1 217 ? 0.410 13.223 -9.723 1.00 88.38 217 THR A CA 1
ATOM 1741 C C . THR A 1 217 ? 1.585 12.612 -10.494 1.00 88.38 217 THR A C 1
ATOM 1743 O O . THR A 1 217 ? 1.556 11.428 -10.821 1.00 88.38 217 THR A O 1
ATOM 1746 N N . LYS A 1 218 ? 2.654 13.383 -10.741 1.00 88.94 218 LYS A N 1
ATOM 1747 C CA . LYS A 1 218 ? 3.845 12.915 -11.468 1.00 88.94 218 LYS A CA 1
ATOM 1748 C C . LYS A 1 218 ? 4.683 11.910 -10.671 1.00 88.94 218 LYS A C 1
ATOM 1750 O O . LYS A 1 218 ? 5.176 10.939 -11.242 1.00 88.94 218 LYS A O 1
ATOM 1755 N N . PHE A 1 219 ? 4.868 12.136 -9.369 1.00 90.69 219 PHE A N 1
ATOM 1756 C CA . PHE A 1 219 ? 5.819 11.364 -8.557 1.00 90.69 219 PHE A CA 1
ATOM 1757 C C . PHE A 1 219 ? 5.182 10.293 -7.661 1.00 90.69 219 PHE A C 1
ATOM 1759 O O . PHE A 1 219 ? 5.887 9.389 -7.211 1.00 90.69 219 PHE A O 1
ATOM 1766 N N . TRP A 1 220 ? 3.867 10.322 -7.429 1.00 92.69 220 TRP A N 1
ATOM 1767 C CA . TRP A 1 220 ? 3.205 9.391 -6.505 1.00 92.69 220 TRP A CA 1
ATOM 1768 C C . TRP A 1 220 ? 3.320 7.927 -6.939 1.00 92.69 220 TRP A C 1
ATOM 1770 O O . TRP A 1 220 ? 3.483 7.044 -6.099 1.00 92.69 220 TRP A O 1
ATOM 1780 N N . ILE A 1 221 ? 3.338 7.660 -8.248 1.00 91.00 221 ILE A N 1
ATOM 1781 C CA . ILE A 1 221 ? 3.564 6.315 -8.796 1.00 91.00 221 ILE A CA 1
ATOM 1782 C C . ILE A 1 221 ? 4.870 5.687 -8.277 1.00 91.00 221 ILE A C 1
ATOM 1784 O O . ILE A 1 221 ? 4.901 4.502 -7.943 1.00 91.00 221 ILE A O 1
ATOM 1788 N N . TRP A 1 222 ? 5.926 6.493 -8.129 1.00 91.88 222 TRP A N 1
ATOM 1789 C CA . TRP A 1 222 ? 7.216 6.054 -7.598 1.00 91.88 222 TRP A CA 1
ATOM 1790 C C . TRP A 1 222 ? 7.156 5.797 -6.097 1.00 91.88 222 TRP A C 1
ATOM 1792 O O . TRP A 1 222 ? 7.701 4.798 -5.634 1.00 91.88 222 TRP A O 1
ATOM 1802 N N . VAL A 1 223 ? 6.444 6.642 -5.343 1.00 93.12 223 VAL A N 1
ATOM 1803 C CA . VAL A 1 223 ? 6.198 6.423 -3.906 1.00 93.12 223 VAL A CA 1
ATOM 1804 C C . VAL A 1 223 ? 5.519 5.069 -3.691 1.00 93.12 223 VAL A C 1
ATOM 1806 O O . VAL A 1 223 ? 5.932 4.284 -2.836 1.00 93.12 223 VAL A O 1
ATOM 1809 N N . VAL A 1 224 ? 4.521 4.745 -4.512 1.00 92.75 224 VAL A N 1
ATOM 1810 C CA . VAL A 1 224 ? 3.791 3.476 -4.417 1.00 92.75 224 VAL A CA 1
ATOM 1811 C C . VAL A 1 224 ? 4.678 2.289 -4.813 1.00 92.75 224 VAL A C 1
ATOM 1813 O O . VAL A 1 224 ? 4.687 1.270 -4.128 1.00 92.75 224 VAL A O 1
ATOM 1816 N N . ALA A 1 225 ? 5.475 2.414 -5.877 1.00 92.31 225 ALA A N 1
ATOM 1817 C CA . ALA A 1 225 ? 6.395 1.357 -6.300 1.00 92.31 225 ALA A CA 1
ATOM 1818 C C . ALA A 1 225 ? 7.481 1.064 -5.245 1.00 92.31 225 ALA A C 1
ATOM 1820 O O . ALA A 1 225 ? 7.751 -0.098 -4.939 1.00 92.31 225 ALA A O 1
ATOM 1821 N N . ILE A 1 226 ? 8.068 2.106 -4.645 1.00 92.81 226 ILE A N 1
ATOM 1822 C CA . ILE A 1 226 ? 9.082 1.976 -3.587 1.00 92.81 226 ILE A CA 1
ATOM 1823 C C . ILE A 1 226 ? 8.475 1.351 -2.332 1.00 92.81 226 ILE A C 1
ATOM 1825 O O . ILE A 1 226 ? 9.092 0.487 -1.714 1.00 92.81 226 ILE A O 1
ATOM 1829 N N . THR A 1 227 ? 7.262 1.754 -1.955 1.00 91.50 227 THR A N 1
ATOM 1830 C CA . THR A 1 227 ? 6.587 1.193 -0.776 1.00 91.50 227 THR A CA 1
ATOM 1831 C C . THR A 1 227 ? 6.176 -0.263 -0.985 1.00 91.50 227 THR A C 1
ATOM 1833 O O . THR A 1 227 ? 6.364 -1.065 -0.073 1.00 91.50 227 THR A O 1
ATOM 1836 N N . LEU A 1 228 ? 5.729 -0.645 -2.188 1.00 92.69 228 LEU A N 1
ATOM 1837 C CA . LEU A 1 228 ? 5.488 -2.047 -2.551 1.00 92.69 228 LEU A CA 1
ATOM 1838 C C . LEU A 1 228 ? 6.770 -2.889 -2.419 1.00 92.69 228 LEU A C 1
ATOM 1840 O O . LEU A 1 228 ? 6.748 -3.962 -1.815 1.00 92.69 228 LEU A O 1
ATOM 1844 N N . PHE A 1 229 ? 7.900 -2.386 -2.925 1.00 92.62 229 PHE A N 1
ATOM 1845 C CA . PHE A 1 229 ? 9.200 -3.046 -2.780 1.00 92.62 229 PHE A CA 1
ATOM 1846 C C . PHE A 1 229 ? 9.650 -3.141 -1.314 1.00 92.62 229 PHE A C 1
ATOM 1848 O O . PHE A 1 229 ? 10.118 -4.191 -0.871 1.00 92.62 229 PHE A O 1
ATOM 1855 N N . ALA A 1 230 ? 9.461 -2.071 -0.536 1.00 91.75 230 ALA A N 1
ATOM 1856 C CA . ALA A 1 230 ? 9.785 -2.056 0.885 1.00 91.75 230 ALA A CA 1
ATOM 1857 C C . ALA A 1 230 ? 8.988 -3.128 1.642 1.00 91.75 230 ALA A C 1
ATOM 1859 O O . ALA A 1 230 ? 9.589 -3.947 2.328 1.00 91.75 230 ALA A O 1
ATOM 1860 N N . VAL A 1 231 ? 7.666 -3.211 1.455 1.00 89.38 231 VAL A N 1
ATOM 1861 C CA . VAL A 1 231 ? 6.823 -4.234 2.107 1.00 89.38 231 VAL A CA 1
ATOM 1862 C C . VAL A 1 231 ? 7.242 -5.658 1.722 1.00 89.38 231 VAL A C 1
ATOM 1864 O O . VAL A 1 231 ? 7.201 -6.557 2.564 1.00 89.38 231 VAL A O 1
ATOM 1867 N N . ALA A 1 232 ? 7.696 -5.866 0.484 1.00 90.12 232 ALA A N 1
ATOM 1868 C CA . ALA A 1 232 ? 8.183 -7.163 0.027 1.00 90.12 232 ALA A CA 1
ATOM 1869 C C . ALA A 1 232 ? 9.481 -7.609 0.735 1.00 90.12 232 ALA A C 1
ATOM 1871 O O . ALA A 1 232 ? 9.671 -8.803 0.962 1.00 90.12 232 ALA A O 1
ATOM 1872 N N . ILE A 1 233 ? 10.358 -6.678 1.129 1.00 89.06 233 ILE A N 1
ATOM 1873 C CA . ILE A 1 233 ? 11.659 -6.992 1.753 1.00 89.06 233 ILE A CA 1
ATOM 1874 C C . ILE A 1 233 ? 11.634 -6.843 3.280 1.00 89.06 233 ILE A C 1
ATOM 1876 O O . ILE A 1 233 ? 12.335 -7.567 3.988 1.00 89.06 233 ILE A O 1
ATOM 1880 N N . THR A 1 234 ? 10.851 -5.908 3.820 1.00 84.44 234 THR A N 1
ATOM 1881 C CA . THR A 1 234 ? 10.930 -5.505 5.227 1.00 84.44 234 THR A CA 1
ATOM 1882 C C . THR A 1 234 ? 10.528 -6.629 6.182 1.00 84.44 234 THR A C 1
ATOM 1884 O O . THR A 1 234 ? 9.357 -6.952 6.375 1.00 84.44 234 THR A O 1
ATOM 1887 N N . GLY A 1 235 ? 11.540 -7.157 6.871 1.00 78.19 235 GLY A N 1
ATOM 1888 C CA . GLY A 1 235 ? 11.478 -7.886 8.136 1.00 78.19 235 GLY A CA 1
ATOM 1889 C C . GLY A 1 235 ? 12.265 -9.197 8.104 1.00 78.19 235 GLY A C 1
ATOM 1890 O O . GLY A 1 235 ? 12.732 -9.625 7.060 1.00 78.19 235 GLY A O 1
ATOM 1891 N N . GLN A 1 236 ? 12.398 -9.852 9.252 1.00 77.00 236 GLN A N 1
ATOM 1892 C CA . GLN A 1 236 ? 13.477 -10.827 9.457 1.00 77.00 236 GLN A CA 1
ATOM 1893 C C . GLN A 1 236 ? 13.311 -12.172 8.736 1.00 77.00 236 GLN A C 1
ATOM 1895 O O . GLN A 1 236 ? 14.302 -12.750 8.306 1.00 77.00 236 GLN A O 1
ATOM 1900 N N . ARG A 1 237 ? 12.080 -12.682 8.607 1.00 82.19 237 ARG A N 1
ATOM 1901 C CA . ARG A 1 237 ? 11.792 -13.963 7.940 1.00 82.19 237 ARG A CA 1
ATOM 1902 C C . ARG A 1 237 ? 11.092 -13.730 6.608 1.00 82.19 237 ARG A C 1
ATOM 1904 O O . ARG A 1 237 ? 10.126 -12.962 6.562 1.00 82.19 237 ARG A O 1
ATOM 1911 N N . MET A 1 238 ? 11.551 -14.404 5.553 1.00 86.56 238 MET A N 1
ATOM 1912 C CA . MET A 1 238 ? 10.797 -14.476 4.302 1.00 86.56 238 MET A CA 1
ATOM 1913 C C . MET A 1 238 ? 9.513 -15.260 4.547 1.00 86.56 238 MET A C 1
ATOM 1915 O O . MET A 1 238 ? 9.525 -16.284 5.217 1.00 86.56 238 MET A O 1
ATOM 1919 N N . THR A 1 239 ? 8.403 -14.726 4.052 1.00 89.31 239 THR A N 1
ATOM 1920 C CA . THR A 1 239 ? 7.065 -15.298 4.242 1.00 89.31 239 THR A CA 1
ATOM 1921 C C . THR A 1 239 ? 6.384 -15.387 2.887 1.00 89.31 239 THR A C 1
ATOM 1923 O O . THR A 1 239 ? 6.654 -14.555 2.013 1.00 89.31 239 THR A O 1
ATOM 1926 N N . GLY A 1 240 ? 5.484 -16.351 2.712 1.00 89.88 240 GLY A N 1
ATOM 1927 C CA . GLY A 1 240 ? 4.715 -16.529 1.479 1.00 89.88 240 GLY A CA 1
ATOM 1928 C C . GLY A 1 240 ? 4.057 -15.232 0.997 1.00 89.88 240 GLY A C 1
ATOM 1929 O O . GLY A 1 240 ? 4.188 -14.875 -0.173 1.00 89.88 240 GLY A O 1
ATOM 1930 N N . PHE A 1 241 ? 3.456 -14.450 1.904 1.00 90.75 241 PHE A N 1
ATOM 1931 C CA . PHE A 1 241 ? 2.856 -13.156 1.549 1.00 90.75 241 PHE A CA 1
ATOM 1932 C C . PHE A 1 241 ? 3.848 -12.175 0.909 1.00 90.75 241 PHE A C 1
ATOM 1934 O O . PHE A 1 241 ? 3.513 -11.499 -0.061 1.00 90.75 241 PHE A O 1
ATOM 1941 N N . ARG A 1 242 ? 5.087 -12.114 1.407 1.00 91.19 242 ARG A N 1
ATOM 1942 C CA . ARG A 1 242 ? 6.131 -11.242 0.845 1.00 91.19 242 ARG A CA 1
ATOM 1943 C C . ARG A 1 242 ? 6.599 -11.685 -0.525 1.00 91.19 242 ARG A C 1
ATOM 1945 O O . ARG A 1 242 ? 6.859 -10.840 -1.375 1.00 91.19 242 ARG A O 1
ATOM 1952 N N . ILE A 1 243 ? 6.680 -12.993 -0.745 1.00 92.62 243 ILE A N 1
ATOM 1953 C CA . ILE A 1 243 ? 7.052 -13.551 -2.046 1.00 92.62 243 ILE A CA 1
ATOM 1954 C C . ILE A 1 243 ? 6.013 -13.147 -3.091 1.00 92.62 243 ILE A C 1
ATOM 1956 O O . ILE A 1 243 ? 6.385 -12.715 -4.180 1.00 92.62 243 ILE A O 1
ATOM 1960 N N . VAL A 1 244 ? 4.724 -13.187 -2.736 1.00 93.81 244 VAL A N 1
ATOM 1961 C CA . VAL A 1 244 ? 3.654 -12.688 -3.608 1.00 93.81 244 VAL A CA 1
ATOM 1962 C C . VAL A 1 244 ? 3.780 -11.178 -3.843 1.00 93.81 244 VAL A C 1
ATOM 1964 O O . VAL A 1 244 ? 3.695 -10.753 -4.991 1.00 93.81 244 VAL A O 1
ATOM 1967 N N . TYR A 1 245 ? 4.059 -10.359 -2.819 1.00 93.69 245 TYR A N 1
ATOM 1968 C CA . TYR A 1 245 ? 4.303 -8.920 -3.024 1.00 93.69 245 TYR A CA 1
ATOM 1969 C C . TYR A 1 245 ? 5.489 -8.641 -3.950 1.00 93.69 245 TYR A C 1
ATOM 1971 O O . TYR A 1 245 ? 5.385 -7.788 -4.831 1.00 93.69 245 TYR A O 1
ATOM 1979 N N . MET A 1 246 ? 6.596 -9.372 -3.800 1.00 93.94 246 MET A N 1
ATOM 1980 C CA . MET A 1 246 ? 7.736 -9.229 -4.701 1.00 93.94 246 MET A CA 1
ATOM 1981 C C . MET A 1 246 ? 7.386 -9.693 -6.120 1.00 93.94 246 MET A C 1
ATOM 1983 O O . MET A 1 246 ? 7.795 -9.054 -7.083 1.00 93.94 246 MET A O 1
ATOM 1987 N N . ALA A 1 247 ? 6.596 -10.758 -6.278 1.00 95.12 247 ALA A N 1
ATOM 1988 C CA . ALA A 1 247 ? 6.110 -11.184 -7.589 1.00 95.12 247 ALA A CA 1
ATOM 1989 C C . ALA A 1 247 ? 5.246 -10.105 -8.250 1.00 95.12 247 ALA A C 1
ATOM 1991 O O . ALA A 1 247 ? 5.470 -9.783 -9.414 1.00 95.12 247 ALA A O 1
ATOM 1992 N N . LEU A 1 248 ? 4.324 -9.486 -7.507 1.00 94.38 248 LEU A N 1
ATOM 1993 C CA . LEU A 1 248 ? 3.520 -8.364 -7.996 1.00 94.38 248 LEU A CA 1
ATOM 1994 C C . LEU A 1 248 ? 4.402 -7.164 -8.381 1.00 94.38 248 LEU A C 1
ATOM 1996 O O . LEU A 1 248 ? 4.211 -6.590 -9.451 1.00 94.38 248 LEU A O 1
ATOM 2000 N N . PHE A 1 249 ? 5.403 -6.822 -7.565 1.00 95.00 249 PHE A N 1
ATOM 2001 C CA . PHE A 1 249 ? 6.378 -5.773 -7.880 1.00 95.00 249 PHE A CA 1
ATOM 2002 C C . PHE A 1 249 ? 7.160 -6.070 -9.166 1.00 95.00 249 PHE A C 1
ATOM 2004 O O . PHE A 1 249 ? 7.284 -5.209 -10.036 1.00 95.00 249 PHE A O 1
ATOM 2011 N N . LEU A 1 250 ? 7.658 -7.296 -9.323 1.00 94.62 250 LEU A N 1
ATOM 2012 C CA . LEU A 1 250 ? 8.393 -7.696 -10.518 1.00 94.62 250 LEU A CA 1
ATOM 2013 C C . LEU A 1 250 ? 7.493 -7.698 -11.754 1.00 94.62 250 LEU A C 1
ATOM 2015 O O . LEU A 1 250 ? 7.911 -7.194 -12.788 1.00 94.62 250 LEU A O 1
ATOM 2019 N N . ILE A 1 251 ? 6.245 -8.169 -11.654 1.00 94.31 251 ILE A N 1
ATOM 2020 C CA . ILE A 1 251 ? 5.263 -8.088 -12.749 1.00 94.31 251 ILE A CA 1
ATOM 2021 C C . ILE A 1 251 ? 5.028 -6.630 -13.162 1.00 94.31 251 ILE A C 1
ATOM 2023 O O . ILE A 1 251 ? 4.961 -6.337 -14.355 1.00 94.31 251 ILE A O 1
ATOM 2027 N N . PHE A 1 252 ? 4.948 -5.707 -12.202 1.00 94.56 252 PHE A N 1
ATOM 2028 C CA . PHE A 1 252 ? 4.777 -4.282 -12.478 1.00 94.56 252 PHE A CA 1
ATOM 2029 C C . PHE A 1 252 ? 5.947 -3.691 -13.266 1.00 94.56 252 PHE A C 1
ATOM 2031 O O . PHE A 1 252 ? 5.735 -3.071 -14.311 1.00 94.56 252 PHE A O 1
ATOM 2038 N N . ILE A 1 253 ? 7.177 -3.921 -12.798 1.00 93.31 253 ILE A N 1
ATOM 2039 C CA . ILE A 1 253 ? 8.393 -3.410 -13.443 1.00 93.31 253 ILE A CA 1
ATOM 2040 C C . ILE A 1 253 ? 8.639 -4.099 -14.791 1.00 93.31 253 ILE A C 1
ATOM 2042 O O . ILE A 1 253 ? 8.949 -3.427 -15.773 1.00 93.31 253 ILE A O 1
ATOM 2046 N N . LEU A 1 254 ? 8.441 -5.416 -14.881 1.00 93.69 254 LEU A N 1
ATOM 2047 C CA . LEU A 1 254 ? 8.569 -6.160 -16.135 1.00 93.69 254 LEU A CA 1
ATOM 2048 C C . LEU A 1 254 ? 7.533 -5.710 -17.159 1.00 93.69 254 LEU A C 1
ATOM 2050 O O . LEU A 1 254 ? 7.878 -5.499 -18.317 1.00 93.69 254 LEU A O 1
ATOM 2054 N N . SER A 1 255 ? 6.276 -5.517 -16.754 1.00 92.75 255 SER A N 1
ATOM 2055 C CA . SER A 1 255 ? 5.255 -5.001 -17.663 1.00 92.75 255 SER A CA 1
ATOM 2056 C C . SER A 1 255 ? 5.615 -3.605 -18.164 1.00 92.75 255 SER A C 1
ATOM 2058 O O . SER A 1 255 ? 5.403 -3.337 -19.345 1.00 92.75 255 SER A O 1
ATOM 2060 N N . PHE A 1 256 ? 6.159 -2.739 -17.300 1.00 92.06 256 PHE A N 1
ATOM 2061 C CA . PHE A 1 256 ? 6.642 -1.415 -17.691 1.00 92.06 256 PHE A CA 1
ATOM 2062 C C . PHE A 1 256 ? 7.781 -1.509 -18.717 1.00 92.06 256 PHE A C 1
ATOM 2064 O O . PHE A 1 256 ? 7.753 -0.815 -19.731 1.00 92.06 256 PHE A O 1
ATOM 2071 N N . GLN A 1 257 ? 8.743 -2.410 -18.494 1.00 91.50 257 GLN A N 1
ATOM 2072 C CA . GLN A 1 257 ? 9.894 -2.602 -19.376 1.00 91.50 257 GLN A CA 1
ATOM 2073 C C . GLN A 1 257 ? 9.527 -3.242 -20.727 1.00 91.50 257 GLN A C 1
ATOM 2075 O O . GLN A 1 257 ? 10.096 -2.861 -21.749 1.00 91.50 257 GLN A O 1
ATOM 2080 N N . LEU A 1 258 ? 8.610 -4.216 -20.745 1.00 90.19 258 LEU A N 1
ATOM 2081 C CA . LEU A 1 258 ? 8.240 -4.963 -21.953 1.00 90.19 258 LEU A CA 1
ATOM 2082 C C . LEU A 1 258 ? 7.355 -4.149 -22.896 1.00 90.19 258 LEU A C 1
ATOM 2084 O O . LEU A 1 258 ? 7.538 -4.193 -24.110 1.00 90.19 258 LEU A O 1
ATOM 2088 N N . SER A 1 259 ? 6.364 -3.435 -22.359 1.00 91.44 259 SER A N 1
ATOM 2089 C CA . SER A 1 259 ? 5.493 -2.594 -23.173 1.00 91.44 259 SER A CA 1
ATOM 2090 C C . SER A 1 259 ? 4.776 -1.552 -22.332 1.00 91.44 259 SER A C 1
ATOM 2092 O O . SER A 1 259 ? 3.891 -1.859 -21.529 1.00 91.44 259 SER A O 1
ATOM 2094 N N . PHE A 1 260 ? 5.069 -0.288 -22.625 1.00 88.94 260 PHE A N 1
ATOM 2095 C CA . PHE A 1 260 ? 4.399 0.845 -22.001 1.00 88.94 260 PHE A CA 1
ATOM 2096 C C . PHE A 1 260 ? 2.880 0.853 -22.254 1.00 88.94 260 PHE A C 1
ATOM 2098 O O . PHE A 1 260 ? 2.091 1.175 -21.366 1.00 88.94 260 PHE A O 1
ATOM 2105 N N . THR A 1 261 ? 2.435 0.430 -23.442 1.00 88.44 261 THR A N 1
ATOM 2106 C CA . THR A 1 261 ? 1.006 0.363 -23.782 1.00 88.44 261 THR A CA 1
ATOM 2107 C C . THR A 1 261 ? 0.268 -0.693 -22.960 1.00 88.44 261 THR A C 1
ATOM 2109 O O . THR A 1 261 ? -0.850 -0.446 -22.505 1.00 88.44 261 THR A O 1
ATOM 2112 N N . ILE A 1 262 ? 0.881 -1.866 -22.758 1.00 89.81 262 ILE A N 1
ATOM 2113 C CA . ILE A 1 262 ? 0.309 -2.927 -21.916 1.00 89.81 262 ILE A CA 1
ATOM 2114 C C . ILE A 1 262 ? 0.276 -2.462 -20.464 1.00 89.81 262 ILE A C 1
ATOM 2116 O O . ILE A 1 262 ? -0.758 -2.588 -19.813 1.00 89.81 262 ILE A O 1
ATOM 2120 N N . TRP A 1 263 ? 1.366 -1.860 -19.986 1.00 93.25 263 TRP A N 1
ATOM 2121 C CA . TRP A 1 263 ? 1.461 -1.337 -18.628 1.00 93.25 263 TRP A CA 1
ATOM 2122 C C . TRP A 1 263 ? 0.354 -0.321 -18.316 1.00 93.25 263 TRP A C 1
ATOM 2124 O O . TRP A 1 263 ? -0.353 -0.483 -17.321 1.00 93.25 263 TRP A O 1
ATOM 2134 N N . ARG A 1 264 ? 0.103 0.649 -19.211 1.00 90.56 264 ARG A N 1
ATOM 2135 C CA . ARG A 1 264 ? -1.001 1.619 -19.065 1.00 90.56 264 ARG A CA 1
ATOM 2136 C C . ARG A 1 264 ? -2.373 0.943 -18.964 1.00 90.56 264 ARG A C 1
ATOM 2138 O O . ARG A 1 264 ? -3.173 1.322 -18.114 1.00 90.56 264 ARG A O 1
ATOM 2145 N N . LYS A 1 265 ? -2.650 -0.073 -19.791 1.00 90.19 265 LYS A N 1
ATOM 2146 C CA . LYS A 1 265 ? -3.923 -0.825 -19.747 1.00 90.19 265 LYS A CA 1
ATOM 2147 C C . LYS A 1 265 ? -4.061 -1.677 -18.481 1.00 90.19 265 LYS A C 1
ATOM 2149 O O . LYS A 1 265 ? -5.156 -1.816 -17.947 1.00 90.19 265 LYS A O 1
ATOM 2154 N N . MET A 1 266 ? -2.957 -2.253 -18.015 1.00 91.31 266 MET A N 1
ATOM 2155 C CA . MET A 1 266 ? -2.908 -3.162 -16.870 1.00 91.31 266 MET A CA 1
ATOM 2156 C C . MET A 1 266 ? -2.957 -2.418 -15.527 1.00 91.31 266 MET A C 1
ATOM 2158 O O . MET A 1 266 ? -3.450 -2.968 -14.546 1.00 91.31 266 MET A O 1
ATOM 2162 N N . MET A 1 267 ? -2.528 -1.151 -15.486 1.00 89.81 267 MET A N 1
ATOM 2163 C CA . MET A 1 267 ? -2.334 -0.382 -14.255 1.00 89.81 267 MET A CA 1
ATOM 2164 C C . MET A 1 267 ? -3.567 -0.316 -13.339 1.00 89.81 267 MET A C 1
ATOM 2166 O O . MET A 1 267 ? -3.425 -0.501 -12.134 1.00 89.81 267 MET A O 1
ATOM 2170 N N . PHE A 1 268 ? -4.772 -0.083 -13.870 1.00 90.94 268 PHE A N 1
ATOM 2171 C CA . PHE A 1 268 ? -5.985 -0.055 -13.037 1.00 90.94 268 PHE A CA 1
ATOM 2172 C C . PHE A 1 268 ? -6.236 -1.412 -12.357 1.00 90.94 268 PHE A C 1
ATOM 2174 O O . PHE A 1 268 ? -6.426 -1.485 -11.142 1.00 90.94 268 PHE A O 1
ATOM 2181 N N . GLY A 1 269 ? -6.174 -2.497 -13.137 1.00 92.56 269 GLY A N 1
ATOM 2182 C CA . GLY A 1 269 ? -6.334 -3.858 -12.626 1.00 92.56 269 GLY A CA 1
ATOM 2183 C C . GLY A 1 269 ? -5.238 -4.237 -11.631 1.00 92.56 269 GLY A C 1
ATOM 2184 O O . GLY A 1 269 ? -5.521 -4.872 -10.622 1.00 92.56 269 GLY A O 1
ATOM 2185 N N . PHE A 1 270 ? -4.006 -3.783 -11.865 1.00 93.12 270 PHE A N 1
ATOM 2186 C CA . PHE A 1 270 ? -2.874 -4.009 -10.973 1.00 93.12 270 PHE A CA 1
ATOM 2187 C C . PHE A 1 270 ? -3.103 -3.453 -9.569 1.00 93.12 270 PHE A C 1
ATOM 2189 O O . PHE A 1 270 ? -2.950 -4.175 -8.583 1.00 93.12 270 PHE A O 1
ATOM 2196 N N . TRP A 1 271 ? -3.499 -2.180 -9.471 1.00 91.75 271 TRP A N 1
ATOM 2197 C CA . TRP A 1 271 ? -3.759 -1.542 -8.180 1.00 91.75 271 TRP A CA 1
ATOM 2198 C C . TRP A 1 271 ? -4.903 -2.224 -7.445 1.00 91.75 271 TRP A C 1
ATOM 2200 O O . TRP A 1 271 ? -4.790 -2.485 -6.250 1.00 91.75 271 TRP A O 1
ATOM 2210 N N . LEU A 1 272 ? -5.966 -2.582 -8.164 1.00 91.69 272 LEU A N 1
ATOM 2211 C CA . LEU A 1 272 ? -7.083 -3.329 -7.599 1.00 91.69 272 LEU A CA 1
ATOM 2212 C C . LEU A 1 272 ? -6.628 -4.689 -7.042 1.00 91.69 272 LEU A C 1
ATOM 2214 O O . LEU A 1 272 ? -6.979 -5.027 -5.912 1.00 91.69 272 LEU A O 1
ATOM 2218 N N . VAL A 1 273 ? -5.809 -5.443 -7.785 1.00 93.12 273 VAL A N 1
ATOM 2219 C CA . VAL A 1 273 ? -5.250 -6.729 -7.327 1.00 93.12 273 VAL A CA 1
ATOM 2220 C C . VAL A 1 273 ? -4.400 -6.547 -6.071 1.00 93.12 273 VAL A C 1
ATOM 2222 O O . VAL A 1 273 ? -4.564 -7.309 -5.120 1.00 93.12 273 VAL A O 1
ATOM 2225 N N . ILE A 1 274 ? -3.542 -5.522 -6.024 1.00 92.94 274 ILE A N 1
ATOM 2226 C CA . ILE A 1 274 ? -2.737 -5.208 -4.835 1.00 92.94 274 ILE A CA 1
ATOM 2227 C C . ILE A 1 274 ? -3.625 -4.916 -3.628 1.00 92.94 274 ILE A C 1
ATOM 2229 O O . ILE A 1 274 ? -3.363 -5.440 -2.544 1.00 92.94 274 ILE A O 1
ATOM 2233 N N . ILE A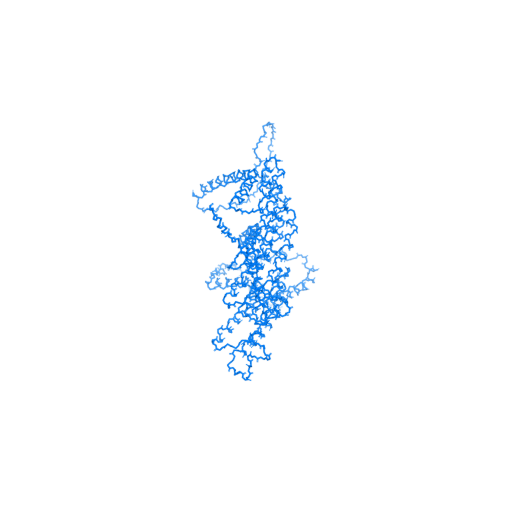 1 275 ? -4.657 -4.090 -3.797 1.00 91.00 275 ILE A N 1
ATOM 2234 C CA . ILE A 1 275 ? -5.550 -3.694 -2.704 1.00 91.00 275 ILE A CA 1
ATOM 2235 C C . ILE A 1 275 ? -6.278 -4.924 -2.153 1.00 91.00 275 ILE A C 1
ATOM 2237 O O . ILE A 1 275 ? -6.239 -5.161 -0.946 1.00 91.00 275 ILE A O 1
ATOM 2241 N N . ILE A 1 276 ? -6.865 -5.753 -3.024 1.00 91.38 276 ILE A N 1
ATOM 2242 C CA . ILE A 1 276 ? -7.565 -6.981 -2.614 1.00 91.38 276 ILE A CA 1
ATOM 2243 C C . ILE A 1 276 ? -6.609 -7.951 -1.919 1.00 91.38 276 ILE A C 1
ATOM 2245 O O . ILE A 1 276 ? -6.927 -8.465 -0.846 1.00 91.38 276 ILE A O 1
ATOM 2249 N N . PHE A 1 277 ? -5.430 -8.186 -2.500 1.00 92.50 277 PHE A N 1
ATOM 2250 C CA . PHE A 1 277 ? -4.431 -9.070 -1.908 1.00 92.50 277 PHE A CA 1
ATOM 2251 C C . PHE A 1 277 ? -4.004 -8.579 -0.521 1.00 92.50 277 PHE A C 1
ATOM 2253 O O . PHE A 1 277 ? -3.963 -9.357 0.429 1.00 92.50 277 PHE A O 1
ATOM 2260 N N . SER A 1 278 ? -3.767 -7.278 -0.374 1.00 89.75 278 SER A N 1
ATOM 2261 C CA . SER A 1 278 ? -3.348 -6.687 0.895 1.00 89.75 278 SER A CA 1
ATOM 2262 C C . SER A 1 278 ? -4.437 -6.755 1.966 1.00 89.75 278 SER A C 1
ATOM 2264 O O . SER A 1 278 ? -4.143 -7.049 3.125 1.00 89.75 278 SER A O 1
ATOM 2266 N N . MET A 1 279 ? -5.703 -6.558 1.585 1.00 88.69 279 MET A N 1
ATOM 2267 C CA . MET A 1 279 ? -6.846 -6.752 2.483 1.00 88.69 279 MET A CA 1
ATOM 2268 C C . MET A 1 279 ? -6.977 -8.211 2.928 1.00 88.69 279 MET A C 1
ATOM 2270 O O . MET A 1 279 ? -7.216 -8.468 4.106 1.00 88.69 279 MET A O 1
ATOM 2274 N N . LEU A 1 280 ? -6.776 -9.167 2.018 1.00 90.31 280 LEU A N 1
ATOM 2275 C CA . LEU A 1 280 ? -6.792 -10.593 2.339 1.00 90.31 280 LEU A CA 1
ATOM 2276 C C . LEU A 1 280 ? -5.668 -10.950 3.319 1.00 90.31 280 LEU A C 1
ATOM 2278 O O . LEU A 1 280 ? -5.929 -11.618 4.315 1.00 90.31 280 LEU A O 1
ATOM 2282 N N . VAL A 1 281 ? -4.443 -10.462 3.094 1.00 90.19 281 VAL A N 1
ATOM 2283 C CA . VAL A 1 281 ? -3.314 -10.651 4.024 1.00 90.19 281 VAL A CA 1
ATOM 2284 C C . VAL A 1 281 ? -3.648 -10.093 5.407 1.00 90.19 281 VAL A C 1
ATOM 2286 O O . VAL A 1 281 ? -3.409 -10.753 6.419 1.00 90.19 281 VAL A O 1
ATOM 2289 N N . LEU A 1 282 ? -4.237 -8.901 5.470 1.00 88.12 282 LEU A N 1
ATOM 2290 C CA . LEU A 1 282 ? -4.650 -8.283 6.726 1.00 88.12 282 LEU A CA 1
ATOM 2291 C C . LEU A 1 282 ? -5.735 -9.112 7.437 1.00 88.12 282 LEU A C 1
ATOM 2293 O O . LEU A 1 282 ? -5.622 -9.349 8.636 1.00 88.12 282 LEU A O 1
ATOM 2297 N N . ILE A 1 283 ? -6.731 -9.633 6.715 1.00 89.25 283 ILE A N 1
ATOM 2298 C CA . ILE A 1 283 ? -7.762 -10.517 7.282 1.00 89.25 283 ILE A CA 1
ATOM 2299 C C . ILE A 1 283 ? -7.148 -11.824 7.803 1.00 89.25 283 ILE A C 1
ATOM 2301 O O . ILE A 1 283 ? -7.413 -12.219 8.938 1.00 89.25 283 ILE A O 1
ATOM 2305 N N . LEU A 1 284 ? -6.302 -12.485 7.010 1.00 89.75 284 LEU A N 1
ATOM 2306 C CA . LEU A 1 284 ? -5.674 -13.748 7.399 1.00 89.75 284 LEU A CA 1
ATOM 2307 C C . LEU A 1 284 ? -4.787 -13.580 8.634 1.00 89.75 284 LEU A C 1
ATOM 2309 O O . LEU A 1 284 ? -4.944 -14.310 9.608 1.00 89.75 284 LEU A O 1
ATOM 2313 N N . THR A 1 285 ? -3.907 -12.578 8.629 1.00 87.44 285 THR A N 1
ATOM 2314 C CA . THR A 1 285 ? -3.026 -12.292 9.773 1.00 87.44 285 THR A CA 1
ATOM 2315 C C . THR A 1 285 ? -3.804 -11.901 11.028 1.00 87.44 285 THR A C 1
ATOM 2317 O O . THR A 1 285 ? -3.364 -12.235 12.128 1.00 87.44 285 THR A O 1
ATOM 2320 N N . TYR A 1 286 ? -4.960 -11.243 10.879 1.00 88.56 286 TYR A N 1
ATOM 2321 C CA . TYR A 1 286 ? -5.855 -10.902 11.984 1.00 88.56 286 TYR A CA 1
ATOM 2322 C C . TYR A 1 286 ? -6.524 -12.133 12.583 1.00 88.56 286 TYR A C 1
ATOM 2324 O O . TYR A 1 286 ? -6.428 -12.370 13.784 1.00 88.56 286 TYR A O 1
ATOM 2332 N N . THR A 1 287 ? -7.176 -12.938 11.745 1.00 89.19 287 THR A N 1
ATOM 2333 C CA . THR A 1 287 ? -7.887 -14.144 12.196 1.00 89.19 287 THR A CA 1
ATOM 2334 C C . THR A 1 287 ? -6.948 -15.169 12.832 1.00 89.19 287 THR A C 1
ATOM 2336 O O . THR A 1 287 ? -7.326 -15.844 13.782 1.00 89.19 287 THR A O 1
ATOM 2339 N N . TYR A 1 288 ? -5.689 -15.226 12.397 1.00 89.31 288 TYR A N 1
ATOM 2340 C CA . TYR A 1 288 ? -4.702 -16.139 12.966 1.00 89.31 288 TYR A CA 1
ATOM 2341 C C . TYR A 1 288 ? -4.275 -15.801 14.410 1.00 89.31 288 TYR A C 1
ATOM 2343 O O . TYR A 1 288 ? -3.693 -16.644 15.087 1.00 89.31 288 TYR A O 1
ATOM 2351 N N . GLN A 1 289 ? -4.578 -14.598 14.917 1.00 87.19 289 GLN A N 1
ATOM 2352 C CA . GLN A 1 289 ? -4.268 -14.229 16.308 1.00 87.19 289 GLN A CA 1
ATOM 2353 C C . GLN A 1 289 ? -5.180 -14.900 17.345 1.00 87.19 289 GLN A C 1
ATOM 2355 O O . GLN A 1 289 ? -4.916 -14.793 18.537 1.00 87.19 289 GLN A O 1
ATOM 2360 N N . PHE A 1 290 ? -6.256 -15.568 16.924 1.00 86.31 290 PHE A N 1
ATOM 2361 C CA . PHE A 1 290 ? -7.150 -16.281 17.834 1.00 86.31 290 PHE A CA 1
ATOM 2362 C C . PHE A 1 290 ? -6.634 -17.700 18.129 1.00 86.31 290 PHE A C 1
ATOM 2364 O O . PHE A 1 290 ? -6.154 -18.390 17.229 1.00 86.31 290 PHE A O 1
ATOM 2371 N N . ASP A 1 291 ? -6.791 -18.168 19.373 1.00 81.81 291 ASP A N 1
ATOM 2372 C CA . ASP A 1 291 ? -6.129 -19.393 19.862 1.00 81.81 291 ASP A CA 1
ATOM 2373 C C . ASP A 1 291 ? -6.507 -20.663 19.079 1.00 81.81 291 ASP A C 1
ATOM 2375 O O . ASP A 1 291 ? -5.662 -21.525 18.874 1.00 81.81 291 ASP A O 1
ATOM 2379 N N . ASN A 1 292 ? -7.749 -20.768 18.592 1.00 83.94 292 ASN A N 1
ATOM 2380 C CA . ASN A 1 292 ? -8.242 -21.970 17.901 1.00 83.94 292 ASN A CA 1
ATOM 2381 C C . ASN A 1 292 ? -7.881 -22.014 16.403 1.00 83.94 292 ASN A C 1
ATOM 2383 O O . ASN A 1 292 ? -8.151 -23.011 15.733 1.00 83.94 292 ASN A O 1
ATOM 2387 N N . PHE A 1 293 ? -7.319 -20.939 15.839 1.00 85.19 293 PHE A N 1
ATOM 2388 C CA . PHE A 1 293 ? -7.040 -20.880 14.400 1.00 85.19 293 PHE A CA 1
ATOM 2389 C C . PHE A 1 293 ? -5.881 -21.766 13.940 1.00 85.19 293 PHE A C 1
ATOM 2391 O O . PHE A 1 293 ? -6.045 -22.410 12.905 1.00 85.19 293 PHE A O 1
ATOM 2398 N N . PRO A 1 294 ? -4.743 -21.861 14.649 1.00 86.88 294 PRO A N 1
ATOM 2399 C CA . PRO A 1 294 ? -3.669 -22.770 14.249 1.00 86.88 294 PRO A CA 1
ATOM 2400 C C . PRO A 1 294 ? -4.135 -24.228 14.127 1.00 86.88 294 PRO A C 1
ATOM 2402 O O . PRO A 1 294 ? -3.734 -24.948 13.207 1.00 86.88 294 PRO A O 1
ATOM 2405 N N . ASP A 1 295 ? -5.022 -24.654 15.028 1.00 88.88 295 ASP A N 1
ATOM 2406 C CA . ASP A 1 295 ? -5.600 -25.997 15.002 1.00 88.88 295 ASP A CA 1
ATOM 2407 C C . ASP A 1 295 ? -6.662 -26.115 13.899 1.00 88.88 295 ASP A C 1
ATOM 2409 O O . ASP A 1 295 ? -6.618 -27.063 13.123 1.00 88.88 295 ASP A O 1
ATOM 2413 N N . TYR A 1 296 ? -7.506 -25.094 13.690 1.00 88.75 296 TYR A N 1
ATOM 2414 C CA . TYR A 1 296 ? -8.436 -25.048 12.551 1.00 88.75 296 TYR A CA 1
ATOM 2415 C C . TYR A 1 296 ? -7.729 -25.227 11.193 1.00 88.75 296 TYR A C 1
ATOM 2417 O O . TYR A 1 296 ? -8.187 -25.983 10.336 1.00 88.75 296 TYR A O 1
ATOM 2425 N N . TRP A 1 297 ? -6.591 -24.560 10.989 1.00 91.06 297 TRP A N 1
ATOM 2426 C CA . TRP A 1 297 ? -5.793 -24.697 9.766 1.00 91.06 297 TRP A CA 1
ATOM 2427 C C . TRP A 1 297 ? -5.164 -26.087 9.613 1.00 91.06 297 TRP A C 1
ATOM 2429 O O . TRP A 1 297 ? -4.990 -26.569 8.492 1.00 91.06 297 TRP A O 1
ATOM 2439 N N . THR A 1 298 ? -4.851 -26.741 10.729 1.00 91.06 298 THR A N 1
ATOM 2440 C CA . THR A 1 298 ? -4.282 -28.091 10.727 1.00 91.06 298 THR A CA 1
ATOM 2441 C C . THR A 1 298 ? -5.360 -29.136 10.443 1.00 91.06 298 THR A C 1
ATOM 2443 O O . THR A 1 298 ? -5.172 -29.979 9.572 1.00 91.06 298 THR A O 1
ATOM 2446 N N . ASP A 1 299 ? -6.510 -29.035 11.107 1.00 92.38 299 ASP A N 1
ATOM 2447 C CA . ASP A 1 299 ? -7.563 -30.052 11.073 1.00 92.38 299 ASP A CA 1
ATOM 2448 C C . ASP A 1 299 ? -8.439 -29.960 9.815 1.00 92.38 299 ASP A C 1
ATOM 2450 O O . ASP A 1 299 ? -8.816 -30.981 9.242 1.00 92.38 299 ASP A O 1
ATOM 2454 N N . TYR A 1 300 ? -8.767 -28.744 9.359 1.00 91.38 300 TYR A N 1
ATOM 2455 C CA . TYR A 1 300 ? -9.645 -28.549 8.200 1.00 91.38 300 TYR A CA 1
ATOM 2456 C C . TYR A 1 300 ? -8.860 -28.352 6.901 1.00 91.38 300 TYR A C 1
ATOM 2458 O O . TYR A 1 300 ? -9.165 -28.989 5.891 1.00 91.38 300 TYR A O 1
ATOM 2466 N N . LEU A 1 301 ? -7.843 -27.482 6.907 1.00 88.19 301 LEU A N 1
ATOM 2467 C CA . LEU A 1 301 ? -7.049 -27.187 5.706 1.00 88.19 301 LEU A CA 1
ATOM 2468 C C . LEU A 1 301 ? -5.894 -28.176 5.488 1.00 88.19 301 LEU A C 1
ATOM 2470 O O . LEU A 1 301 ? -5.301 -28.157 4.411 1.00 88.19 301 LEU A O 1
ATOM 2474 N N . HIS A 1 302 ? -5.597 -29.052 6.458 1.00 90.00 302 HIS A N 1
ATOM 2475 C CA . HIS A 1 302 ? -4.502 -30.028 6.388 1.00 90.00 302 HIS A CA 1
ATOM 2476 C C . HIS A 1 302 ? -3.125 -29.384 6.139 1.00 90.00 302 HIS A C 1
ATOM 2478 O O . HIS A 1 302 ? -2.248 -29.982 5.514 1.00 90.00 302 HIS A O 1
ATOM 2484 N N . VAL A 1 303 ? -2.922 -28.154 6.625 1.00 88.62 303 VAL A N 1
ATOM 2485 C CA . VAL A 1 303 ? -1.650 -27.426 6.505 1.00 88.62 303 VAL A CA 1
ATOM 2486 C C . VAL A 1 303 ? -0.890 -27.545 7.821 1.00 88.62 303 VAL A C 1
ATOM 2488 O O . VAL A 1 303 ? -1.396 -27.139 8.865 1.00 88.62 303 VAL A O 1
ATOM 2491 N N . ALA A 1 304 ? 0.336 -28.070 7.791 1.00 88.50 304 ALA A N 1
ATOM 2492 C CA . ALA A 1 304 ? 1.142 -28.243 9.001 1.00 88.50 304 ALA A CA 1
ATOM 2493 C C . ALA A 1 304 ? 1.523 -26.891 9.635 1.00 88.50 304 ALA A C 1
ATOM 2495 O O . ALA A 1 304 ? 1.750 -25.912 8.925 1.00 88.50 304 ALA A O 1
ATOM 2496 N N . LYS A 1 305 ? 1.676 -26.836 10.966 1.00 87.19 305 LYS A N 1
ATOM 2497 C CA . LYS A 1 305 ? 2.018 -25.596 11.700 1.00 87.19 305 LYS A CA 1
ATOM 2498 C C . LYS A 1 305 ? 3.298 -24.918 11.188 1.00 87.19 305 LYS A C 1
ATOM 2500 O O . LYS A 1 305 ? 3.362 -23.694 11.122 1.00 87.19 305 LYS A O 1
ATOM 2505 N N . GLU A 1 306 ? 4.291 -25.692 10.751 1.00 85.81 306 GLU A N 1
ATOM 2506 C CA . GLU A 1 306 ? 5.511 -25.150 10.132 1.00 85.81 306 GLU A CA 1
ATOM 2507 C C . GLU A 1 306 ? 5.228 -24.445 8.797 1.00 85.81 306 GLU A C 1
ATOM 2509 O O . GLU A 1 306 ? 5.727 -23.349 8.552 1.00 85.81 306 GLU A O 1
ATOM 2514 N N . GLN A 1 307 ? 4.350 -25.013 7.965 1.00 86.50 307 GLN A N 1
ATOM 2515 C CA . GLN A 1 307 ? 3.932 -24.397 6.704 1.00 86.50 307 GLN A CA 1
ATOM 2516 C C . GLN A 1 307 ? 3.093 -23.133 6.937 1.00 86.50 307 GLN A C 1
ATOM 2518 O O . GLN A 1 307 ? 3.199 -22.175 6.173 1.00 86.50 307 GLN A O 1
ATOM 2523 N N . GLN A 1 308 ? 2.286 -23.096 8.003 1.00 90.25 308 GLN A N 1
ATOM 2524 C CA . GLN A 1 308 ? 1.535 -21.898 8.397 1.00 90.25 308 GLN A CA 1
ATOM 2525 C C . GLN A 1 308 ? 2.495 -20.740 8.728 1.00 90.25 308 GLN A C 1
ATOM 2527 O O . GLN A 1 308 ? 2.335 -19.631 8.207 1.00 90.25 308 GLN A O 1
ATOM 2532 N N . LEU A 1 309 ? 3.552 -21.015 9.501 1.00 87.44 309 LEU A N 1
ATOM 2533 C CA . LEU A 1 309 ? 4.601 -20.037 9.815 1.00 87.44 309 LEU A CA 1
ATOM 2534 C C . LEU A 1 309 ? 5.314 -19.530 8.554 1.00 87.44 309 LEU A C 1
ATOM 2536 O O . LEU A 1 309 ? 5.557 -18.328 8.422 1.00 87.44 309 LEU A O 1
ATOM 2540 N N . ASP A 1 310 ? 5.593 -20.421 7.605 1.00 87.25 310 ASP A N 1
ATOM 2541 C CA . ASP A 1 310 ? 6.251 -20.089 6.339 1.00 87.25 310 ASP A CA 1
ATOM 2542 C C . ASP A 1 310 ? 5.376 -19.253 5.392 1.00 87.25 310 ASP A C 1
ATOM 2544 O O . ASP A 1 310 ? 5.878 -18.375 4.684 1.00 87.25 310 ASP A O 1
ATOM 2548 N N . ILE A 1 311 ? 4.052 -19.436 5.414 1.00 88.88 311 ILE A N 1
ATOM 2549 C CA . ILE A 1 311 ? 3.110 -18.533 4.729 1.00 88.88 311 ILE A CA 1
ATOM 2550 C C . ILE A 1 311 ? 3.202 -17.114 5.320 1.00 88.88 311 ILE A C 1
ATOM 2552 O O . ILE A 1 311 ? 3.052 -16.123 4.596 1.00 88.88 311 ILE A O 1
ATOM 2556 N N . GLY A 1 312 ? 3.536 -17.013 6.609 1.00 86.00 312 GLY A N 1
ATOM 2557 C CA . GLY A 1 312 ? 3.581 -15.776 7.386 1.00 86.00 312 GLY A CA 1
ATOM 2558 C C . GLY A 1 312 ? 2.456 -15.659 8.410 1.00 86.00 312 GLY A C 1
ATOM 2559 O O . GLY A 1 312 ? 2.173 -14.547 8.864 1.00 86.00 312 GLY A O 1
ATOM 2560 N N . LEU A 1 313 ? 1.807 -16.778 8.743 1.00 87.88 313 LEU A N 1
ATOM 2561 C CA . LEU A 1 313 ? 0.814 -16.880 9.803 1.00 87.88 313 LEU A CA 1
ATOM 2562 C C . LEU A 1 313 ? 1.537 -17.212 11.113 1.00 87.88 313 LEU A C 1
ATOM 2564 O O . LEU A 1 313 ? 1.940 -18.345 11.360 1.00 87.88 313 LEU A O 1
ATOM 2568 N N . GLU A 1 314 ? 1.736 -16.195 11.944 1.00 84.00 314 GLU A N 1
ATOM 2569 C CA . GLU A 1 314 ? 2.386 -16.305 13.250 1.00 84.00 314 GLU A CA 1
ATOM 2570 C 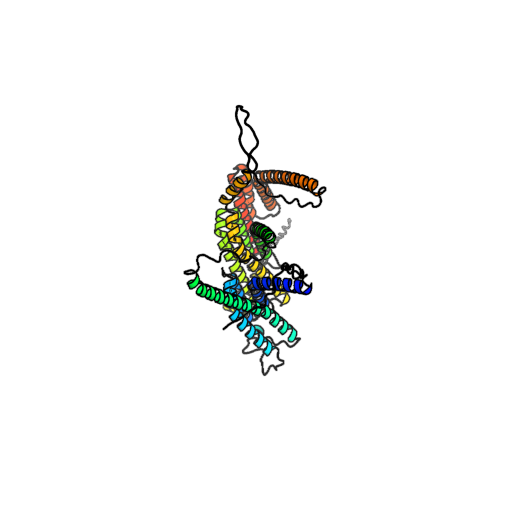C . GLU A 1 314 ? 1.538 -15.563 14.290 1.00 84.00 314 GLU A C 1
ATOM 2572 O O . GLU A 1 314 ? 0.914 -14.537 13.992 1.00 84.00 314 GLU A O 1
ATOM 2577 N N . GLN A 1 315 ? 1.474 -16.111 15.501 1.00 83.94 315 GLN A N 1
ATOM 2578 C CA . GLN A 1 315 ? 0.854 -15.440 16.639 1.00 83.94 315 GLN A CA 1
ATOM 2579 C C . GLN A 1 315 ? 1.885 -14.490 17.245 1.00 83.94 315 GLN A C 1
ATOM 2581 O O . GLN A 1 315 ? 3.003 -14.901 17.557 1.00 83.94 315 GLN A O 1
ATOM 2586 N N . PHE A 1 316 ? 1.529 -13.215 17.382 1.00 76.12 316 PHE A N 1
ATOM 2587 C CA . PHE A 1 316 ? 2.445 -12.190 17.873 1.00 76.12 316 PHE A CA 1
ATOM 2588 C C . PHE A 1 316 ? 1.994 -11.648 19.225 1.00 76.12 316 PHE A C 1
ATOM 2590 O O . PHE A 1 316 ? 0.804 -11.504 19.501 1.00 76.12 316 PHE A O 1
ATOM 2597 N N . GLU A 1 317 ? 2.960 -11.224 20.036 1.00 73.06 317 GLU A N 1
ATOM 2598 C CA . GLU A 1 317 ? 2.671 -10.371 21.185 1.00 73.06 317 GLU A CA 1
ATOM 2599 C C . GLU A 1 317 ? 2.121 -9.009 20.728 1.00 73.06 317 GLU A C 1
ATOM 2601 O O . GLU A 1 317 ? 2.525 -8.462 19.695 1.00 73.06 317 GLU A O 1
ATOM 2606 N N . THR A 1 318 ? 1.236 -8.417 21.535 1.00 68.12 318 THR A N 1
ATOM 2607 C CA . THR A 1 318 ? 0.430 -7.225 21.198 1.00 68.12 318 THR A CA 1
ATOM 2608 C C . THR A 1 318 ? 1.225 -6.054 20.603 1.00 68.12 318 THR A C 1
ATOM 2610 O O . THR A 1 318 ? 0.746 -5.378 19.693 1.00 68.12 318 THR A O 1
ATOM 2613 N N . LYS A 1 319 ? 2.463 -5.820 21.057 1.00 66.50 319 LYS A N 1
ATOM 2614 C CA . LYS A 1 319 ? 3.320 -4.727 20.555 1.00 66.50 319 LYS A CA 1
ATOM 2615 C C . LYS A 1 319 ? 3.905 -5.005 19.169 1.00 66.50 319 LYS A C 1
ATOM 2617 O O . LYS A 1 319 ? 3.946 -4.110 18.327 1.00 66.50 319 LYS A O 1
ATOM 2622 N N . GLN A 1 320 ? 4.369 -6.230 18.929 1.00 73.81 320 GLN A N 1
ATOM 2623 C CA . GLN A 1 320 ? 4.943 -6.615 17.637 1.00 73.81 320 GLN A CA 1
ATOM 2624 C C . GLN A 1 320 ? 3.846 -6.786 16.584 1.00 73.81 320 GLN A C 1
ATOM 2626 O O . GLN A 1 320 ? 4.038 -6.408 15.426 1.00 73.81 320 GLN A O 1
ATOM 2631 N N . LEU A 1 321 ? 2.671 -7.261 17.011 1.00 74.69 321 LEU A N 1
ATOM 2632 C CA . LEU A 1 321 ? 1.487 -7.365 16.170 1.00 74.69 321 LEU A CA 1
ATOM 2633 C C . LEU A 1 321 ? 1.082 -6.013 15.581 1.00 74.69 321 LEU A C 1
ATOM 2635 O O . LEU A 1 321 ? 0.823 -5.920 14.382 1.00 74.69 321 LEU A O 1
ATOM 2639 N N . PHE A 1 322 ? 1.069 -4.964 16.410 1.00 75.50 322 PHE A N 1
ATOM 2640 C CA . PHE A 1 322 ? 0.702 -3.624 15.965 1.00 75.50 322 PHE A CA 1
ATOM 2641 C C . PHE A 1 322 ? 1.577 -3.170 14.793 1.00 75.50 322 PHE A C 1
ATOM 2643 O O . PHE A 1 322 ? 1.059 -2.804 13.742 1.00 75.50 322 PHE A O 1
ATOM 2650 N N . VAL A 1 323 ? 2.904 -3.272 14.926 1.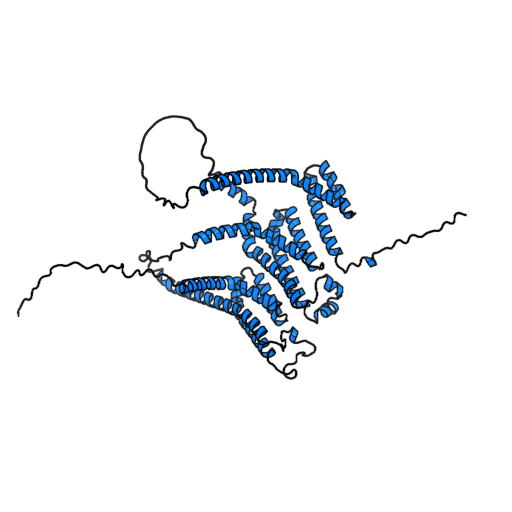00 77.75 323 VAL A N 1
ATOM 2651 C CA . VAL A 1 323 ? 3.838 -2.903 13.848 1.00 77.75 323 VAL A CA 1
ATOM 2652 C C . VAL A 1 323 ? 3.605 -3.770 12.609 1.00 77.75 323 VAL A C 1
ATOM 2654 O O . VAL A 1 323 ? 3.571 -3.261 11.488 1.00 77.75 323 VAL A O 1
ATOM 2657 N N . ARG A 1 324 ? 3.383 -5.076 12.803 1.00 76.94 324 ARG A N 1
ATOM 2658 C CA . ARG A 1 324 ? 3.195 -6.033 11.709 1.00 76.94 324 ARG A CA 1
ATOM 2659 C C . ARG A 1 324 ? 1.905 -5.809 10.916 1.00 76.94 324 ARG A C 1
ATOM 2661 O O . ARG A 1 324 ? 1.907 -6.085 9.720 1.00 76.94 324 ARG A O 1
ATOM 2668 N N . MET A 1 325 ? 0.845 -5.296 11.543 1.00 80.25 325 MET A N 1
ATOM 2669 C CA . MET A 1 325 ? -0.425 -4.970 10.878 1.00 80.25 325 MET A CA 1
ATOM 2670 C C . MET A 1 325 ? -0.478 -3.540 10.339 1.00 80.25 325 MET A C 1
ATOM 2672 O O . MET A 1 325 ? -1.067 -3.303 9.282 1.00 80.25 325 MET A O 1
ATOM 2676 N N . VAL A 1 326 ? 0.162 -2.581 11.012 1.00 80.75 326 VAL A N 1
ATOM 2677 C CA . VAL A 1 326 ? 0.179 -1.179 10.572 1.00 80.75 326 VAL A CA 1
ATOM 2678 C C . VAL A 1 326 ? 0.951 -1.008 9.269 1.00 80.75 326 VAL A C 1
ATOM 2680 O O . VAL A 1 326 ? 0.491 -0.268 8.405 1.00 80.75 326 VAL A O 1
ATOM 2683 N N . THR A 1 327 ? 2.075 -1.705 9.073 1.00 81.69 327 THR A N 1
ATOM 2684 C CA . THR A 1 327 ? 2.867 -1.566 7.839 1.00 81.69 327 THR A CA 1
ATOM 2685 C C . THR A 1 327 ? 2.076 -1.946 6.571 1.00 81.69 327 THR A C 1
ATOM 2687 O O . THR A 1 327 ? 1.996 -1.108 5.670 1.00 81.69 327 THR A O 1
ATOM 2690 N N . PRO A 1 328 ? 1.422 -3.125 6.478 1.00 78.94 328 PRO A N 1
ATOM 2691 C CA . PRO A 1 328 ? 0.539 -3.445 5.353 1.00 78.94 328 PRO A CA 1
ATOM 2692 C C . PRO A 1 328 ? -0.663 -2.501 5.242 1.00 78.94 328 PRO A C 1
ATOM 2694 O O . PRO A 1 328 ? -1.047 -2.135 4.137 1.00 78.94 328 PRO A O 1
ATOM 2697 N N . THR A 1 329 ? -1.231 -2.057 6.367 1.00 83.12 329 THR A N 1
ATOM 2698 C CA . THR A 1 329 ? -2.368 -1.120 6.361 1.00 83.12 329 THR A CA 1
ATOM 2699 C C . THR A 1 329 ? -1.978 0.228 5.755 1.00 83.12 329 THR A C 1
ATOM 2701 O O . THR A 1 329 ? -2.688 0.764 4.911 1.00 83.12 329 THR A O 1
ATOM 2704 N N . PHE A 1 330 ? -0.819 0.771 6.127 1.00 85.31 330 PHE A N 1
ATOM 2705 C CA . PHE A 1 330 ? -0.307 2.016 5.558 1.00 85.31 330 PHE A CA 1
ATOM 2706 C C . PHE A 1 330 ? -0.047 1.889 4.054 1.00 85.31 330 PHE A C 1
ATOM 2708 O O . PHE A 1 330 ? -0.378 2.786 3.280 1.00 85.31 330 PHE A O 1
ATOM 2715 N N . PHE A 1 331 ? 0.474 0.739 3.629 1.00 88.00 331 PHE A N 1
ATOM 2716 C CA . PHE A 1 331 ? 0.639 0.425 2.217 1.00 88.00 331 PHE A CA 1
ATOM 2717 C C . PHE A 1 331 ? -0.703 0.372 1.459 1.00 88.00 331 PHE A C 1
ATOM 2719 O O . PHE A 1 331 ? -0.822 0.958 0.380 1.00 88.00 331 PHE A O 1
ATOM 2726 N N . VAL A 1 332 ? -1.741 -0.242 2.041 1.00 85.88 332 VAL A N 1
ATOM 2727 C CA . VAL A 1 332 ? -3.112 -0.207 1.492 1.00 85.88 332 VAL A CA 1
ATOM 2728 C C . VAL A 1 332 ? -3.592 1.236 1.350 1.00 85.88 332 VAL A C 1
ATOM 2730 O O . VAL A 1 332 ? -4.081 1.617 0.295 1.00 85.88 332 VAL A O 1
ATOM 2733 N N . ILE A 1 333 ? -3.397 2.079 2.364 1.00 86.81 333 ILE A N 1
ATOM 2734 C CA . ILE A 1 333 ? -3.818 3.486 2.303 1.00 86.81 333 ILE A CA 1
ATOM 2735 C C . ILE A 1 333 ? -3.124 4.215 1.142 1.00 86.81 333 ILE A C 1
ATOM 2737 O O . ILE A 1 333 ? -3.794 4.868 0.343 1.00 86.81 333 ILE A O 1
ATOM 2741 N N . ILE A 1 334 ? -1.801 4.077 1.000 1.00 90.12 334 ILE A N 1
ATOM 2742 C CA . ILE A 1 334 ? -1.039 4.729 -0.081 1.00 90.12 334 ILE A CA 1
ATOM 2743 C C . ILE A 1 334 ? -1.505 4.261 -1.467 1.00 90.12 334 ILE A C 1
ATOM 2745 O O . ILE A 1 334 ? -1.661 5.080 -2.379 1.00 90.12 334 ILE A O 1
ATOM 2749 N N . THR A 1 335 ? -1.732 2.957 -1.633 1.00 89.62 335 THR A N 1
ATOM 2750 C CA . THR A 1 335 ? -2.173 2.369 -2.910 1.00 89.62 335 THR A CA 1
ATOM 2751 C C . THR A 1 335 ? -3.604 2.762 -3.261 1.00 89.62 335 THR A C 1
ATOM 2753 O O . THR A 1 335 ? -3.892 3.060 -4.420 1.00 89.62 335 THR A O 1
ATOM 2756 N N . VAL A 1 336 ? -4.492 2.856 -2.273 1.00 88.12 336 VAL A N 1
ATOM 2757 C CA . VAL A 1 336 ? -5.856 3.351 -2.479 1.00 88.12 336 VAL A CA 1
ATOM 2758 C C . VAL A 1 336 ? -5.840 4.841 -2.838 1.00 88.12 336 VAL A C 1
ATOM 2760 O O . VAL A 1 336 ? -6.517 5.251 -3.780 1.00 88.12 336 VAL A O 1
ATOM 2763 N N . VAL A 1 337 ? -5.013 5.658 -2.179 1.00 88.19 337 VAL A N 1
ATOM 2764 C CA . VAL A 1 337 ? -4.847 7.074 -2.554 1.00 88.19 337 VAL A CA 1
ATOM 2765 C C . VAL A 1 337 ? -4.366 7.210 -4.004 1.00 88.19 337 VAL A C 1
ATOM 2767 O O . VAL A 1 337 ? -4.924 8.010 -4.757 1.00 88.19 337 VAL A O 1
ATOM 2770 N N . GLN A 1 338 ? -3.401 6.385 -4.426 1.00 90.56 338 GLN A N 1
ATOM 2771 C CA . GLN A 1 338 ? -2.956 6.335 -5.822 1.00 90.56 338 GLN A CA 1
ATOM 2772 C C . GLN A 1 338 ? -4.108 6.009 -6.775 1.00 90.56 338 GLN A C 1
ATOM 2774 O O . GLN A 1 338 ? -4.269 6.695 -7.781 1.00 90.56 338 GLN A O 1
ATOM 2779 N N . LEU A 1 339 ? -4.914 4.990 -6.465 1.00 89.19 339 LEU A N 1
ATOM 2780 C CA . LEU A 1 339 ? -6.002 4.541 -7.332 1.00 89.19 339 LEU A CA 1
ATOM 2781 C C . LEU A 1 339 ? -7.115 5.589 -7.486 1.00 89.19 339 LEU A C 1
ATOM 2783 O O . LEU A 1 339 ? -7.590 5.803 -8.597 1.00 89.19 339 LEU A O 1
ATOM 2787 N N . HIS A 1 340 ? -7.542 6.239 -6.399 1.00 84.81 340 HIS A N 1
ATOM 2788 C CA . HIS A 1 340 ? -8.709 7.131 -6.444 1.00 84.81 340 HIS A CA 1
ATOM 2789 C C . HIS A 1 340 ? -8.377 8.575 -6.825 1.00 84.81 340 HIS A C 1
ATOM 2791 O O . HIS A 1 340 ? -9.185 9.208 -7.501 1.00 84.81 340 HIS A O 1
ATOM 2797 N N . TYR A 1 341 ? -7.231 9.108 -6.390 1.00 84.81 341 TYR A N 1
ATOM 2798 C CA . TYR A 1 341 ? -6.916 10.529 -6.581 1.00 84.81 341 TYR A CA 1
ATOM 2799 C C . TYR A 1 341 ? -5.982 10.774 -7.757 1.00 84.81 341 TYR A C 1
ATOM 2801 O O . TYR A 1 341 ? -6.222 11.684 -8.543 1.00 84.81 341 TYR A O 1
ATOM 2809 N N . PHE A 1 342 ? -4.923 9.974 -7.884 1.00 88.62 342 PHE A N 1
ATOM 2810 C CA . PHE A 1 342 ? -3.841 10.270 -8.822 1.00 88.62 342 PHE A CA 1
ATOM 2811 C C . PHE A 1 342 ? -3.892 9.434 -10.101 1.00 88.62 342 PHE A C 1
ATOM 2813 O O . PHE A 1 342 ? -3.345 9.862 -11.109 1.00 88.62 342 PHE A O 1
ATOM 2820 N N . HIS A 1 343 ? -4.557 8.274 -10.108 1.00 87.81 343 HIS A N 1
ATOM 2821 C CA . HIS A 1 343 ? -4.544 7.348 -11.245 1.00 87.81 343 HIS A CA 1
ATOM 2822 C C . HIS A 1 343 ? -5.052 7.974 -12.546 1.00 87.81 343 HIS A C 1
ATOM 2824 O O . HIS A 1 343 ? -4.368 7.887 -13.563 1.00 87.81 343 HIS A O 1
ATOM 2830 N N . ASN A 1 344 ? -6.231 8.602 -12.521 1.00 86.62 344 ASN A N 1
ATOM 2831 C CA . ASN A 1 344 ? -6.829 9.193 -13.720 1.00 86.62 344 ASN A CA 1
ATOM 2832 C C . ASN A 1 344 ? -5.980 10.358 -14.241 1.00 86.62 344 ASN A C 1
ATOM 2834 O O . ASN A 1 344 ? -5.629 10.384 -15.419 1.00 86.62 344 ASN A O 1
ATOM 2838 N N . ASP A 1 345 ? -5.582 11.264 -13.346 1.00 87.06 345 ASP A N 1
ATOM 2839 C CA . ASP A 1 345 ? -4.754 12.422 -13.691 1.00 87.06 345 ASP A CA 1
ATOM 2840 C C . ASP A 1 345 ? -3.379 11.976 -14.234 1.00 87.06 345 ASP A C 1
ATOM 2842 O O . ASP A 1 345 ? -2.879 12.521 -15.218 1.00 87.06 345 ASP A O 1
ATOM 2846 N N . PHE A 1 346 ? -2.794 10.917 -13.664 1.00 88.19 346 PHE A N 1
ATOM 2847 C CA . PHE A 1 346 ? -1.546 10.323 -14.141 1.00 88.19 346 PHE A CA 1
ATOM 2848 C C . PHE A 1 346 ? -1.711 9.620 -15.497 1.00 88.19 346 PHE A C 1
ATOM 2850 O O . PHE A 1 346 ? -0.827 9.708 -16.350 1.00 88.19 346 PHE A O 1
ATOM 2857 N N . MET A 1 347 ? -2.832 8.935 -15.736 1.00 87.69 347 MET A N 1
ATOM 2858 C CA . MET A 1 347 ? -3.115 8.282 -17.020 1.00 87.69 347 MET A CA 1
ATOM 2859 C C . MET A 1 347 ? -3.242 9.279 -18.172 1.00 87.69 347 MET A C 1
ATOM 2861 O O . MET A 1 347 ? -2.840 8.946 -19.289 1.00 87.69 347 MET A O 1
ATOM 2865 N N . VAL A 1 348 ? -3.766 10.475 -17.893 1.00 86.75 348 VAL A N 1
ATOM 2866 C CA . VAL A 1 348 ? -3.826 11.595 -18.842 1.00 86.75 348 VAL A CA 1
ATOM 2867 C C . VAL A 1 348 ? -2.438 12.203 -19.048 1.00 86.75 348 VAL A C 1
ATOM 2869 O O . VAL A 1 348 ? -2.011 12.378 -20.185 1.00 86.75 348 VAL A O 1
ATOM 2872 N N . LEU A 1 349 ? -1.701 12.469 -17.964 1.00 85.31 349 LEU A N 1
ATOM 2873 C CA . LEU A 1 349 ? -0.365 13.073 -18.033 1.00 85.31 349 LEU A CA 1
ATOM 2874 C C . LEU A 1 349 ? 0.663 12.185 -18.753 1.00 85.31 349 LEU A C 1
ATOM 2876 O O . LEU A 1 349 ? 1.552 12.686 -19.429 1.00 85.31 349 LEU A O 1
ATOM 2880 N N . SER A 1 350 ? 0.558 10.868 -18.590 1.00 84.44 350 SER A N 1
ATOM 2881 C CA . SER A 1 350 ? 1.476 9.890 -19.186 1.00 84.44 350 SER A CA 1
ATOM 2882 C C . SER A 1 350 ? 1.134 9.514 -20.632 1.00 84.44 350 SER A C 1
ATOM 2884 O O . SER A 1 350 ? 1.786 8.632 -21.198 1.00 84.44 350 SER A O 1
ATOM 2886 N N . ASP A 1 351 ? 0.109 10.124 -21.239 1.00 83.94 351 ASP A N 1
ATOM 2887 C CA . ASP A 1 351 ? -0.228 9.846 -22.630 1.00 83.94 351 ASP A CA 1
ATOM 2888 C C . ASP A 1 351 ? 0.782 10.508 -23.583 1.00 83.94 351 ASP A C 1
ATOM 2890 O O . ASP A 1 351 ? 0.868 11.737 -23.608 1.00 83.94 351 ASP A O 1
ATOM 2894 N N . PRO A 1 352 ? 1.510 9.734 -24.412 1.00 76.25 352 PRO A N 1
ATOM 2895 C CA . PRO A 1 352 ? 2.478 10.297 -25.350 1.00 76.25 352 PRO A CA 1
ATOM 2896 C C . PRO A 1 352 ? 1.838 11.241 -26.377 1.00 76.25 352 PRO A C 1
ATOM 2898 O O . PRO A 1 352 ? 2.529 12.102 -26.910 1.00 76.25 352 PRO A O 1
ATOM 2901 N N . LYS A 1 353 ? 0.527 11.123 -26.640 1.00 74.81 353 LYS A N 1
ATOM 2902 C CA . LYS A 1 353 ? -0.200 12.045 -27.530 1.00 74.81 353 LYS A CA 1
ATOM 2903 C C . LYS A 1 353 ? -0.420 13.427 -26.919 1.00 74.81 353 LYS A C 1
ATOM 2905 O O . LYS A 1 353 ? -0.648 14.378 -27.650 1.00 74.81 353 LYS A O 1
ATOM 2910 N N . ASN A 1 354 ? -0.396 13.525 -25.593 1.00 66.81 354 ASN A N 1
ATOM 2911 C CA . ASN A 1 354 ? -0.629 14.778 -24.883 1.00 66.81 354 ASN A CA 1
ATOM 2912 C C . ASN A 1 354 ? 0.679 15.555 -24.657 1.00 66.81 354 ASN A C 1
ATOM 2914 O O . ASN A 1 354 ? 0.644 16.734 -24.333 1.00 66.81 354 ASN A O 1
ATOM 2918 N N . THR A 1 355 ? 1.835 14.902 -24.829 1.00 58.31 355 THR A N 1
ATOM 2919 C CA . THR A 1 355 ? 3.163 15.525 -24.715 1.00 58.31 355 THR A CA 1
ATOM 2920 C C . THR A 1 355 ? 3.507 16.399 -25.921 1.00 58.31 355 THR A C 1
ATOM 2922 O O . THR A 1 355 ? 4.174 17.408 -25.742 1.00 58.31 355 THR A O 1
ATOM 2925 N N . SER A 1 356 ? 3.033 16.066 -27.127 1.00 51.19 356 SER A N 1
ATOM 2926 C CA . SER A 1 356 ? 3.291 16.886 -28.321 1.00 51.19 356 SER A CA 1
ATOM 2927 C C . SER A 1 356 ? 2.607 18.255 -28.273 1.00 51.19 356 SER A C 1
ATOM 2929 O O . SER A 1 356 ? 3.128 19.192 -28.851 1.00 51.19 356 SER A O 1
ATOM 2931 N N . ILE A 1 357 ? 1.488 18.379 -27.553 1.00 51.81 357 ILE A N 1
ATOM 2932 C CA . ILE A 1 357 ? 0.708 19.626 -27.457 1.00 51.81 357 ILE A CA 1
ATOM 2933 C C . ILE A 1 357 ? 1.385 20.636 -26.512 1.00 51.81 357 ILE A C 1
ATOM 2935 O O . ILE A 1 357 ? 1.324 21.833 -26.736 1.00 51.81 357 ILE A O 1
ATOM 2939 N N . ILE A 1 358 ? 2.084 20.159 -25.475 1.00 47.84 358 ILE A N 1
ATOM 2940 C CA . ILE A 1 358 ? 2.734 21.032 -24.479 1.00 47.84 358 ILE A CA 1
ATOM 2941 C C . ILE A 1 358 ? 3.974 21.730 -25.059 1.00 47.84 358 ILE A C 1
ATOM 2943 O O . ILE A 1 358 ? 4.300 22.828 -24.631 1.00 47.84 358 ILE A O 1
ATOM 2947 N N . ASN A 1 359 ? 4.647 21.111 -26.033 1.00 45.44 359 ASN A N 1
ATOM 2948 C CA . ASN A 1 359 ? 5.806 21.724 -26.684 1.00 45.44 359 ASN A CA 1
ATOM 2949 C C . ASN A 1 359 ? 5.405 22.794 -27.716 1.00 45.44 359 ASN A C 1
ATOM 2951 O O . ASN A 1 359 ? 6.202 23.683 -27.971 1.00 45.44 359 ASN A O 1
ATOM 2955 N N . GLU A 1 360 ? 4.195 22.733 -28.284 1.00 44.81 360 GLU A N 1
ATOM 2956 C CA . GLU A 1 360 ? 3.707 23.755 -29.227 1.00 44.81 360 GLU A CA 1
ATOM 2957 C C . GLU A 1 360 ? 3.319 25.053 -28.491 1.00 44.81 360 GLU A C 1
ATOM 2959 O O . GLU A 1 360 ? 3.646 26.136 -28.958 1.00 44.81 360 GLU A O 1
ATOM 2964 N N . ASP A 1 361 ? 2.734 24.957 -27.289 1.00 44.44 361 ASP A N 1
ATOM 2965 C CA . ASP A 1 361 ? 2.367 26.135 -26.481 1.00 44.44 361 ASP A CA 1
ATOM 2966 C C . ASP A 1 361 ? 3.581 26.852 -25.833 1.00 44.44 361 ASP A C 1
ATOM 2968 O O . ASP A 1 361 ? 3.446 27.989 -25.385 1.00 44.44 361 ASP A O 1
ATOM 2972 N N . GLU A 1 362 ? 4.752 26.203 -25.736 1.00 44.41 362 GLU A N 1
ATOM 2973 C CA . GLU A 1 362 ? 5.993 26.808 -25.206 1.00 44.41 362 GLU A CA 1
ATOM 2974 C C . GLU A 1 362 ? 6.920 27.365 -26.310 1.00 44.41 362 GLU A C 1
ATOM 2976 O O . GLU A 1 362 ? 7.776 28.192 -26.004 1.00 44.41 362 GLU A O 1
ATOM 2981 N N . GLU A 1 363 ? 6.757 26.961 -27.579 1.00 40.75 363 GLU A N 1
ATOM 2982 C CA . GLU A 1 363 ? 7.585 27.436 -28.708 1.00 40.75 363 GLU A CA 1
ATOM 2983 C C . GLU A 1 363 ? 7.043 28.719 -29.379 1.00 40.75 363 GLU A C 1
ATOM 2985 O O . GLU A 1 363 ? 7.814 29.448 -30.004 1.00 40.75 363 GLU A O 1
ATOM 2990 N N . ASP A 1 364 ? 5.765 29.071 -29.192 1.00 37.78 364 ASP A N 1
ATOM 2991 C CA . ASP A 1 364 ? 5.158 30.269 -29.807 1.00 37.78 364 ASP A CA 1
ATOM 2992 C C . ASP A 1 364 ? 5.576 31.615 -29.157 1.00 37.78 364 ASP A C 1
ATOM 2994 O O . ASP A 1 364 ? 5.272 32.678 -29.703 1.00 37.78 364 ASP A O 1
ATOM 2998 N N . ASP A 1 365 ? 6.308 31.604 -28.032 1.00 40.41 365 ASP A N 1
ATOM 2999 C CA . ASP A 1 365 ? 6.758 32.823 -27.328 1.00 40.41 365 ASP A CA 1
ATOM 3000 C C . ASP A 1 365 ? 8.234 33.222 -27.598 1.00 40.41 365 ASP A C 1
ATOM 3002 O O . ASP A 1 365 ? 8.660 34.288 -27.142 1.00 40.41 365 ASP A O 1
ATOM 3006 N N . GLU A 1 366 ? 9.031 32.439 -28.349 1.00 39.06 366 GLU A N 1
ATOM 3007 C CA . GLU A 1 366 ? 10.470 32.737 -28.564 1.00 39.06 366 GLU A CA 1
ATOM 3008 C C . GLU A 1 366 ? 10.909 33.091 -30.003 1.00 39.06 366 GLU A C 1
ATOM 3010 O O . GLU A 1 366 ? 12.007 33.628 -30.159 1.00 39.06 366 GLU A O 1
ATOM 3015 N N . ASP A 1 367 ? 10.071 32.959 -31.038 1.00 35.47 367 ASP A N 1
ATOM 3016 C CA . ASP A 1 367 ? 10.486 33.211 -32.435 1.00 35.47 367 ASP A CA 1
ATOM 3017 C C . ASP A 1 367 ? 9.770 34.399 -33.111 1.00 35.47 367 ASP A C 1
ATOM 3019 O O . ASP A 1 367 ? 9.071 34.267 -34.115 1.00 35.47 367 ASP A O 1
ATOM 3023 N N . LEU A 1 368 ? 10.008 35.622 -32.624 1.00 40.59 368 LEU A N 1
ATOM 3024 C CA . LEU A 1 368 ? 9.765 36.846 -33.406 1.00 40.59 368 LEU A CA 1
ATOM 3025 C C . LEU A 1 368 ? 10.930 37.830 -33.284 1.00 40.59 368 LEU A C 1
ATOM 3027 O O . LEU A 1 368 ? 10.781 38.926 -32.751 1.00 40.59 368 LEU A O 1
ATOM 3031 N N . ASN A 1 369 ? 12.099 37.452 -33.802 1.00 36.22 369 ASN A N 1
ATOM 3032 C CA . ASN A 1 369 ? 13.114 38.408 -34.250 1.00 36.22 369 ASN A CA 1
ATOM 3033 C C . ASN A 1 369 ? 14.152 37.730 -35.157 1.00 36.22 369 ASN A C 1
ATOM 3035 O O . ASN A 1 369 ? 15.242 37.416 -34.701 1.00 36.22 369 ASN A O 1
ATOM 3039 N N . GLU A 1 370 ? 13.862 37.589 -36.456 1.00 33.19 370 GLU A N 1
ATOM 3040 C CA . GLU A 1 370 ? 14.851 37.960 -37.480 1.00 33.19 370 GLU A CA 1
ATOM 3041 C C . GLU A 1 370 ? 14.286 38.045 -38.911 1.00 33.19 370 GLU A C 1
ATOM 3043 O O . GLU A 1 370 ? 13.781 37.088 -39.489 1.00 33.19 370 GLU A O 1
ATOM 3048 N N . SER A 1 371 ? 14.545 39.211 -39.512 1.00 30.00 371 SER A N 1
ATOM 3049 C CA . SER A 1 371 ? 14.700 39.501 -40.945 1.00 30.00 371 SER A CA 1
ATOM 3050 C C . SER A 1 371 ? 13.466 39.793 -41.821 1.00 30.00 371 SER A C 1
ATOM 3052 O O . SER A 1 371 ? 12.737 38.919 -42.272 1.00 30.00 371 SER A O 1
ATOM 3054 N N . SER A 1 372 ? 13.347 41.067 -42.216 1.00 27.91 372 SER A N 1
ATOM 3055 C CA . SER A 1 372 ? 13.163 41.452 -43.624 1.00 27.91 372 SER A CA 1
ATOM 3056 C C . SER A 1 372 ? 13.480 42.940 -43.815 1.00 27.91 372 SER A C 1
ATOM 3058 O O . SER A 1 372 ? 12.764 43.825 -43.349 1.00 27.91 372 SER A O 1
ATOM 3060 N N . MET A 1 373 ? 14.582 43.215 -44.513 1.00 33.78 373 MET A N 1
ATOM 3061 C CA . MET A 1 373 ? 14.801 44.481 -45.205 1.00 33.78 373 MET A CA 1
ATOM 3062 C C . MET A 1 373 ? 13.979 44.487 -46.500 1.00 33.78 373 MET A C 1
ATOM 3064 O O . MET A 1 373 ? 14.334 43.747 -47.411 1.00 33.78 373 MET A O 1
ATOM 3068 N N . GLN A 1 374 ? 13.002 45.386 -46.651 1.00 28.83 374 GLN A N 1
ATOM 3069 C CA . GLN A 1 374 ? 12.724 46.054 -47.933 1.00 28.83 374 GLN A CA 1
ATOM 3070 C C . GLN A 1 374 ? 11.817 47.278 -47.732 1.00 28.83 374 GLN A C 1
ATOM 3072 O O . GLN A 1 374 ? 10.974 47.299 -46.844 1.00 28.83 374 GLN A O 1
ATOM 3077 N N . GLY A 1 375 ? 12.061 48.332 -48.514 1.00 25.91 375 GLY A N 1
ATOM 3078 C CA . GLY A 1 375 ? 11.588 49.692 -48.252 1.00 25.91 375 GLY A CA 1
ATOM 3079 C C . GLY A 1 375 ? 10.179 50.044 -48.737 1.00 25.91 375 GLY A C 1
ATOM 3080 O O . GLY A 1 375 ? 9.545 49.290 -49.463 1.00 25.91 375 GLY A O 1
ATOM 3081 N N . GLY A 1 376 ? 9.775 51.282 -48.424 1.00 24.61 376 GLY A N 1
ATOM 3082 C CA . GLY A 1 376 ? 8.838 52.055 -49.247 1.00 24.61 376 GLY A CA 1
ATOM 3083 C C . GLY A 1 376 ? 7.548 52.541 -48.577 1.00 24.61 376 GLY A C 1
ATOM 3084 O O . GLY A 1 376 ? 6.554 51.838 -48.588 1.00 24.61 376 GLY A O 1
ATOM 3085 N N . ALA A 1 377 ? 7.583 53.811 -48.157 1.00 24.69 377 ALA A N 1
ATOM 3086 C CA . ALA A 1 377 ? 6.531 54.837 -48.244 1.00 24.69 377 ALA A CA 1
ATOM 3087 C C . ALA A 1 377 ? 5.182 54.722 -47.480 1.00 24.69 377 ALA A C 1
ATOM 3089 O O . ALA A 1 377 ? 4.359 53.854 -47.729 1.00 24.69 377 ALA A O 1
ATOM 3090 N N . ALA A 1 378 ? 4.923 55.825 -46.754 1.00 25.77 378 ALA A N 1
ATOM 3091 C CA . ALA A 1 378 ? 3.661 56.576 -46.637 1.00 25.77 378 ALA A CA 1
ATOM 3092 C C . ALA A 1 378 ? 2.714 56.353 -45.426 1.00 25.77 378 ALA A C 1
ATOM 3094 O O . ALA A 1 378 ? 1.940 55.409 -45.376 1.00 25.77 378 ALA A O 1
ATOM 3095 N N . VAL A 1 379 ? 2.689 57.411 -44.593 1.00 25.91 379 VAL A N 1
ATOM 3096 C CA . VAL A 1 379 ? 1.516 58.159 -44.074 1.00 25.91 379 VAL A CA 1
ATOM 3097 C C . VAL A 1 379 ? 0.789 57.667 -42.802 1.00 25.91 379 VAL A C 1
ATOM 3099 O O . VAL A 1 379 ? 0.153 56.624 -42.766 1.00 25.91 379 VAL A O 1
ATOM 3102 N N . GLU A 1 380 ? 0.876 58.545 -41.788 1.00 27.53 380 GLU A N 1
ATOM 3103 C CA . GLU A 1 380 ? -0.010 58.835 -40.639 1.00 27.53 380 GLU A CA 1
ATOM 3104 C C . GLU A 1 380 ? -1.382 58.131 -40.563 1.00 27.53 380 GLU A C 1
ATOM 3106 O O . GLU A 1 380 ? -2.167 58.214 -41.506 1.00 27.53 380 GLU A O 1
ATOM 3111 N N . ARG A 1 381 ? -1.777 57.677 -39.351 1.00 25.39 381 ARG A N 1
ATOM 3112 C CA . ARG A 1 381 ? -2.720 58.420 -38.470 1.00 25.39 381 ARG A CA 1
ATOM 3113 C C . ARG A 1 381 ? -3.212 57.622 -37.235 1.00 25.39 381 ARG A C 1
ATOM 3115 O O . ARG A 1 381 ? -3.863 56.597 -37.365 1.00 25.39 381 ARG A O 1
ATOM 3122 N N . SER A 1 382 ? -3.037 58.271 -36.077 1.00 25.91 382 SER A N 1
ATOM 3123 C CA . SER A 1 382 ? -3.871 58.312 -34.854 1.00 25.91 382 SER A CA 1
ATOM 3124 C C . SER A 1 382 ? -3.843 57.187 -33.809 1.00 25.91 382 SER A C 1
ATOM 3126 O O . SER A 1 382 ? -4.412 56.112 -33.968 1.00 25.91 382 SER A O 1
ATOM 3128 N N . GLU A 1 383 ? -3.323 57.603 -32.652 1.00 29.72 383 GLU A N 1
ATOM 3129 C CA . GLU A 1 383 ? -3.499 57.101 -31.289 1.00 29.72 383 GLU A CA 1
ATOM 3130 C C . GLU A 1 383 ? -4.964 56.882 -30.867 1.00 29.72 383 GLU A C 1
ATOM 3132 O O . GLU A 1 383 ? -5.851 57.676 -31.211 1.00 29.72 383 GLU A O 1
ATOM 3137 N N . LYS A 1 384 ? -5.164 55.886 -29.991 1.00 26.56 384 LYS A N 1
ATOM 3138 C CA . LYS A 1 384 ? -5.950 56.038 -28.754 1.00 26.56 384 LYS A CA 1
ATOM 3139 C C . LYS A 1 384 ? -5.602 54.946 -27.728 1.00 26.56 384 LYS A C 1
ATOM 3141 O O . LYS A 1 384 ? -6.051 53.810 -27.834 1.00 26.56 384 LYS A O 1
ATOM 3146 N N . ASP A 1 385 ? -4.816 55.349 -26.738 1.00 29.17 385 ASP A N 1
ATOM 3147 C CA . ASP A 1 385 ? -4.680 54.756 -25.398 1.00 29.17 385 ASP A CA 1
ATOM 3148 C C . ASP A 1 385 ? -5.963 55.045 -24.559 1.00 29.17 385 ASP A C 1
ATOM 3150 O O . ASP A 1 385 ? -6.711 55.951 -24.960 1.00 29.17 385 ASP A O 1
ATOM 3154 N N . PRO A 1 386 ? -6.274 54.361 -23.419 1.00 36.03 386 PRO A N 1
ATOM 3155 C CA . PRO A 1 386 ? -5.376 54.401 -22.256 1.00 36.03 386 PRO A CA 1
ATOM 3156 C C . PRO A 1 386 ? -5.355 53.219 -21.249 1.00 36.03 386 PRO A C 1
ATOM 3158 O O . PRO A 1 386 ? -6.346 52.560 -20.948 1.00 36.03 386 PRO A O 1
ATOM 3161 N N . SER A 1 387 ? -4.180 53.103 -20.618 1.00 27.17 387 SER A N 1
ATOM 3162 C CA . SER A 1 387 ? -3.926 52.906 -19.178 1.00 27.17 387 SER A CA 1
ATOM 3163 C C . SER A 1 387 ? -4.458 51.655 -18.456 1.00 27.17 387 SER A C 1
ATOM 3165 O O . SER A 1 387 ? -5.598 51.623 -17.995 1.00 27.17 387 SER A O 1
ATOM 3167 N N . SER A 1 388 ? -3.543 50.735 -18.121 1.00 26.56 388 SER A N 1
ATOM 3168 C CA . SER A 1 388 ? -3.585 50.033 -16.830 1.00 26.56 388 SER A CA 1
ATOM 3169 C C . SER A 1 388 ? -2.340 50.385 -16.019 1.00 26.56 388 SER A C 1
ATOM 3171 O O . SER A 1 388 ? -1.214 50.078 -16.409 1.00 26.56 388 SER A O 1
ATOM 3173 N N . SER A 1 389 ? -2.570 51.063 -14.901 1.00 27.31 389 SER A N 1
ATOM 3174 C CA . SER A 1 389 ? -1.597 51.460 -13.893 1.00 27.31 389 SER A CA 1
ATOM 3175 C C . SER A 1 389 ? -0.845 50.253 -13.325 1.00 27.31 389 SER A C 1
ATOM 3177 O O . SER A 1 389 ? -1.369 49.469 -12.535 1.00 27.31 389 SER A O 1
ATOM 3179 N N . GLY A 1 390 ? 0.425 50.124 -13.706 1.00 28.75 390 GLY A N 1
ATOM 3180 C CA . GLY A 1 390 ? 1.378 49.269 -13.012 1.00 28.75 390 GLY A CA 1
ATOM 3181 C C . GLY A 1 390 ? 1.745 49.894 -11.669 1.00 28.75 390 GLY A C 1
ATOM 3182 O O . GLY A 1 390 ? 2.506 50.858 -11.617 1.00 28.75 390 GLY A O 1
ATOM 3183 N N . TYR A 1 391 ? 1.213 49.350 -10.577 1.00 30.95 391 TYR A N 1
ATOM 3184 C CA . TYR A 1 391 ? 1.704 49.655 -9.237 1.00 30.95 391 TYR A CA 1
ATOM 3185 C C . TYR A 1 391 ? 3.021 48.908 -9.015 1.00 30.95 391 TYR A C 1
ATOM 3187 O O . TYR A 1 391 ? 3.060 47.685 -8.880 1.00 30.95 391 TYR A O 1
ATOM 3195 N N . ARG A 1 392 ? 4.108 49.680 -9.015 1.00 29.58 392 ARG A N 1
ATOM 3196 C CA . ARG A 1 392 ? 5.470 49.261 -8.689 1.00 29.58 392 ARG A CA 1
ATOM 3197 C C . ARG A 1 392 ? 5.539 48.995 -7.182 1.00 29.58 392 ARG A C 1
ATOM 3199 O O . ARG A 1 392 ? 5.436 49.926 -6.390 1.00 29.58 392 ARG A O 1
ATOM 3206 N N . PHE A 1 393 ? 5.668 47.731 -6.788 1.00 30.17 393 PHE A N 1
ATOM 3207 C CA . PHE A 1 393 ? 6.007 47.366 -5.414 1.00 30.17 393 PHE A CA 1
ATOM 3208 C C . PHE A 1 393 ? 7.530 47.403 -5.279 1.00 30.17 393 PHE A C 1
ATOM 3210 O O . PHE A 1 393 ? 8.238 46.565 -5.834 1.00 30.17 393 PHE A O 1
ATOM 3217 N N . GLU A 1 394 ? 8.020 48.431 -4.599 1.00 38.38 394 GLU A N 1
ATOM 3218 C CA . GLU A 1 394 ? 9.434 48.661 -4.329 1.00 38.38 394 GLU A CA 1
ATOM 3219 C C . GLU A 1 394 ? 9.830 47.852 -3.084 1.00 38.38 394 GLU A C 1
ATOM 3221 O O . GLU A 1 394 ? 9.453 48.188 -1.963 1.00 38.38 394 GLU A O 1
ATOM 3226 N N . MET A 1 395 ? 10.545 46.739 -3.282 1.00 35.75 395 MET A N 1
ATOM 3227 C CA . MET A 1 395 ? 11.142 45.948 -2.201 1.00 35.75 395 MET A CA 1
ATOM 3228 C C . MET A 1 395 ? 12.513 45.414 -2.650 1.00 35.75 395 MET A C 1
ATOM 3230 O O . MET A 1 395 ? 12.598 44.578 -3.547 1.00 35.75 395 MET A O 1
ATOM 3234 N N . SER A 1 396 ? 13.565 45.940 -2.011 1.00 40.97 396 SER A N 1
ATOM 3235 C CA . SER A 1 396 ? 14.971 45.484 -2.012 1.00 40.97 396 SER A CA 1
ATOM 3236 C C . SER A 1 396 ? 15.616 45.180 -3.376 1.00 40.97 396 SER A C 1
ATOM 3238 O O . SER A 1 396 ? 16.030 44.067 -3.709 1.00 40.97 396 SER A O 1
ATOM 3240 N N . GLU A 1 397 ? 15.786 46.248 -4.143 1.00 50.94 397 GLU A N 1
ATOM 3241 C CA . GLU A 1 397 ? 16.498 46.319 -5.414 1.00 50.94 397 GLU A CA 1
ATOM 3242 C C . GLU A 1 397 ? 18.017 46.474 -5.149 1.00 50.94 397 GLU A C 1
ATOM 3244 O O . GLU A 1 397 ? 18.475 47.590 -4.958 1.00 50.94 397 GLU A O 1
ATOM 3249 N N . PHE A 1 398 ? 18.790 45.377 -5.034 1.00 43.38 398 PHE A N 1
ATOM 3250 C CA . PHE A 1 398 ? 20.184 45.293 -5.553 1.00 43.38 398 PHE A CA 1
ATOM 3251 C C . PHE A 1 398 ? 20.855 43.903 -5.430 1.00 43.38 398 PHE A C 1
ATOM 3253 O O . PHE A 1 398 ? 21.722 43.599 -6.244 1.00 43.38 398 PHE A O 1
ATOM 3260 N N . ASP A 1 399 ? 20.421 43.012 -4.526 1.00 52.22 399 ASP A N 1
ATOM 3261 C CA . ASP A 1 399 ? 21.026 41.661 -4.391 1.00 52.22 399 ASP A CA 1
ATOM 3262 C C . ASP A 1 399 ? 20.257 40.540 -5.126 1.00 52.22 399 ASP A C 1
ATOM 3264 O O . ASP A 1 399 ? 20.823 39.501 -5.470 1.00 52.22 399 ASP A O 1
ATOM 3268 N N . ASN A 1 400 ? 18.975 40.748 -5.445 1.00 58.66 400 ASN A N 1
ATOM 3269 C CA . ASN A 1 400 ? 18.140 39.724 -6.088 1.00 58.66 400 ASN A CA 1
ATOM 3270 C C . ASN A 1 400 ? 18.266 39.676 -7.621 1.00 58.66 400 ASN A C 1
ATOM 3272 O O . ASN A 1 400 ? 18.036 38.621 -8.209 1.00 58.66 400 ASN A O 1
ATOM 3276 N N . LEU A 1 401 ? 18.650 40.771 -8.291 1.00 61.62 401 LEU A N 1
ATOM 3277 C CA . LEU A 1 401 ? 18.764 40.794 -9.759 1.00 61.62 401 LEU A CA 1
ATOM 3278 C C . LEU A 1 401 ? 20.007 40.050 -10.265 1.00 61.62 401 LEU A C 1
ATOM 3280 O O . LEU A 1 401 ? 19.921 39.297 -11.235 1.00 61.62 401 LEU A O 1
ATOM 3284 N N . THR A 1 402 ? 21.148 40.206 -9.588 1.00 69.94 402 THR A N 1
ATOM 3285 C CA . THR A 1 402 ? 22.378 39.465 -9.905 1.00 69.94 402 THR A CA 1
ATOM 3286 C C . THR A 1 402 ? 22.200 37.977 -9.620 1.00 69.94 402 THR A C 1
ATOM 3288 O O . THR A 1 402 ? 22.554 37.154 -10.464 1.00 69.94 402 THR A O 1
ATOM 3291 N N . PHE A 1 403 ? 21.580 37.622 -8.488 1.00 74.94 403 PHE A N 1
ATOM 3292 C CA . PHE A 1 403 ? 21.288 36.232 -8.146 1.00 74.94 403 PHE A CA 1
ATOM 3293 C C . PHE A 1 403 ? 20.297 35.596 -9.123 1.00 74.94 403 PHE A C 1
ATOM 3295 O O . PHE A 1 403 ? 20.571 34.506 -9.615 1.00 74.94 403 PHE A O 1
ATOM 3302 N N . LYS A 1 404 ? 19.203 36.279 -9.486 1.00 77.62 404 LYS A N 1
ATOM 3303 C CA . LYS A 1 404 ? 18.221 35.773 -10.458 1.00 77.62 404 LYS A CA 1
ATOM 3304 C C . LYS A 1 404 ? 18.838 35.561 -11.845 1.00 77.62 404 LYS A C 1
ATOM 3306 O O . LYS A 1 404 ? 18.686 34.481 -12.403 1.00 77.62 404 LYS A O 1
ATOM 3311 N N . ALA A 1 405 ? 19.628 36.514 -12.347 1.00 80.56 405 ALA A N 1
ATOM 3312 C CA . ALA A 1 405 ? 20.315 36.381 -13.637 1.00 80.56 405 ALA A CA 1
ATOM 3313 C C . ALA A 1 405 ? 21.387 35.272 -13.635 1.00 80.56 405 ALA A C 1
ATOM 3315 O O . ALA A 1 405 ? 21.627 34.606 -14.646 1.00 80.56 405 ALA A O 1
ATOM 3316 N N . VAL A 1 406 ? 22.054 35.055 -12.498 1.00 82.06 406 VAL A N 1
ATOM 3317 C CA . VAL A 1 406 ? 22.973 33.926 -12.308 1.00 82.06 406 VAL A CA 1
ATOM 3318 C C . VAL A 1 406 ? 22.191 32.612 -12.278 1.00 82.06 406 VAL A C 1
ATOM 3320 O O . VAL A 1 406 ? 22.593 31.664 -12.951 1.00 82.06 406 VAL A O 1
ATOM 3323 N N . LEU A 1 407 ? 21.066 32.557 -11.565 1.00 84.19 407 LEU A N 1
ATOM 3324 C CA . LEU A 1 407 ? 20.219 31.374 -11.426 1.00 84.19 407 LEU A CA 1
ATOM 3325 C C . LEU A 1 407 ? 19.604 30.966 -12.768 1.00 84.19 407 LEU A C 1
ATOM 3327 O O . LEU A 1 407 ? 19.667 29.794 -13.117 1.00 84.19 407 LEU A O 1
ATOM 3331 N N . GLU A 1 408 ? 19.140 31.921 -13.572 1.00 84.88 408 GLU A N 1
ATOM 3332 C CA . GLU A 1 408 ? 18.679 31.684 -14.945 1.00 84.88 408 GLU A CA 1
ATOM 3333 C C . GLU A 1 408 ? 19.794 31.079 -15.810 1.00 84.88 408 GLU A C 1
ATOM 3335 O O . GLU A 1 408 ? 19.618 30.003 -16.381 1.00 84.88 408 GLU A O 1
ATOM 3340 N N . LYS A 1 409 ? 21.003 31.664 -15.809 1.00 87.69 409 LYS A N 1
ATOM 3341 C CA . LYS A 1 409 ? 22.160 31.095 -16.532 1.00 87.69 409 LYS A CA 1
ATOM 3342 C C . LYS A 1 409 ? 22.532 29.689 -16.048 1.00 87.69 409 LYS A C 1
ATOM 3344 O O . LYS A 1 409 ? 22.943 28.851 -16.858 1.00 87.69 409 LYS A O 1
ATOM 3349 N N . TRP A 1 410 ? 22.419 29.422 -14.745 1.00 90.50 410 TRP A N 1
ATOM 3350 C CA . TRP A 1 410 ? 22.639 28.095 -14.167 1.00 90.50 410 TRP A CA 1
ATOM 3351 C C . TRP A 1 410 ? 21.559 27.101 -14.583 1.00 90.50 410 TRP A C 1
ATOM 3353 O O . TRP A 1 410 ? 21.911 25.980 -14.939 1.00 90.50 410 TRP A O 1
ATOM 3363 N N . VAL A 1 411 ? 20.286 27.499 -14.606 1.00 89.25 411 VAL A N 1
ATOM 3364 C CA . VAL A 1 411 ? 19.163 26.662 -15.051 1.00 89.25 411 VAL A CA 1
ATOM 3365 C C . VAL A 1 411 ? 19.315 26.309 -16.528 1.00 89.25 411 VAL A C 1
ATOM 3367 O O . VAL A 1 411 ? 19.255 25.130 -16.866 1.00 89.25 411 VAL A O 1
ATOM 3370 N N . THR A 1 412 ? 19.643 27.266 -17.402 1.00 87.94 412 THR A N 1
ATOM 3371 C CA . THR A 1 412 ? 19.893 26.980 -18.827 1.00 87.94 412 THR A CA 1
ATOM 3372 C C . THR A 1 412 ? 21.109 26.069 -19.020 1.00 87.94 412 THR A C 1
ATOM 3374 O O . THR A 1 412 ? 21.122 25.183 -19.877 1.00 87.94 412 THR A O 1
ATOM 3377 N N . ARG A 1 413 ? 22.177 26.254 -18.228 1.00 91.38 413 ARG A N 1
ATOM 3378 C CA . ARG A 1 413 ? 23.346 25.359 -18.261 1.00 91.38 413 ARG A CA 1
ATOM 3379 C C . ARG A 1 413 ? 22.994 23.957 -17.760 1.00 91.38 413 ARG A C 1
ATOM 3381 O O . ARG A 1 413 ? 23.437 22.991 -18.375 1.00 91.38 413 ARG A O 1
ATOM 3388 N N . LEU A 1 414 ? 22.200 23.848 -16.698 1.00 91.12 414 LEU A N 1
ATOM 3389 C CA . LEU A 1 414 ? 21.714 22.582 -16.159 1.00 91.12 414 LEU A CA 1
ATOM 3390 C C . LEU A 1 414 ? 20.822 21.867 -17.172 1.00 91.12 414 LEU A C 1
ATOM 3392 O O . LEU A 1 414 ? 21.017 20.681 -17.393 1.00 91.12 414 LEU A O 1
ATOM 3396 N N . HIS A 1 415 ? 19.907 22.578 -17.830 1.00 88.44 415 HIS A N 1
ATOM 3397 C CA . HIS A 1 415 ? 19.040 22.014 -18.860 1.00 88.44 415 HIS A CA 1
ATOM 3398 C C . HIS A 1 415 ? 19.858 21.466 -20.037 1.00 88.44 415 HIS A C 1
ATOM 3400 O O . HIS A 1 415 ? 19.701 20.308 -20.413 1.00 88.44 415 HIS A O 1
ATOM 3406 N N . ARG A 1 416 ? 20.839 22.233 -20.538 1.00 91.00 416 ARG A N 1
ATOM 3407 C CA . ARG A 1 416 ? 21.779 21.739 -21.562 1.00 91.00 416 ARG A CA 1
ATOM 3408 C C . ARG A 1 416 ? 22.567 20.516 -21.095 1.00 91.00 416 ARG A C 1
ATOM 3410 O O . ARG A 1 416 ? 22.715 19.565 -21.855 1.00 91.00 416 ARG A O 1
ATOM 3417 N N . PHE A 1 417 ? 23.061 20.521 -19.858 1.00 93.75 417 PHE A N 1
ATOM 3418 C CA . PHE A 1 417 ? 23.766 19.372 -19.289 1.00 93.75 417 PHE A CA 1
ATOM 3419 C C . PHE A 1 417 ? 22.860 18.140 -19.171 1.00 93.75 417 PHE A C 1
ATOM 3421 O O . PHE A 1 417 ? 23.281 17.046 -19.535 1.00 93.75 417 PHE A O 1
ATOM 3428 N N . LEU A 1 418 ? 21.616 18.310 -18.716 1.00 91.94 418 LEU A N 1
ATOM 3429 C CA . LEU A 1 418 ? 20.623 17.241 -18.636 1.00 91.94 418 LEU A CA 1
ATOM 3430 C C . LEU A 1 418 ? 20.292 16.687 -20.024 1.00 91.94 418 LEU A C 1
ATOM 3432 O O . LEU A 1 418 ? 20.261 15.473 -20.177 1.00 91.94 418 LEU A O 1
ATOM 3436 N N . ASN A 1 419 ? 20.138 17.530 -21.046 1.00 92.12 419 ASN A N 1
ATOM 3437 C CA . ASN A 1 419 ? 19.887 17.077 -22.418 1.00 92.12 419 ASN A CA 1
ATOM 3438 C C . ASN A 1 419 ? 21.069 16.277 -22.980 1.00 92.12 419 ASN A C 1
ATOM 3440 O O . ASN A 1 419 ? 20.875 15.210 -23.560 1.00 92.12 419 ASN A O 1
ATOM 3444 N N . LEU A 1 420 ? 22.304 16.735 -22.742 1.00 92.50 420 LEU A N 1
ATOM 3445 C CA . LEU A 1 420 ? 23.506 15.973 -23.096 1.00 92.50 420 LEU A CA 1
ATOM 3446 C C . LEU A 1 420 ? 23.577 14.640 -22.339 1.00 92.50 420 LEU A C 1
ATOM 3448 O O . LEU A 1 420 ? 23.941 13.620 -22.923 1.00 92.50 420 LEU A O 1
ATOM 3452 N N . LEU A 1 421 ? 23.206 14.633 -21.057 1.00 92.19 421 LEU A N 1
ATOM 3453 C CA . LEU A 1 421 ? 23.136 13.423 -20.245 1.00 92.19 421 LEU A CA 1
ATOM 3454 C C . LEU A 1 421 ? 22.070 12.453 -20.774 1.00 92.19 421 LEU A C 1
ATOM 3456 O O . LEU A 1 421 ? 22.349 11.260 -20.866 1.00 92.19 421 LEU A O 1
ATOM 3460 N N . TYR A 1 422 ? 20.886 12.938 -21.154 1.00 91.88 422 TYR A N 1
ATOM 3461 C CA . TYR A 1 422 ? 19.826 12.119 -21.744 1.00 91.88 422 TYR A CA 1
ATOM 3462 C C . TYR A 1 422 ? 20.262 11.511 -23.075 1.00 91.88 422 TYR A C 1
ATOM 3464 O O . TYR A 1 422 ? 20.109 10.304 -23.247 1.00 91.88 422 TYR A O 1
ATOM 3472 N N . LEU A 1 423 ? 20.892 12.295 -23.955 1.00 93.31 423 LEU A N 1
ATOM 3473 C CA . LEU A 1 423 ? 21.442 11.800 -25.219 1.00 93.31 423 LEU A CA 1
ATOM 3474 C C . LEU A 1 423 ? 22.532 10.739 -24.988 1.00 93.31 423 LEU A C 1
ATOM 3476 O O . LEU A 1 423 ? 22.568 9.705 -25.657 1.00 93.31 423 LEU A O 1
ATOM 3480 N N . PHE A 1 424 ? 23.409 10.964 -24.005 1.00 93.12 424 PHE A N 1
ATOM 3481 C CA . PHE A 1 424 ? 24.423 9.986 -23.616 1.00 93.12 424 PHE A CA 1
ATOM 3482 C C . PHE A 1 424 ? 23.790 8.691 -23.082 1.00 93.12 424 PHE A C 1
ATOM 3484 O O . PHE A 1 424 ? 24.185 7.598 -23.499 1.00 93.12 424 PHE A O 1
ATOM 3491 N N . LEU A 1 425 ? 22.790 8.790 -22.197 1.00 90.62 425 LEU A N 1
ATOM 3492 C CA . LEU A 1 425 ? 22.056 7.629 -21.687 1.00 90.62 425 LEU A CA 1
ATOM 3493 C C . LEU A 1 425 ? 21.345 6.884 -22.825 1.00 90.62 425 LEU A C 1
ATOM 3495 O O . LEU A 1 425 ? 21.471 5.666 -22.917 1.00 90.62 425 LEU A O 1
ATOM 3499 N N . GLU A 1 426 ? 20.652 7.580 -23.721 1.00 90.12 426 GLU A N 1
ATOM 3500 C CA . GLU A 1 426 ? 19.918 6.961 -24.828 1.00 90.12 426 GLU A CA 1
ATOM 3501 C C . GLU A 1 426 ? 20.819 6.056 -25.685 1.00 90.12 426 GLU A C 1
ATOM 3503 O O . GLU A 1 426 ? 20.449 4.930 -26.023 1.00 90.12 426 GLU A O 1
ATOM 3508 N N . ILE A 1 427 ? 22.049 6.498 -25.959 1.00 88.06 427 ILE A N 1
ATOM 3509 C CA . ILE A 1 427 ? 23.005 5.747 -26.781 1.00 88.06 427 ILE A CA 1
ATOM 3510 C C . ILE A 1 427 ? 23.668 4.602 -25.996 1.00 88.06 427 ILE A C 1
ATOM 3512 O O . ILE A 1 427 ? 23.897 3.519 -26.548 1.00 88.06 427 ILE A O 1
ATOM 3516 N N . HIS A 1 428 ? 24.014 4.817 -24.722 1.00 89.75 428 HIS A N 1
ATOM 3517 C CA . HIS A 1 428 ? 24.883 3.904 -23.969 1.00 89.75 428 HIS A CA 1
ATOM 3518 C C . HIS A 1 428 ? 24.160 2.955 -23.002 1.00 89.75 428 HIS A C 1
ATOM 3520 O O . HIS A 1 428 ? 24.752 1.940 -22.621 1.00 89.75 428 HIS A O 1
ATOM 3526 N N . MET A 1 429 ? 22.898 3.208 -22.634 1.00 88.81 429 MET A N 1
ATOM 3527 C CA . MET A 1 429 ? 22.197 2.447 -21.585 1.00 88.81 429 MET A CA 1
ATOM 3528 C C . MET A 1 429 ? 22.140 0.942 -21.858 1.00 88.81 429 MET A C 1
ATOM 3530 O O . MET A 1 429 ? 22.430 0.152 -20.962 1.00 88.81 429 MET A O 1
ATOM 3534 N N . ALA A 1 430 ? 21.867 0.516 -23.096 1.00 87.25 430 ALA A N 1
ATOM 3535 C CA . ALA A 1 430 ? 21.827 -0.910 -23.431 1.00 87.25 430 ALA A CA 1
ATOM 3536 C C . ALA A 1 430 ? 23.180 -1.612 -23.191 1.00 87.25 430 ALA A C 1
ATOM 3538 O O . ALA A 1 430 ? 23.225 -2.721 -22.659 1.00 87.25 430 ALA A O 1
ATOM 3539 N N . ARG A 1 431 ? 24.300 -0.951 -23.519 1.00 89.00 431 ARG A N 1
ATOM 3540 C CA . ARG A 1 431 ? 25.651 -1.505 -23.315 1.00 89.00 431 ARG A CA 1
ATOM 3541 C C . ARG A 1 431 ? 26.012 -1.576 -21.835 1.00 89.00 431 ARG A C 1
ATOM 3543 O O . ARG A 1 431 ? 26.602 -2.563 -21.405 1.00 89.00 431 ARG A O 1
ATOM 3550 N N . VAL A 1 432 ? 25.629 -0.557 -21.065 1.00 90.81 432 VAL A N 1
ATOM 3551 C CA . VAL A 1 432 ? 25.834 -0.514 -19.611 1.00 90.81 432 VAL A CA 1
ATOM 3552 C C . VAL A 1 432 ? 25.070 -1.652 -18.926 1.00 90.81 432 VAL A C 1
ATOM 3554 O O . VAL A 1 432 ? 25.653 -2.379 -18.126 1.00 90.81 432 VAL A O 1
ATOM 3557 N N . VAL A 1 433 ? 23.802 -1.876 -19.288 1.00 91.31 433 VAL A N 1
ATOM 3558 C CA . VAL A 1 433 ? 22.991 -2.975 -18.730 1.00 91.31 433 VAL A CA 1
ATOM 3559 C C . VAL A 1 433 ? 23.602 -4.343 -19.047 1.00 91.31 433 VAL A C 1
ATOM 3561 O O . VAL A 1 433 ? 23.718 -5.180 -18.154 1.00 91.31 433 VAL A O 1
ATOM 3564 N N . LEU A 1 434 ? 24.046 -4.572 -20.287 1.00 89.94 434 LEU A N 1
ATOM 3565 C CA . LEU A 1 434 ? 24.693 -5.832 -20.676 1.00 89.94 434 LEU A CA 1
ATOM 3566 C C . LEU A 1 434 ? 26.028 -6.054 -19.950 1.00 89.94 434 LEU A C 1
ATOM 3568 O O . LEU A 1 434 ? 26.333 -7.183 -19.566 1.00 89.94 434 LEU A O 1
ATOM 3572 N N . PHE A 1 435 ? 26.795 -4.989 -19.711 1.00 90.62 435 PHE A N 1
ATOM 3573 C CA . PHE A 1 435 ? 28.020 -5.052 -18.915 1.00 90.62 435 PHE A CA 1
ATOM 3574 C C . PHE A 1 435 ? 27.736 -5.472 -17.466 1.00 90.62 435 PHE A C 1
ATOM 3576 O O . PHE A 1 435 ? 28.370 -6.398 -16.961 1.00 90.62 435 PHE A O 1
ATOM 3583 N N . PHE A 1 436 ? 26.736 -4.872 -16.812 1.00 91.44 436 PHE A N 1
ATOM 3584 C CA . PHE A 1 436 ? 26.329 -5.286 -15.465 1.00 91.44 436 PHE A CA 1
ATOM 3585 C C . PHE A 1 436 ? 25.767 -6.712 -15.426 1.00 91.44 436 PHE A C 1
ATOM 3587 O O . PHE A 1 436 ? 26.060 -7.453 -14.490 1.00 91.44 436 PHE A O 1
ATOM 3594 N N . ALA A 1 437 ? 25.016 -7.132 -16.448 1.00 89.38 437 ALA A N 1
ATOM 3595 C CA . ALA A 1 437 ? 24.538 -8.510 -16.558 1.00 89.38 437 ALA A CA 1
ATOM 3596 C C . ALA A 1 437 ? 25.701 -9.511 -16.671 1.00 89.38 437 ALA A C 1
ATOM 3598 O O . ALA A 1 437 ? 25.667 -10.573 -16.048 1.00 89.38 437 ALA A O 1
ATOM 3599 N N . MET A 1 438 ? 26.759 -9.161 -17.409 1.00 89.25 438 MET A N 1
ATOM 3600 C CA . MET A 1 438 ? 27.975 -9.970 -17.493 1.00 89.25 438 MET A CA 1
ATOM 3601 C C . MET A 1 438 ? 28.707 -10.031 -16.147 1.00 89.25 438 MET A C 1
ATOM 3603 O O . MET A 1 438 ? 29.088 -11.118 -15.717 1.00 89.25 438 MET A O 1
ATOM 3607 N N . LEU A 1 439 ? 28.856 -8.896 -15.453 1.00 90.56 439 LEU A N 1
ATOM 3608 C CA . LEU A 1 439 ? 29.448 -8.860 -14.112 1.00 90.56 439 LEU A CA 1
ATOM 3609 C C . LEU A 1 439 ? 28.674 -9.741 -13.127 1.00 90.56 439 LEU A C 1
ATOM 3611 O O . LEU A 1 439 ? 29.293 -10.506 -12.392 1.00 90.56 439 LEU A O 1
ATOM 3615 N N . LEU A 1 440 ? 27.338 -9.696 -13.147 1.00 89.44 440 LEU A N 1
ATOM 3616 C CA . LEU A 1 440 ? 26.495 -10.548 -12.304 1.00 89.44 440 LEU A CA 1
ATOM 3617 C C . LEU A 1 440 ? 26.804 -12.038 -12.517 1.00 89.44 440 LEU A C 1
ATOM 3619 O O . LEU A 1 440 ? 26.985 -12.765 -11.544 1.00 89.44 440 LEU A O 1
ATOM 3623 N N . CYS A 1 441 ? 26.929 -12.475 -13.775 1.00 87.62 441 CYS A N 1
ATOM 3624 C CA . CYS A 1 441 ? 27.246 -13.867 -14.112 1.00 87.62 441 CYS A CA 1
ATOM 3625 C C . CYS A 1 441 ? 28.651 -14.297 -13.650 1.00 87.62 441 CYS A C 1
ATOM 3627 O O . CYS A 1 441 ? 28.885 -15.480 -13.414 1.00 87.62 441 CYS A O 1
ATOM 3629 N N . ILE A 1 442 ? 29.596 -13.355 -13.550 1.00 89.44 442 ILE A N 1
ATOM 3630 C CA . ILE A 1 442 ? 30.969 -13.619 -13.093 1.00 89.44 442 ILE A CA 1
ATOM 3631 C C . ILE A 1 442 ? 31.028 -13.704 -11.564 1.00 89.44 442 ILE A C 1
ATOM 3633 O O . ILE A 1 442 ? 31.690 -14.592 -11.023 1.00 89.44 442 ILE A O 1
ATOM 3637 N N . TYR A 1 443 ? 30.355 -12.782 -10.871 1.00 88.94 443 TYR A N 1
ATOM 3638 C CA . TYR A 1 443 ? 30.353 -12.734 -9.409 1.00 88.94 443 TYR A CA 1
ATOM 3639 C C . TYR A 1 443 ? 29.564 -13.889 -8.792 1.00 88.94 443 TYR A C 1
ATOM 3641 O O . TYR A 1 443 ? 30.015 -14.483 -7.813 1.00 88.94 443 TYR A O 1
ATOM 3649 N N . ASP A 1 444 ? 28.412 -14.227 -9.368 1.00 84.31 444 ASP A N 1
ATOM 3650 C CA . ASP A 1 444 ? 27.526 -15.262 -8.853 1.00 84.31 444 ASP A CA 1
ATOM 3651 C C . ASP A 1 444 ? 27.557 -16.503 -9.753 1.00 84.31 444 ASP A C 1
ATOM 3653 O O . ASP A 1 444 ? 26.924 -16.570 -10.811 1.00 84.31 444 ASP A O 1
ATOM 3657 N N . LYS A 1 445 ? 28.343 -17.502 -9.338 1.00 82.12 445 LYS A N 1
ATOM 3658 C CA . LYS A 1 445 ? 28.559 -18.734 -10.103 1.00 82.12 445 LYS A CA 1
ATOM 3659 C C . LYS A 1 445 ? 27.325 -19.635 -10.001 1.00 82.12 445 LYS A C 1
ATOM 3661 O O . LYS A 1 445 ? 27.235 -20.473 -9.109 1.00 82.12 445 LYS A O 1
ATOM 3666 N N . CYS A 1 446 ? 26.392 -19.498 -10.941 1.00 82.44 446 CYS A N 1
ATOM 3667 C CA . CYS A 1 446 ? 25.205 -20.348 -11.031 1.00 82.44 446 CYS A CA 1
ATOM 3668 C C . CYS A 1 446 ? 25.000 -20.877 -12.457 1.00 82.44 446 CYS A C 1
ATOM 3670 O O . CYS A 1 446 ? 25.024 -20.113 -13.421 1.00 82.44 446 CYS A O 1
ATOM 3672 N N . ALA A 1 447 ? 24.733 -22.182 -12.591 1.00 84.81 447 ALA A N 1
ATOM 3673 C CA . ALA A 1 447 ? 24.487 -22.828 -13.885 1.00 84.81 447 ALA A CA 1
ATOM 3674 C C . ALA A 1 447 ? 23.291 -22.219 -14.640 1.00 84.81 447 ALA A C 1
ATOM 3676 O O . ALA A 1 447 ? 23.283 -22.175 -15.867 1.00 84.81 447 ALA A O 1
ATOM 3677 N N . MET A 1 448 ? 22.307 -21.681 -13.915 1.00 82.88 448 MET A N 1
ATOM 3678 C CA . MET A 1 448 ? 21.118 -21.058 -14.500 1.00 82.88 448 MET A CA 1
ATOM 3679 C C . MET A 1 448 ? 21.443 -19.782 -15.300 1.00 82.88 448 MET A C 1
ATOM 3681 O O . MET A 1 448 ? 20.723 -19.444 -16.239 1.00 82.88 448 MET A O 1
ATOM 3685 N N . TYR A 1 449 ? 22.557 -19.102 -14.995 1.00 86.88 449 TYR A N 1
ATOM 3686 C CA . TYR A 1 449 ? 23.022 -17.934 -15.752 1.00 86.88 449 TYR A CA 1
ATOM 3687 C C . TYR A 1 449 ? 23.686 -18.292 -17.090 1.00 86.88 449 TYR A C 1
ATOM 3689 O O . TYR A 1 449 ? 23.985 -17.394 -17.875 1.00 86.88 449 TYR A O 1
ATOM 3697 N N . PHE A 1 450 ? 23.866 -19.579 -17.411 1.00 86.31 450 PHE A N 1
ATOM 3698 C CA . PHE A 1 450 ? 24.459 -20.013 -18.680 1.00 86.31 450 PHE A CA 1
ATOM 3699 C C . PHE A 1 450 ? 23.714 -19.462 -19.907 1.00 86.31 450 PHE A C 1
ATOM 3701 O O . PHE A 1 450 ? 24.338 -19.056 -20.885 1.00 86.31 450 PHE A O 1
ATOM 3708 N N . ILE A 1 451 ? 22.383 -19.353 -19.823 1.00 87.00 451 ILE A N 1
ATOM 3709 C CA . ILE A 1 451 ? 21.557 -18.758 -20.884 1.00 87.00 451 ILE A CA 1
ATOM 3710 C C . ILE A 1 451 ? 21.952 -17.289 -21.127 1.00 87.00 451 ILE A C 1
ATOM 3712 O O . ILE A 1 451 ? 22.077 -16.868 -22.276 1.00 87.00 451 ILE A O 1
ATOM 3716 N N . LEU A 1 452 ? 22.215 -16.514 -20.067 1.00 87.25 452 LEU A N 1
ATOM 3717 C CA . LEU A 1 452 ? 22.666 -15.121 -20.187 1.00 87.25 452 LEU A CA 1
ATOM 3718 C C . LEU A 1 452 ? 24.071 -15.033 -20.787 1.00 87.25 452 LEU A C 1
ATOM 3720 O O . LEU A 1 452 ? 24.318 -14.183 -21.639 1.00 87.25 452 LEU A O 1
ATOM 3724 N N . ILE A 1 453 ? 24.968 -15.939 -20.389 1.00 88.94 453 ILE A N 1
ATOM 3725 C CA . ILE A 1 453 ? 26.344 -16.003 -20.903 1.00 88.94 453 ILE A CA 1
ATOM 3726 C C . ILE A 1 453 ? 26.363 -16.248 -22.418 1.00 88.94 453 ILE A C 1
ATOM 3728 O O . ILE A 1 453 ? 27.239 -15.719 -23.093 1.00 88.94 453 ILE A O 1
ATOM 3732 N N . LEU A 1 454 ? 25.396 -16.989 -22.971 1.00 88.75 454 LEU A N 1
ATOM 3733 C CA . LEU A 1 454 ? 25.259 -17.173 -24.421 1.00 88.75 454 LEU A CA 1
ATOM 3734 C C . LEU A 1 454 ? 24.606 -15.968 -25.119 1.00 88.75 454 LEU A C 1
ATOM 3736 O O . LEU A 1 454 ? 25.044 -15.562 -26.197 1.00 88.75 454 LEU A O 1
ATOM 3740 N N . LEU A 1 455 ? 23.571 -15.378 -24.513 1.00 88.75 455 LEU A N 1
ATOM 3741 C CA . LEU A 1 455 ? 22.821 -14.264 -25.105 1.00 88.75 455 LEU A CA 1
ATOM 3742 C C . LEU A 1 455 ? 23.611 -12.945 -25.145 1.00 88.75 455 LEU A C 1
ATOM 3744 O O . LEU A 1 455 ? 23.402 -12.138 -26.055 1.00 88.75 455 LEU A O 1
ATOM 3748 N N . ILE A 1 456 ? 24.515 -12.706 -24.186 1.00 90.12 456 ILE A N 1
ATOM 3749 C CA . ILE A 1 456 ? 25.296 -11.460 -24.109 1.00 90.12 456 ILE A CA 1
ATOM 3750 C C . ILE A 1 456 ? 26.260 -11.322 -25.307 1.00 90.12 456 ILE A C 1
ATOM 3752 O O . ILE A 1 456 ? 26.144 -10.325 -26.021 1.00 90.12 456 ILE A O 1
ATOM 3756 N N . PRO A 1 457 ? 27.151 -12.282 -25.630 1.00 89.38 457 PRO A N 1
ATOM 3757 C CA . PRO A 1 457 ? 28.009 -12.193 -26.815 1.00 89.38 457 PRO A CA 1
ATOM 3758 C C . PRO A 1 457 ? 27.218 -12.136 -28.126 1.00 89.38 457 PRO A C 1
ATOM 3760 O O . PRO A 1 457 ? 27.557 -11.346 -29.005 1.00 89.38 457 PRO A O 1
ATOM 3763 N N . ALA A 1 458 ? 26.127 -12.908 -28.234 1.00 88.25 458 ALA A N 1
ATOM 3764 C CA . ALA A 1 458 ? 25.243 -12.889 -29.402 1.00 88.25 458 ALA A CA 1
ATOM 3765 C C . ALA A 1 458 ? 24.622 -11.499 -29.648 1.00 88.25 458 ALA A C 1
ATOM 3767 O O . ALA A 1 458 ? 24.443 -11.074 -30.789 1.00 88.25 458 ALA A O 1
ATOM 3768 N N . SER A 1 459 ? 24.342 -10.750 -28.578 1.00 88.50 459 SER A N 1
ATOM 3769 C CA . SER A 1 459 ? 23.822 -9.386 -28.686 1.00 88.50 459 SER A CA 1
ATOM 3770 C C . SER A 1 459 ? 24.832 -8.395 -29.282 1.00 88.50 459 SER A C 1
ATOM 3772 O O . SER A 1 459 ? 24.447 -7.452 -29.974 1.00 88.50 459 SER A O 1
ATOM 3774 N N . PHE A 1 460 ? 26.134 -8.603 -29.067 1.00 87.19 460 PHE A N 1
ATOM 3775 C CA . PHE A 1 460 ? 27.167 -7.743 -29.647 1.00 87.19 460 PHE A CA 1
ATOM 3776 C C . PHE A 1 460 ? 27.438 -8.062 -31.120 1.00 87.19 460 PHE A C 1
ATOM 3778 O O . PHE A 1 460 ? 27.816 -7.162 -31.867 1.00 87.19 460 PHE A O 1
ATOM 3785 N N . THR A 1 461 ? 27.205 -9.302 -31.554 1.00 88.31 461 THR A N 1
ATOM 3786 C CA . THR A 1 461 ? 27.481 -9.746 -32.928 1.00 88.31 461 THR A CA 1
ATOM 3787 C C . THR A 1 461 ? 26.318 -9.509 -33.895 1.00 88.31 461 THR A C 1
ATOM 3789 O O . THR A 1 461 ? 26.562 -9.136 -35.038 1.00 88.31 461 THR A O 1
ATOM 3792 N N . LEU A 1 462 ? 25.060 -9.666 -33.459 1.00 86.19 462 LEU A N 1
ATOM 3793 C CA . LEU A 1 462 ? 23.868 -9.540 -34.322 1.00 86.19 462 LEU A CA 1
ATOM 3794 C C . LEU A 1 462 ? 23.215 -8.133 -34.326 1.00 86.19 462 LEU A C 1
ATOM 3796 O O . LEU A 1 462 ? 22.170 -7.931 -34.946 1.00 86.19 462 LEU A O 1
ATOM 3800 N N . GLY A 1 463 ? 23.819 -7.142 -33.663 1.00 85.44 463 GLY A N 1
ATOM 3801 C CA . GLY A 1 463 ? 23.386 -5.737 -33.705 1.00 85.44 463 GLY A CA 1
ATOM 3802 C C . GLY A 1 463 ? 22.216 -5.368 -32.774 1.00 85.44 463 GLY A C 1
ATOM 3803 O O . GLY A 1 463 ? 21.848 -6.107 -31.863 1.00 85.44 463 GLY A O 1
ATOM 3804 N N . ARG A 1 464 ? 21.619 -4.181 -32.992 1.00 84.38 464 ARG A N 1
ATOM 3805 C CA . ARG A 1 464 ? 20.599 -3.571 -32.104 1.00 84.38 464 ARG A CA 1
ATOM 3806 C C . ARG A 1 464 ? 19.359 -4.436 -31.793 1.00 84.38 464 ARG A C 1
ATOM 3808 O O . ARG A 1 464 ? 18.976 -4.453 -30.624 1.00 84.38 464 ARG A O 1
ATOM 3815 N N . PRO A 1 465 ? 18.717 -5.153 -32.741 1.00 86.25 465 PRO A N 1
ATOM 3816 C CA . PRO A 1 465 ? 17.503 -5.910 -32.416 1.00 86.25 465 PRO A CA 1
ATOM 3817 C C . PRO A 1 465 ? 17.781 -7.053 -31.431 1.00 86.25 465 PRO A C 1
ATOM 3819 O O . PRO A 1 465 ? 17.004 -7.266 -30.500 1.00 86.25 465 PRO A O 1
ATOM 3822 N N . MET A 1 466 ? 18.927 -7.728 -31.569 1.00 89.19 466 MET A N 1
ATOM 3823 C CA . MET A 1 466 ? 19.341 -8.763 -30.619 1.00 89.19 466 MET A CA 1
ATOM 3824 C C . MET A 1 466 ? 19.753 -8.181 -29.264 1.00 89.19 466 MET A C 1
ATOM 3826 O O . MET A 1 466 ? 19.514 -8.819 -28.247 1.00 89.19 466 MET A O 1
ATOM 3830 N N . GLN A 1 467 ? 20.285 -6.955 -29.205 1.00 88.12 467 GLN A N 1
ATOM 3831 C CA . GLN A 1 467 ? 20.532 -6.266 -27.926 1.00 88.12 467 GLN A CA 1
ATOM 3832 C C . GLN A 1 467 ? 19.247 -6.025 -27.146 1.00 88.12 467 GLN A C 1
ATOM 3834 O O . GLN A 1 467 ? 19.185 -6.353 -25.963 1.00 88.12 467 GLN A O 1
ATOM 3839 N N . ILE A 1 468 ? 18.210 -5.513 -27.808 1.00 87.75 468 ILE A N 1
ATOM 3840 C CA . ILE A 1 468 ? 16.909 -5.269 -27.176 1.00 87.75 468 ILE A CA 1
ATOM 3841 C C . ILE A 1 468 ? 16.298 -6.593 -26.695 1.00 87.75 468 ILE A C 1
ATOM 3843 O O . ILE A 1 468 ? 15.881 -6.701 -25.541 1.00 87.75 468 ILE A O 1
ATOM 3847 N N . PHE A 1 469 ? 16.323 -7.631 -27.538 1.00 90.12 469 PHE A N 1
ATOM 3848 C CA . PHE A 1 469 ? 15.829 -8.959 -27.173 1.00 90.12 469 PHE A CA 1
ATOM 3849 C C . PHE A 1 469 ? 16.578 -9.564 -25.975 1.00 90.12 469 PHE A C 1
ATOM 3851 O O . PHE A 1 469 ? 15.948 -10.084 -25.049 1.00 90.12 469 PHE A O 1
ATOM 3858 N N . THR A 1 470 ? 17.910 -9.466 -25.956 1.00 90.69 470 THR A N 1
ATOM 3859 C CA . THR A 1 470 ? 18.736 -9.953 -24.845 1.00 90.69 470 THR A CA 1
ATOM 3860 C C . THR A 1 470 ? 18.457 -9.182 -23.557 1.00 90.69 470 THR A C 1
ATOM 3862 O O . THR A 1 470 ? 18.386 -9.805 -22.502 1.00 90.69 470 THR A O 1
ATOM 3865 N N . VAL A 1 471 ? 18.248 -7.860 -23.609 1.00 90.94 471 VAL A N 1
ATOM 3866 C CA . VAL A 1 471 ? 17.904 -7.047 -22.425 1.00 90.94 471 VAL A CA 1
ATOM 3867 C C . VAL A 1 471 ? 16.538 -7.433 -21.845 1.00 90.94 471 VAL A C 1
ATOM 3869 O O . VAL A 1 471 ? 16.390 -7.535 -20.628 1.00 90.94 471 VAL A O 1
ATOM 3872 N N . TYR A 1 472 ? 15.534 -7.690 -22.686 1.00 91.50 472 TYR A N 1
ATOM 3873 C CA . TYR A 1 472 ? 14.229 -8.150 -22.201 1.00 91.50 472 TYR A CA 1
ATOM 3874 C C . TYR A 1 472 ? 14.285 -9.571 -21.643 1.00 91.50 472 TYR A C 1
ATOM 3876 O O . TYR A 1 472 ? 13.779 -9.825 -20.548 1.00 91.50 472 TYR A O 1
ATOM 3884 N N . SER A 1 473 ? 14.954 -10.481 -22.351 1.00 89.75 473 SER A N 1
ATOM 3885 C CA . SER A 1 473 ? 15.128 -11.865 -21.902 1.00 89.75 473 SER A CA 1
ATOM 3886 C C . SER A 1 473 ? 15.907 -11.935 -20.589 1.00 89.75 473 SER A C 1
ATOM 3888 O O . SER A 1 473 ? 15.544 -12.702 -19.697 1.00 89.75 473 SER A O 1
ATOM 3890 N N . SER A 1 474 ? 16.943 -11.105 -20.427 1.00 90.62 474 SER A N 1
ATOM 3891 C CA . SER A 1 474 ? 17.728 -11.063 -19.195 1.00 90.62 474 SER A CA 1
ATOM 3892 C C . SER A 1 474 ? 16.925 -10.535 -18.013 1.00 90.62 474 SER A C 1
ATOM 3894 O O . SER A 1 474 ? 17.006 -11.117 -16.935 1.00 90.62 474 SER A O 1
ATOM 3896 N N . SER A 1 475 ? 16.088 -9.515 -18.213 1.00 92.00 475 SER A N 1
ATOM 3897 C CA . SER A 1 475 ? 15.215 -8.998 -17.156 1.00 92.00 475 SER A CA 1
ATOM 3898 C C . SER A 1 475 ? 14.203 -10.040 -16.666 1.00 92.00 475 SER A C 1
ATOM 3900 O O . SER A 1 475 ? 14.048 -10.238 -15.457 1.00 92.00 475 SER A O 1
ATOM 3902 N N . ILE A 1 476 ? 13.574 -10.780 -17.589 1.00 92.38 476 ILE A N 1
ATOM 3903 C CA . ILE A 1 476 ? 12.638 -11.863 -17.245 1.00 92.38 476 ILE A CA 1
ATOM 3904 C C . ILE A 1 476 ? 13.360 -12.980 -16.480 1.00 92.38 476 ILE A C 1
ATOM 3906 O O . ILE A 1 476 ? 12.884 -13.405 -15.427 1.00 92.38 476 ILE A O 1
ATOM 3910 N N . LEU A 1 477 ? 14.521 -13.432 -16.969 1.00 91.69 477 LEU A N 1
ATOM 3911 C CA . LEU A 1 477 ? 15.297 -14.494 -16.323 1.00 91.69 477 LEU A CA 1
ATOM 3912 C C . LEU A 1 477 ? 15.784 -14.085 -14.928 1.00 91.69 477 LEU A C 1
ATOM 3914 O O . LEU A 1 477 ? 15.627 -14.848 -13.978 1.00 91.69 477 LEU A O 1
ATOM 3918 N N . VAL A 1 478 ? 16.323 -12.871 -14.774 1.00 90.88 478 VAL A N 1
ATOM 3919 C CA . VAL A 1 478 ? 16.768 -12.353 -13.471 1.00 90.88 478 VAL A CA 1
ATOM 3920 C C . VAL A 1 478 ? 15.592 -12.231 -12.503 1.00 90.88 478 VAL A C 1
ATOM 3922 O O . VAL A 1 478 ? 15.726 -12.612 -11.342 1.00 90.88 478 VAL A O 1
ATOM 3925 N N . SER A 1 479 ? 14.427 -11.779 -12.972 1.00 92.69 479 SER A N 1
ATOM 3926 C CA . SER A 1 479 ? 13.214 -11.698 -12.148 1.00 92.69 479 SER A CA 1
ATOM 3927 C C . SER A 1 479 ? 12.730 -13.080 -11.697 1.00 92.69 479 SER A C 1
ATOM 3929 O O . SER A 1 479 ? 12.419 -13.268 -10.520 1.00 92.69 479 SER A O 1
ATOM 3931 N N . LEU A 1 480 ? 12.733 -14.071 -12.596 1.00 91.88 480 LEU A N 1
ATOM 3932 C CA . LEU A 1 480 ? 12.420 -15.464 -12.262 1.00 91.88 480 LEU A CA 1
ATOM 3933 C C . LEU A 1 480 ? 13.404 -16.017 -11.220 1.00 91.88 480 LEU A C 1
ATOM 3935 O O . LEU A 1 480 ? 12.989 -16.664 -10.261 1.00 91.88 480 LEU A O 1
ATOM 3939 N N . PHE A 1 481 ? 14.701 -15.740 -11.370 1.00 90.25 481 PHE A N 1
ATOM 3940 C CA . PHE A 1 481 ? 15.716 -16.193 -10.420 1.00 90.25 481 PHE A CA 1
ATOM 3941 C C . PHE A 1 481 ? 15.612 -15.502 -9.066 1.00 90.25 481 PHE A C 1
ATOM 3943 O O . PHE A 1 481 ? 15.818 -16.156 -8.046 1.00 90.25 481 PHE A O 1
ATOM 3950 N N . LEU A 1 482 ? 15.252 -14.220 -9.026 1.00 90.62 482 LEU A N 1
ATOM 3951 C CA . LEU A 1 482 ? 14.973 -13.518 -7.776 1.00 90.62 482 LEU A CA 1
ATOM 3952 C C . LEU A 1 482 ? 13.803 -14.195 -7.043 1.00 90.62 482 LEU A C 1
ATOM 3954 O O . LEU A 1 482 ? 13.939 -14.538 -5.867 1.00 90.62 482 LEU A O 1
ATOM 3958 N N . LEU A 1 483 ? 12.698 -14.478 -7.745 1.00 92.00 483 LEU A N 1
ATOM 3959 C CA . LEU A 1 483 ? 11.562 -15.221 -7.185 1.00 92.00 483 LEU A CA 1
ATOM 3960 C C . LEU A 1 483 ? 11.963 -16.612 -6.693 1.00 92.00 483 LEU A C 1
ATOM 3962 O O . LEU A 1 483 ? 11.647 -16.966 -5.560 1.00 92.00 483 LEU A O 1
ATOM 3966 N N . ALA A 1 484 ? 12.705 -17.372 -7.499 1.00 90.38 484 ALA A N 1
ATOM 3967 C CA . ALA A 1 484 ? 13.181 -18.699 -7.124 1.00 90.38 484 ALA A CA 1
ATOM 3968 C C . ALA A 1 484 ? 14.081 -18.661 -5.877 1.00 90.38 484 ALA A C 1
ATOM 3970 O O . ALA A 1 484 ? 13.939 -19.499 -4.991 1.00 90.38 484 ALA A O 1
ATOM 3971 N N . ARG A 1 485 ? 14.965 -17.661 -5.761 1.00 89.31 485 ARG A N 1
ATOM 3972 C CA . ARG A 1 485 ? 15.826 -17.480 -4.582 1.00 89.31 485 ARG A CA 1
ATOM 3973 C C . ARG A 1 485 ? 15.033 -17.161 -3.326 1.00 89.31 485 ARG A C 1
ATOM 3975 O O . ARG A 1 485 ? 15.340 -17.715 -2.279 1.00 89.31 485 ARG A O 1
ATOM 3982 N N . MET A 1 486 ? 14.021 -16.302 -3.412 1.00 89.94 486 MET A N 1
ATOM 3983 C CA . MET A 1 486 ? 13.167 -16.034 -2.251 1.00 89.94 486 MET A CA 1
ATOM 3984 C C . MET A 1 486 ? 12.297 -17.238 -1.882 1.00 89.94 486 MET A C 1
ATOM 3986 O O . MET A 1 486 ? 12.094 -17.480 -0.699 1.00 89.94 486 MET A O 1
ATOM 3990 N N . LEU A 1 487 ? 11.818 -18.012 -2.864 1.00 88.75 487 LEU A N 1
ATOM 3991 C CA . LEU A 1 487 ? 11.102 -19.269 -2.615 1.00 88.75 487 LEU A CA 1
ATOM 3992 C C . LEU A 1 487 ? 11.999 -20.296 -1.913 1.00 88.75 487 LEU A C 1
ATOM 3994 O O . LEU A 1 487 ? 11.555 -20.950 -0.978 1.00 88.75 487 LEU A O 1
ATOM 3998 N N . TYR A 1 488 ? 13.270 -20.397 -2.310 1.00 85.94 488 TYR A N 1
ATOM 3999 C CA . TYR A 1 488 ? 14.231 -21.307 -1.680 1.00 85.94 488 TYR A CA 1
ATOM 4000 C C . TYR A 1 488 ? 14.587 -20.919 -0.234 1.00 85.94 488 TYR A C 1
ATOM 4002 O O . TYR A 1 488 ? 15.032 -21.758 0.538 1.00 85.94 488 TYR A O 1
ATOM 4010 N N . GLN A 1 489 ? 14.387 -19.657 0.159 1.00 84.88 489 GLN A N 1
ATOM 4011 C CA . GLN A 1 489 ? 14.615 -19.200 1.537 1.00 84.88 489 GLN A CA 1
ATOM 4012 C C . GLN A 1 489 ? 13.507 -19.623 2.515 1.00 84.88 489 GLN A C 1
ATOM 4014 O O . GLN A 1 489 ? 13.646 -19.392 3.718 1.00 84.88 489 GLN A O 1
ATOM 4019 N N . ILE A 1 490 ? 12.408 -20.207 2.027 1.00 82.69 490 ILE A N 1
ATOM 4020 C CA . ILE A 1 490 ? 11.339 -20.735 2.878 1.00 82.69 490 ILE A CA 1
ATOM 4021 C C . ILE A 1 490 ? 11.870 -21.957 3.642 1.00 82.69 490 ILE A C 1
ATOM 4023 O O . ILE A 1 490 ? 12.440 -22.866 3.038 1.00 82.69 490 ILE A O 1
ATOM 4027 N N . LYS A 1 491 ? 11.658 -21.999 4.965 1.00 72.25 491 LYS A N 1
ATOM 4028 C CA . LYS A 1 491 ? 12.209 -23.051 5.837 1.00 72.25 491 LYS A CA 1
ATOM 4029 C C . LYS A 1 491 ? 11.676 -24.448 5.531 1.00 72.25 491 LYS A C 1
ATOM 4031 O O . LYS A 1 491 ? 12.354 -25.421 5.832 1.00 72.25 491 LYS A O 1
ATOM 4036 N N . TYR A 1 492 ? 10.511 -24.549 4.901 1.00 72.31 492 TYR A N 1
ATOM 4037 C CA . TYR A 1 492 ? 9.952 -25.799 4.400 1.00 72.31 492 TYR A CA 1
ATOM 4038 C C . TYR A 1 492 ? 10.926 -26.599 3.519 1.00 72.31 492 TYR A C 1
ATOM 4040 O O . TYR A 1 492 ? 10.905 -27.831 3.527 1.00 72.31 492 TYR A O 1
ATOM 4048 N N . ILE A 1 493 ? 11.792 -25.921 2.756 1.00 74.25 493 ILE A N 1
ATOM 4049 C CA . ILE A 1 493 ? 12.788 -26.584 1.911 1.00 74.25 493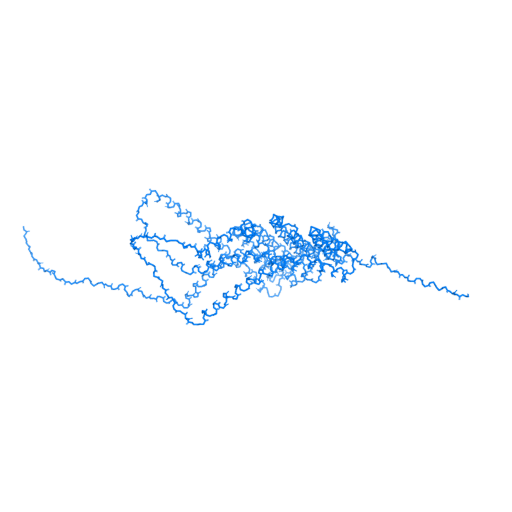 ILE A CA 1
ATOM 4050 C C . ILE A 1 493 ? 14.023 -26.876 2.766 1.00 74.25 493 ILE A C 1
ATOM 4052 O O . ILE A 1 493 ? 14.948 -26.072 2.849 1.00 74.25 493 ILE A O 1
ATOM 4056 N N . ASN A 1 494 ? 14.035 -28.047 3.403 1.00 71.69 494 ASN A N 1
ATOM 4057 C CA . ASN A 1 494 ? 15.187 -28.509 4.174 1.00 71.69 494 ASN A CA 1
ATOM 4058 C C . ASN A 1 494 ? 16.301 -29.010 3.234 1.00 71.69 494 ASN A C 1
ATOM 4060 O O . ASN A 1 494 ? 16.132 -30.055 2.595 1.00 71.69 494 ASN A O 1
ATOM 4064 N N . PRO A 1 495 ? 17.459 -28.325 3.165 1.00 73.56 495 PRO A N 1
ATOM 4065 C CA . PRO A 1 495 ? 18.562 -28.735 2.298 1.00 73.56 495 PRO A CA 1
ATOM 4066 C C . PRO A 1 495 ? 19.185 -30.066 2.740 1.00 73.56 495 PRO A C 1
ATOM 4068 O O . PRO A 1 495 ? 19.749 -30.776 1.913 1.00 73.56 495 PRO A O 1
ATOM 4071 N N . ASP A 1 496 ? 19.037 -30.442 4.012 1.00 73.00 496 ASP A N 1
ATOM 4072 C CA . ASP A 1 496 ? 19.624 -31.660 4.579 1.00 73.00 496 ASP A CA 1
ATOM 4073 C C . ASP A 1 496 ? 19.004 -32.946 4.020 1.00 73.00 496 ASP A C 1
ATOM 4075 O O . ASP A 1 496 ? 19.692 -33.955 3.895 1.00 73.00 496 ASP A O 1
ATOM 4079 N N . VAL A 1 497 ? 17.729 -32.906 3.613 1.00 76.06 497 VAL A N 1
ATOM 4080 C CA . VAL A 1 497 ? 17.052 -34.049 2.968 1.00 76.06 497 VAL A CA 1
ATOM 4081 C C . VAL A 1 497 ? 17.590 -34.285 1.552 1.00 76.06 497 VAL A C 1
ATOM 4083 O O . VAL A 1 497 ? 17.562 -35.404 1.047 1.00 76.06 497 VAL A O 1
ATOM 4086 N N . LEU A 1 498 ? 18.095 -33.229 0.912 1.00 76.00 498 LEU A N 1
ATOM 4087 C CA . LEU A 1 498 ? 18.644 -33.252 -0.444 1.00 76.00 498 LEU A CA 1
ATOM 4088 C C . LEU A 1 498 ? 20.175 -33.369 -0.456 1.00 76.00 498 LEU A C 1
ATOM 4090 O O . LEU A 1 498 ? 20.773 -33.459 -1.529 1.00 76.00 498 LEU A O 1
ATOM 4094 N N . ASN A 1 499 ? 20.819 -33.345 0.713 1.00 81.81 499 ASN A N 1
ATOM 4095 C CA . ASN A 1 499 ? 22.267 -33.349 0.810 1.00 81.81 499 ASN A CA 1
ATOM 4096 C C . ASN A 1 499 ? 22.824 -34.758 0.561 1.00 81.81 499 ASN A C 1
ATOM 4098 O O . ASN A 1 499 ? 22.465 -35.722 1.236 1.00 81.81 499 ASN A O 1
ATOM 4102 N N . VAL A 1 500 ? 23.739 -34.873 -0.400 1.00 83.81 500 VAL A N 1
ATOM 4103 C CA . VAL A 1 500 ? 24.434 -36.122 -0.721 1.00 83.81 500 VAL A CA 1
ATOM 4104 C C . VAL A 1 500 ? 25.886 -35.983 -0.279 1.00 83.81 500 VAL A C 1
ATOM 4106 O O . VAL A 1 500 ? 26.689 -35.318 -0.931 1.00 83.81 500 VAL A O 1
ATOM 4109 N N . ASN A 1 501 ? 26.237 -36.632 0.831 1.00 85.06 501 ASN A N 1
ATOM 4110 C CA . ASN A 1 501 ? 27.613 -36.656 1.319 1.00 85.06 501 ASN A CA 1
ATOM 4111 C C . ASN A 1 501 ? 28.449 -37.660 0.512 1.00 85.06 501 ASN A C 1
ATOM 4113 O O . ASN A 1 501 ? 28.334 -38.873 0.688 1.00 85.06 501 ASN A O 1
ATOM 4117 N N . CYS A 1 502 ? 29.333 -37.151 -0.344 1.00 83.69 502 CYS A N 1
ATOM 4118 C CA . CYS A 1 502 ? 30.333 -37.962 -1.033 1.00 83.69 502 CYS A CA 1
ATOM 4119 C C . CYS A 1 502 ? 31.466 -38.337 -0.063 1.00 83.69 502 CYS A C 1
ATOM 4121 O O . CYS A 1 502 ? 32.384 -37.546 0.159 1.00 83.69 502 CYS A O 1
ATOM 4123 N N . THR A 1 503 ? 31.426 -39.535 0.522 1.00 82.94 503 THR A N 1
ATOM 4124 C CA . THR A 1 503 ? 32.541 -40.051 1.329 1.00 82.94 503 THR A CA 1
ATOM 4125 C C . THR A 1 503 ? 33.671 -40.545 0.423 1.00 82.94 503 THR A C 1
ATOM 4127 O O . THR A 1 503 ? 33.467 -41.322 -0.511 1.00 82.94 503 THR A O 1
ATOM 4130 N N . THR A 1 504 ? 34.896 -40.083 0.679 1.00 78.31 504 THR A N 1
ATOM 4131 C CA . THR A 1 504 ? 36.092 -40.561 -0.019 1.00 78.31 504 THR A CA 1
ATOM 4132 C C . THR A 1 504 ? 36.413 -41.980 0.437 1.00 78.31 504 THR A C 1
ATOM 4134 O O . THR A 1 504 ? 36.877 -42.205 1.552 1.00 78.31 504 THR A O 1
ATOM 4137 N N . VAL A 1 505 ? 36.185 -42.964 -0.433 1.00 72.88 505 VAL A N 1
ATOM 4138 C CA . VAL A 1 505 ? 36.649 -44.336 -0.201 1.00 72.88 505 VAL A CA 1
ATOM 4139 C C . VAL A 1 505 ? 38.170 -44.349 -0.359 1.00 72.88 505 VAL A C 1
ATOM 4141 O O . VAL A 1 505 ? 38.696 -44.404 -1.472 1.00 72.88 505 VAL A O 1
ATOM 4144 N N . SER A 1 506 ? 38.901 -44.278 0.755 1.00 61.00 506 SER A N 1
ATOM 4145 C CA . SER A 1 506 ? 40.345 -44.511 0.794 1.00 61.00 506 SER A CA 1
ATOM 4146 C C . SER A 1 506 ? 40.618 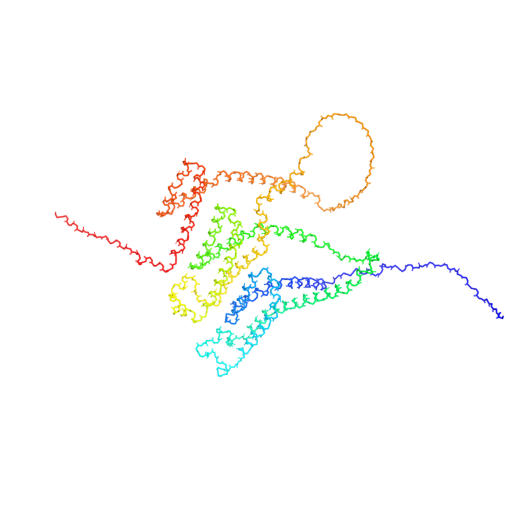-45.998 0.568 1.00 61.00 506 SER A C 1
ATOM 4148 O O . SER A 1 506 ? 40.856 -46.776 1.488 1.00 61.00 506 SER A O 1
ATOM 4150 N N . SER A 1 507 ? 40.585 -46.419 -0.695 1.00 58.50 507 SER A N 1
ATOM 4151 C CA . SER A 1 507 ? 41.119 -47.720 -1.077 1.00 58.50 507 SER A CA 1
ATOM 4152 C C . SER A 1 507 ? 42.634 -47.669 -0.866 1.00 58.50 507 SER A C 1
ATOM 4154 O O . SER A 1 507 ? 43.378 -47.228 -1.743 1.00 58.50 507 SER A O 1
ATOM 4156 N N . VAL A 1 508 ? 43.083 -48.095 0.318 1.00 55.34 508 VAL A N 1
ATOM 4157 C CA . VAL A 1 508 ? 44.480 -48.410 0.629 1.00 55.34 508 VAL A CA 1
ATOM 4158 C C . VAL A 1 508 ? 44.901 -49.531 -0.320 1.00 55.34 508 VAL A C 1
ATOM 4160 O O . VAL A 1 508 ? 44.782 -50.718 -0.024 1.00 55.34 508 VAL A O 1
ATOM 4163 N N . ARG A 1 509 ? 45.349 -49.159 -1.520 1.00 51.84 509 ARG A N 1
ATOM 4164 C CA . ARG A 1 509 ? 46.127 -50.049 -2.376 1.00 51.84 509 ARG A CA 1
ATOM 4165 C C . ARG A 1 509 ? 47.510 -50.135 -1.748 1.00 51.84 509 ARG A C 1
ATOM 4167 O O . ARG A 1 509 ? 48.376 -49.315 -2.027 1.00 51.84 509 ARG A O 1
ATOM 4174 N N . ASN A 1 510 ? 47.671 -51.116 -0.861 1.00 47.25 510 ASN A N 1
ATOM 4175 C CA . ASN A 1 510 ? 48.975 -51.636 -0.476 1.00 47.25 510 ASN A CA 1
ATOM 4176 C C . ASN A 1 510 ? 49.699 -52.053 -1.765 1.00 47.25 510 ASN A C 1
ATOM 4178 O O . ASN A 1 510 ? 49.400 -53.106 -2.328 1.00 47.25 510 ASN A O 1
ATOM 4182 N N . PHE A 1 511 ? 50.601 -51.205 -2.258 1.00 49.59 511 PHE A N 1
ATOM 4183 C CA . PHE A 1 511 ? 51.627 -51.635 -3.199 1.00 49.59 511 PHE A CA 1
ATOM 4184 C C . PHE A 1 511 ? 52.599 -52.505 -2.404 1.00 49.59 511 PHE A C 1
ATOM 4186 O O . PHE A 1 511 ? 53.300 -52.010 -1.522 1.00 49.59 511 PHE A O 1
ATOM 4193 N N . LYS A 1 512 ? 52.530 -53.811 -2.656 1.00 40.25 512 LYS A N 1
ATOM 4194 C CA . LYS A 1 512 ? 53.466 -54.814 -2.161 1.00 40.25 512 LYS A CA 1
ATOM 4195 C C . LYS A 1 512 ? 54.540 -55.058 -3.209 1.00 40.25 512 LYS A C 1
ATOM 4197 O O . LYS A 1 512 ? 54.176 -55.003 -4.407 1.00 40.25 512 LYS A O 1
#